Protein AF-A0AAE9A3M9-F1 (afdb_monomer_lite)

pLDDT: mean 78.59, std 23.3, range [34.62, 98.31]

Secondary structure (DSSP, 8-state):
-PEEEEE-HHHHHHHHHHHHHT--HHHHHHTHHHHHHHHHHHTT----TT-HHHHHHHHTHHHHHHHHHH--TTSTTPPPTT-HHHHHH-HHHHHHHHHHHHH---HHHHHHHHHHHHHHHHHHHHTTSEEEEEEETTEEESSHHHHHHHHHHHHHHHHHHT---------------------------------------------SSSHHHHHHHHHHHHHHHHHHHHHHHHHHHHHHHHHHHHHHHHHHHHHHHHHHHHHHHHHHHHHHHHHHHHHHHHHHHHHHHHHHHHHHHHHHHHHHHHHHHHHHHHHHHHHHHHHHHHHHHHHHHHGGG-------------------------------------------------------------------------PPP--------SS-HHHHHHHHHHHHHHHHHHHHHHHHHHHHHHHHHHHHHHHHHHHHHHHHHHHHTSS--

Radius of gyration: 50.42 Å; chains: 1; bounding box: 112×69×182 Å

Organism: Caenorhabditis briggsae (NCBI:txid6238)

Foldseek 3Di:
DAAEAEADPVLVVLCLVCLVVLACPSSCVVCVVRQVLQQVLLCVQDDDPVLQVLNLCSVCVNVLVVCRHPPDLVCLPDDRPPCPVVCVRPVVLVVVSSVCSNVSPCPVVCVVCQVSVLVSLVRSVVVSRYQYWYDDDPDTHSGPVRVVVVVVVVVVVVVVVVVPPPPPPPPDDDDDDDDDDDDDDDDDDDDDDDDDDDDDDDDDPDPPPCVVVVVVVVVVVVVVVVVVVVVVVVVVVVVVVVVVVVVVVVVVVVVVVVVVVVVVVVVVVVVVVVVVVVVVVVVVVVVVVVVVVVVVVVVVVVVVVVVVVVVVVVVVVVVVVVVVVVVVVVVVVVVPPDDDDDDDDDDDDDDDDDDDDPPPPPPPPPPPPPDPDDDDDDDDDDDDDDDDDDDDDDDDDDDDDDDDDDDDDDDDDDDDDDDDDPDCPVVVVVVVVVVVVVVVVVVVVVVVVVVVVVVVVVVVVVVVVVVVVVVVVVVVVPPPD

Sequence (481 aa):
MVVYLDLTEKTIGCFNECAKKGSYAKFVDENRKFIRTLSENLKKVKFPVNENIADMVSQNCKFYFDYLTKWNPRDPPAVVPGTTLLERYTPCFVNDLKQAISTRNWDKFYLEYYPTADFIINEARKQGVLDFQVQKGSGSYESFHERDFVVRNLKLITNDAIRVYPSTPLETENSGELNESRSKVNSPIATDSVTNNSDDFVLDNSTNSLQWDEDQSLGDIDRRIKLHVDEMKQTFQKDCEENVEKFMLEIKDSVSYMIETNEAKKTELESKRNQEMNDLKLWLEERTDVRAAAIEKKIYKKFEELQNEHNESNRKINEKLSSLFEKLNRMMLSTTTKTPEATIETLDQEQRNDPILNGTIIENQNVSIAKLESIPETDSHHDKDHVEGEVNERVDNSDRANQDQQIYERSEVSDQVPQVSGYDSEEENHQRRLAEQNRIYGEKLKTIKERRNQLNKEATIENGEISERISRNAAGRYSVH

InterPro domains:
  IPR007883 Protein of unknown function DUF713 [PTHR21566] (1-185)

Structure (mmCIF, N/CA/C/O backbone):
data_AF-A0AAE9A3M9-F1
#
_entry.id   AF-A0AAE9A3M9-F1
#
loop_
_atom_site.group_PDB
_atom_site.id
_atom_site.type_symbol
_atom_site.label_atom_id
_atom_site.label_alt_id
_atom_site.label_comp_id
_atom_site.label_asym_id
_atom_site.label_entity_id
_atom_site.label_seq_id
_atom_site.pdbx_PDB_ins_code
_atom_site.Cartn_x
_atom_site.Cartn_y
_atom_site.Cartn_z
_atom_site.occupancy
_atom_site.B_iso_or_equiv
_atom_site.auth_seq_id
_atom_site.auth_comp_id
_atom_site.auth_asym_id
_atom_site.auth_atom_id
_atom_site.pdbx_PDB_model_num
ATOM 1 N N . MET A 1 1 ? -3.979 -26.446 -6.258 1.00 81.38 1 MET A N 1
ATOM 2 C CA . MET A 1 1 ? -4.059 -26.106 -7.693 1.00 81.38 1 MET A CA 1
ATOM 3 C C . MET A 1 1 ? -4.026 -24.594 -7.783 1.00 81.38 1 MET A C 1
ATOM 5 O O . MET A 1 1 ? -4.922 -23.971 -7.225 1.00 81.38 1 MET A O 1
ATOM 9 N N . VAL A 1 2 ? -2.975 -24.040 -8.387 1.00 92.81 2 VAL A N 1
ATOM 10 C CA . VAL A 1 2 ? -2.812 -22.590 -8.570 1.00 92.81 2 VAL A CA 1
ATOM 11 C C . VAL A 1 2 ? -3.826 -22.118 -9.612 1.00 92.81 2 VAL A C 1
ATOM 13 O O . VAL A 1 2 ? -3.997 -22.775 -10.640 1.00 92.81 2 VAL A O 1
ATOM 16 N N . VAL A 1 3 ? -4.530 -21.020 -9.340 1.00 96.25 3 VAL A N 1
ATOM 17 C CA . VAL A 1 3 ? -5.423 -20.385 -10.318 1.00 96.25 3 VAL A CA 1
ATOM 18 C C . VAL A 1 3 ? -4.654 -19.280 -11.031 1.00 96.25 3 VAL A C 1
ATOM 20 O O . VAL A 1 3 ? -4.102 -18.409 -10.372 1.00 96.25 3 VAL A O 1
ATOM 23 N N . TYR A 1 4 ? -4.642 -19.298 -12.360 1.00 96.88 4 TYR A N 1
ATOM 24 C CA . TYR A 1 4 ? -4.065 -18.223 -13.170 1.00 96.88 4 TYR A CA 1
ATOM 25 C C . TYR A 1 4 ? -5.126 -17.161 -13.447 1.00 96.88 4 TYR A C 1
ATOM 27 O O . TYR A 1 4 ? -6.252 -17.496 -13.836 1.00 96.88 4 TYR A O 1
ATOM 35 N N . LEU A 1 5 ? -4.792 -15.892 -13.219 1.00 97.31 5 LEU A N 1
ATOM 36 C CA . LEU A 1 5 ? -5.722 -14.787 -13.406 1.00 97.31 5 LEU A CA 1
ATOM 37 C C . LEU A 1 5 ? -5.016 -13.536 -13.930 1.00 97.31 5 LEU A C 1
ATOM 39 O O . LEU A 1 5 ? -4.188 -12.951 -13.241 1.00 97.31 5 LEU A O 1
ATOM 43 N N . ASP A 1 6 ? -5.446 -13.067 -15.098 1.00 96.69 6 ASP A N 1
ATOM 44 C CA . ASP A 1 6 ? -4.853 -11.892 -15.731 1.00 96.69 6 ASP A CA 1
ATOM 45 C C . ASP A 1 6 ? -5.769 -10.673 -15.615 1.00 96.69 6 ASP A C 1
ATOM 47 O O . ASP A 1 6 ? -6.941 -10.699 -16.014 1.00 96.69 6 ASP A O 1
ATOM 51 N N . LEU A 1 7 ? -5.219 -9.564 -15.126 1.00 97.69 7 LEU A N 1
ATOM 52 C CA . LEU A 1 7 ? -5.813 -8.242 -15.257 1.00 97.69 7 LEU A CA 1
ATOM 53 C C . LEU A 1 7 ? -5.461 -7.673 -16.636 1.00 97.69 7 LEU A C 1
ATOM 55 O O . LEU A 1 7 ? -4.418 -7.050 -16.833 1.00 97.69 7 LEU A O 1
ATOM 59 N N . THR A 1 8 ? -6.351 -7.913 -17.596 1.00 97.81 8 THR A N 1
ATOM 60 C CA . THR A 1 8 ? -6.148 -7.532 -19.002 1.00 97.81 8 THR A CA 1
ATOM 61 C C . THR A 1 8 ? -6.292 -6.026 -19.245 1.00 97.81 8 THR A C 1
ATOM 63 O O . THR A 1 8 ? -7.045 -5.338 -18.546 1.00 97.81 8 THR A O 1
ATOM 66 N N . GLU A 1 9 ? -5.671 -5.509 -20.312 1.00 96.38 9 GLU A N 1
ATOM 67 C CA . GLU A 1 9 ? -5.873 -4.111 -20.731 1.00 96.38 9 GLU A CA 1
ATOM 68 C C . GLU A 1 9 ? -7.341 -3.800 -21.052 1.00 96.38 9 GLU A C 1
ATOM 70 O O . GLU A 1 9 ? -7.804 -2.688 -20.801 1.00 96.38 9 GLU A O 1
ATOM 75 N N . LYS A 1 10 ? -8.103 -4.784 -21.546 1.00 97.75 10 LYS A N 1
ATOM 76 C CA . LYS A 1 10 ? -9.545 -4.638 -21.787 1.00 97.75 10 LYS A CA 1
ATOM 77 C C . LYS A 1 10 ? -10.305 -4.403 -20.480 1.00 97.75 10 LYS A C 1
ATOM 79 O O . LYS A 1 10 ? -11.163 -3.524 -20.423 1.00 97.75 10 LYS A O 1
ATOM 84 N N . THR A 1 11 ? -9.982 -5.159 -19.430 1.00 97.88 11 THR A N 1
ATOM 85 C CA . THR A 1 11 ? -10.586 -5.005 -18.098 1.00 97.88 11 THR A CA 1
ATOM 86 C C . THR A 1 11 ? -10.244 -3.641 -17.496 1.00 97.88 11 THR A C 1
ATOM 88 O O . THR A 1 11 ? -11.145 -2.937 -17.038 1.00 97.88 11 THR A O 1
ATOM 91 N N . ILE A 1 12 ? -8.974 -3.223 -17.574 1.00 96.81 12 ILE A N 1
ATOM 92 C CA . ILE A 1 12 ? -8.517 -1.897 -17.118 1.00 96.81 12 ILE A CA 1
ATOM 93 C C . ILE A 1 12 ? -9.204 -0.777 -17.919 1.00 96.81 12 ILE A C 1
ATOM 95 O O . ILE A 1 12 ? -9.698 0.195 -17.348 1.00 96.81 12 ILE A O 1
ATOM 99 N N . GLY A 1 13 ? -9.282 -0.916 -19.244 1.00 97.69 13 GLY A N 1
ATOM 100 C CA . GLY A 1 13 ? -9.939 0.043 -20.130 1.00 97.69 13 GLY A CA 1
ATOM 101 C C . GLY A 1 13 ? -11.428 0.203 -19.820 1.00 97.69 13 GLY A C 1
ATOM 102 O O . GLY A 1 13 ? -11.912 1.330 -19.723 1.00 97.69 13 GLY A O 1
ATOM 103 N N . CYS A 1 14 ? -12.133 -0.908 -19.582 1.00 98.19 14 CYS A N 1
ATOM 104 C CA . CYS A 1 14 ? -13.540 -0.905 -19.179 1.00 98.19 14 CYS A CA 1
ATOM 105 C C . CYS A 1 14 ? -13.743 -0.190 -17.832 1.00 98.19 14 CYS A C 1
ATOM 107 O O . CYS A 1 14 ? -14.649 0.638 -17.706 1.00 98.19 14 CYS A O 1
ATOM 109 N N . PHE A 1 15 ? -12.866 -0.431 -16.848 1.00 97.94 15 PHE A N 1
ATOM 110 C CA . PHE A 1 15 ? -12.896 0.283 -15.568 1.00 97.94 15 PHE A CA 1
ATOM 111 C C . PHE A 1 15 ? -12.708 1.796 -15.753 1.00 97.94 15 PHE A C 1
ATOM 113 O O . PHE A 1 15 ? -13.518 2.583 -15.267 1.00 97.94 15 PHE A O 1
ATOM 120 N N . ASN A 1 16 ? -11.692 2.207 -16.515 1.00 97.31 16 ASN A N 1
ATOM 121 C CA . ASN A 1 16 ? -11.397 3.620 -16.768 1.00 97.31 16 ASN A CA 1
ATOM 122 C C . ASN A 1 16 ? -12.529 4.333 -17.529 1.00 97.31 16 ASN A C 1
ATOM 124 O O . ASN A 1 16 ? -12.827 5.497 -17.258 1.00 97.31 16 ASN A O 1
ATOM 128 N N . GLU A 1 17 ? -13.187 3.649 -18.469 1.00 98.00 17 GLU A N 1
ATOM 129 C CA . GLU A 1 17 ? -14.378 4.164 -19.156 1.00 98.00 17 GLU A CA 1
ATOM 130 C C . GLU A 1 17 ? -15.535 4.390 -18.168 1.00 98.00 17 GLU A C 1
ATOM 132 O O . GLU A 1 17 ? -16.178 5.445 -18.181 1.00 98.00 17 GLU A O 1
ATOM 137 N N . CYS A 1 18 ? -15.776 3.421 -17.282 1.00 97.56 18 CYS A N 1
ATOM 138 C CA . CYS A 1 18 ? -16.803 3.499 -16.245 1.00 97.56 18 CYS A CA 1
ATOM 139 C C . CYS A 1 18 ? -16.524 4.616 -15.232 1.00 97.56 18 CYS A C 1
ATOM 141 O O . CYS A 1 18 ? -17.444 5.355 -14.875 1.00 97.56 18 CYS A O 1
ATOM 143 N N . ALA A 1 19 ? -15.261 4.794 -14.830 1.00 96.75 19 ALA A N 1
ATOM 144 C CA . ALA A 1 19 ? -14.838 5.860 -13.928 1.00 96.75 19 ALA A CA 1
ATOM 145 C C . ALA A 1 19 ? -15.157 7.246 -14.503 1.00 96.75 19 ALA A C 1
ATOM 147 O O . ALA A 1 19 ? -15.810 8.051 -13.839 1.00 96.75 19 ALA A O 1
ATOM 148 N N . LYS A 1 20 ? -14.826 7.491 -15.780 1.00 96.50 20 LYS A N 1
ATOM 149 C CA . LYS A 1 20 ? -15.169 8.746 -16.478 1.00 96.50 20 LYS A CA 1
ATOM 150 C C . LYS A 1 20 ? -16.680 9.008 -16.491 1.00 96.50 20 LYS A C 1
ATOM 152 O O . LYS A 1 20 ? -17.122 10.139 -16.279 1.00 96.50 20 LYS A O 1
ATOM 157 N N . LYS A 1 21 ? -17.480 7.959 -16.705 1.00 96.06 21 LYS A N 1
ATOM 158 C CA . LYS A 1 21 ? -18.952 8.028 -16.727 1.00 96.06 21 LYS A CA 1
ATOM 159 C C . LYS A 1 21 ? -19.579 8.135 -15.330 1.00 96.06 21 LYS A C 1
ATOM 161 O O . LYS A 1 21 ? -20.716 8.586 -15.219 1.00 96.06 21 LYS A O 1
ATOM 166 N N . GLY A 1 22 ? -18.860 7.747 -14.276 1.00 94.19 22 GLY A N 1
ATOM 167 C CA . GLY A 1 22 ? -19.386 7.657 -12.912 1.00 94.19 22 GLY A CA 1
ATOM 168 C C . GLY A 1 22 ? -20.394 6.518 -12.719 1.00 94.19 22 GLY A C 1
ATOM 169 O O . GLY A 1 22 ? -21.251 6.609 -11.846 1.00 94.19 22 GLY A O 1
ATOM 170 N N . SER A 1 23 ? -20.336 5.472 -13.548 1.00 95.94 23 SER A N 1
ATOM 171 C CA . SER A 1 23 ? -21.213 4.301 -13.447 1.00 95.94 23 SER A CA 1
ATOM 172 C C . SER A 1 23 ? -20.427 3.031 -13.751 1.00 95.94 23 SER A C 1
ATOM 174 O O . SER A 1 23 ? -19.914 2.872 -14.856 1.00 95.94 23 SER A O 1
ATOM 176 N N . TYR A 1 24 ? -20.348 2.125 -12.773 1.00 97.31 24 TYR A N 1
ATOM 177 C CA . TYR A 1 24 ? -19.525 0.910 -12.837 1.00 97.31 24 TYR A CA 1
ATOM 178 C C . TYR A 1 24 ? -20.324 -0.371 -13.109 1.00 97.31 24 TYR A C 1
ATOM 180 O O . TYR A 1 24 ? -19.749 -1.458 -13.107 1.00 97.31 24 TYR A O 1
ATOM 188 N N . ALA A 1 25 ? -21.631 -0.266 -13.375 1.00 97.12 25 ALA A N 1
ATOM 189 C CA . ALA A 1 25 ? -22.483 -1.424 -13.660 1.00 97.12 25 ALA A CA 1
ATOM 190 C C . ALA A 1 25 ? -21.947 -2.245 -14.847 1.00 97.12 25 ALA A C 1
ATOM 192 O O . ALA A 1 25 ? -21.737 -3.449 -14.723 1.00 97.12 25 ALA A O 1
ATOM 193 N N . LYS A 1 26 ? -21.599 -1.563 -15.951 1.00 97.56 26 LYS A N 1
ATOM 194 C CA . LYS A 1 26 ? -20.997 -2.180 -17.145 1.00 97.56 26 LYS A CA 1
ATOM 195 C C . LYS A 1 26 ? -19.718 -2.954 -16.806 1.00 97.56 26 LYS A C 1
ATOM 197 O O . LYS A 1 26 ? -19.571 -4.096 -17.226 1.00 97.56 26 LYS A O 1
ATOM 202 N N . PHE A 1 27 ? -18.819 -2.360 -16.017 1.00 98.00 27 PHE A N 1
ATOM 203 C CA . PHE A 1 27 ? -17.572 -3.011 -15.608 1.00 98.00 27 PHE A CA 1
ATOM 204 C C . PHE A 1 27 ? -17.826 -4.306 -14.831 1.00 98.00 27 PHE A C 1
ATOM 206 O O . PHE A 1 27 ? -17.223 -5.334 -15.149 1.00 98.00 27 PHE A O 1
ATOM 213 N N . VAL A 1 28 ? -18.729 -4.270 -13.846 1.00 97.19 28 VAL A N 1
ATOM 214 C CA . VAL A 1 28 ? -19.051 -5.442 -13.020 1.00 97.19 28 VAL A CA 1
ATOM 215 C C . VAL A 1 28 ? -19.717 -6.545 -13.843 1.00 97.19 28 VAL A C 1
ATOM 217 O O . VAL A 1 28 ? -19.394 -7.720 -13.657 1.00 97.19 28 VAL A O 1
ATOM 220 N N . ASP A 1 29 ? -20.598 -6.191 -14.779 1.00 97.38 29 ASP A N 1
ATOM 221 C CA . ASP A 1 29 ? -21.275 -7.167 -15.632 1.00 97.38 29 ASP A CA 1
ATOM 222 C C . ASP A 1 29 ? -20.331 -7.823 -16.645 1.00 97.38 29 ASP A C 1
ATOM 224 O O . ASP A 1 29 ? -20.280 -9.054 -16.723 1.00 97.38 29 ASP A O 1
ATOM 228 N N . GLU A 1 30 ? -19.526 -7.037 -17.363 1.00 98.00 30 GLU A N 1
ATOM 229 C CA . GLU A 1 30 ? -18.594 -7.554 -18.376 1.00 98.00 30 GLU A CA 1
ATOM 230 C C . GLU A 1 30 ? -17.450 -8.379 -17.768 1.00 98.00 30 GLU A C 1
ATOM 232 O O . GLU A 1 30 ? -16.957 -9.316 -18.397 1.00 98.00 30 GLU A O 1
ATOM 237 N N . ASN A 1 31 ? -17.038 -8.072 -16.532 1.00 97.81 31 ASN A N 1
ATOM 238 C CA . ASN A 1 31 ? -15.898 -8.714 -15.868 1.00 97.81 31 ASN A CA 1
ATOM 239 C C . ASN A 1 31 ? -16.320 -9.639 -14.713 1.00 97.81 31 ASN A C 1
ATOM 241 O O . ASN A 1 31 ? -15.498 -10.010 -13.873 1.00 97.81 31 ASN A O 1
ATOM 245 N N . ARG A 1 32 ? -17.585 -10.081 -14.673 1.00 97.31 32 ARG A N 1
ATOM 246 C CA . ARG A 1 32 ? -18.140 -10.896 -13.576 1.00 97.31 32 ARG A CA 1
ATOM 247 C C . ARG A 1 32 ? -17.334 -12.164 -13.285 1.00 97.31 32 ARG A C 1
ATOM 249 O O . ARG A 1 32 ? -17.107 -12.499 -12.123 1.00 97.31 32 ARG A O 1
ATOM 256 N N . LYS A 1 33 ? -16.888 -12.879 -14.328 1.00 97.56 33 LYS A N 1
ATOM 257 C CA . LYS A 1 33 ? -16.078 -14.104 -14.177 1.00 97.56 33 LYS A CA 1
ATOM 258 C C . LYS A 1 33 ? -14.728 -13.802 -13.521 1.00 97.56 33 LYS A C 1
ATOM 260 O O . LYS A 1 33 ? -14.329 -14.542 -12.622 1.00 97.56 33 LYS A O 1
ATOM 265 N N . PHE A 1 34 ? -14.064 -12.725 -13.943 1.00 97.38 34 PHE A N 1
ATOM 266 C CA . PHE A 1 34 ? -12.806 -12.258 -13.359 1.00 97.38 34 PHE A CA 1
ATOM 267 C C . PHE A 1 34 ? -13.002 -11.892 -11.882 1.00 97.38 34 PHE A C 1
ATOM 269 O O . PHE A 1 34 ? -12.352 -12.478 -11.021 1.00 97.38 34 PHE A O 1
ATOM 276 N N . ILE A 1 35 ? -13.983 -11.034 -11.577 1.00 97.38 35 ILE A N 1
ATOM 277 C CA . ILE A 1 35 ? -14.289 -10.570 -10.213 1.00 97.38 35 ILE A CA 1
ATOM 278 C C . ILE A 1 35 ? -14.599 -11.740 -9.273 1.00 97.38 35 ILE A C 1
ATOM 280 O O . ILE A 1 35 ? -14.090 -11.792 -8.151 1.00 97.38 35 ILE A O 1
ATOM 284 N N . ARG A 1 36 ? -15.418 -12.699 -9.728 1.00 97.69 36 ARG A N 1
ATOM 285 C CA . ARG A 1 36 ? -15.760 -13.896 -8.949 1.00 97.69 36 ARG A CA 1
ATOM 286 C C . ARG A 1 36 ? -14.520 -14.737 -8.656 1.00 97.69 36 ARG A C 1
ATOM 288 O O . ARG A 1 36 ? -14.290 -15.087 -7.505 1.00 97.69 36 ARG A O 1
ATOM 295 N N . THR A 1 37 ? -13.719 -15.017 -9.683 1.00 97.81 37 THR A N 1
ATOM 296 C CA . THR A 1 37 ? -12.505 -15.838 -9.554 1.00 97.81 37 THR A CA 1
ATOM 297 C C . THR A 1 37 ? -11.493 -15.178 -8.619 1.00 97.81 37 THR A C 1
ATOM 299 O O . THR A 1 37 ? -10.940 -15.852 -7.753 1.00 97.81 37 THR A O 1
ATOM 302 N N . LEU A 1 38 ? -11.300 -13.860 -8.738 1.00 97.50 38 LEU A N 1
ATOM 303 C CA . LEU A 1 38 ? -10.458 -13.080 -7.834 1.00 97.50 38 LEU A CA 1
ATOM 304 C C . LEU A 1 38 ? -10.957 -13.196 -6.387 1.00 97.50 38 LEU A C 1
ATOM 306 O O . LEU A 1 38 ? -10.220 -13.621 -5.502 1.00 97.50 38 LEU A O 1
ATOM 310 N N . SER A 1 39 ? -12.239 -12.898 -6.163 1.00 97.06 39 SER A N 1
ATOM 311 C CA . SER A 1 39 ? -12.837 -12.864 -4.824 1.00 97.06 39 SER A CA 1
ATOM 312 C C . SER A 1 39 ? -12.835 -14.224 -4.122 1.00 97.06 39 SER A C 1
ATOM 314 O O . SER A 1 39 ? -12.672 -14.289 -2.909 1.00 97.06 39 SER A O 1
ATOM 316 N N . GLU A 1 40 ? -13.061 -15.317 -4.852 1.00 97.56 40 GLU A N 1
ATOM 317 C CA . GLU A 1 40 ? -13.091 -16.670 -4.281 1.00 97.56 40 GLU A CA 1
ATOM 318 C C . GLU A 1 40 ? -11.700 -17.179 -3.899 1.00 97.56 40 GLU A C 1
ATOM 320 O O . GLU A 1 40 ? -11.572 -17.947 -2.945 1.00 97.56 40 GLU A O 1
ATOM 325 N N . ASN A 1 41 ? -10.663 -16.771 -4.633 1.00 97.94 41 ASN A N 1
ATOM 326 C CA . ASN A 1 41 ? -9.303 -17.229 -4.372 1.00 97.94 41 ASN A CA 1
ATOM 327 C C . ASN A 1 41 ? -8.570 -16.339 -3.367 1.00 97.94 41 ASN A C 1
ATOM 329 O O . ASN A 1 41 ? -7.894 -16.886 -2.503 1.00 97.94 41 ASN A O 1
ATOM 333 N N . LEU A 1 42 ? -8.775 -15.016 -3.374 1.00 97.12 42 LEU A N 1
ATOM 334 C CA . LEU A 1 42 ? -8.147 -14.128 -2.386 1.00 97.12 42 LEU A CA 1
ATOM 335 C C . LEU A 1 42 ? -8.529 -14.469 -0.939 1.00 97.12 42 LEU A C 1
ATOM 337 O O . LEU A 1 42 ? -7.679 -14.421 -0.059 1.00 97.12 42 LEU A O 1
ATOM 341 N N . LYS A 1 43 ? -9.759 -14.933 -0.691 1.00 97.19 43 LYS A N 1
ATOM 342 C CA . LYS A 1 43 ? -10.198 -15.405 0.639 1.00 97.19 43 LYS A CA 1
ATOM 343 C C . LYS A 1 43 ? -9.368 -16.559 1.207 1.00 97.19 43 LYS A C 1
ATOM 345 O O . LYS A 1 43 ? -9.383 -16.796 2.411 1.00 97.19 43 LYS A O 1
ATOM 350 N N . LYS A 1 44 ? -8.695 -17.321 0.341 1.00 97.56 44 LYS A N 1
ATOM 351 C CA . LYS A 1 44 ? -7.878 -18.479 0.728 1.00 97.56 44 LYS A CA 1
ATOM 352 C C . LYS A 1 44 ? -6.446 -18.082 1.092 1.00 97.56 44 LYS A C 1
ATOM 354 O O . LYS A 1 44 ? -5.724 -18.915 1.631 1.00 97.56 44 LYS A O 1
ATOM 359 N N . VAL A 1 45 ? -6.040 -16.852 0.774 1.00 97.56 45 VAL A N 1
ATOM 360 C CA . VAL A 1 45 ? -4.711 -16.325 1.085 1.00 97.56 45 VAL A CA 1
ATOM 361 C C . VAL A 1 45 ? -4.660 -15.994 2.572 1.00 97.56 45 VAL A C 1
ATOM 363 O O . VAL A 1 45 ? -5.568 -15.361 3.107 1.00 97.56 45 VAL A O 1
ATOM 366 N N . LYS A 1 46 ? -3.610 -16.456 3.249 1.00 97.62 46 LYS A N 1
ATOM 367 C CA . LYS A 1 46 ? -3.372 -16.184 4.667 1.00 97.62 46 LYS A CA 1
ATOM 368 C C . LYS A 1 46 ? -2.369 -15.053 4.812 1.00 97.62 46 LYS A C 1
ATOM 370 O O . LYS A 1 46 ? -1.306 -15.110 4.205 1.00 97.62 46 LYS A O 1
ATOM 375 N N . PHE A 1 47 ? -2.668 -14.071 5.648 1.00 96.62 47 PHE A N 1
ATOM 376 C CA . PHE A 1 47 ? -1.773 -12.942 5.882 1.00 96.62 47 PHE A CA 1
ATOM 377 C C . PHE A 1 47 ? -1.170 -12.989 7.289 1.00 96.62 47 PHE A C 1
ATOM 379 O O . PHE A 1 47 ? -1.778 -13.556 8.203 1.00 96.62 47 PHE A O 1
ATOM 386 N N . PRO A 1 48 ? 0.024 -12.406 7.489 1.00 93.50 48 PRO A N 1
ATOM 387 C CA . PRO A 1 48 ? 0.549 -12.141 8.823 1.00 93.50 48 PRO A CA 1
ATOM 388 C C . PRO A 1 48 ? -0.427 -11.295 9.659 1.00 93.50 48 PRO A C 1
ATOM 390 O O . PRO A 1 48 ? -1.119 -10.430 9.130 1.00 93.50 48 PRO A O 1
ATOM 393 N N . VAL A 1 49 ? -0.457 -11.508 10.981 1.00 88.00 49 VAL A N 1
ATOM 394 C CA . VAL A 1 49 ? -1.426 -10.872 11.906 1.00 88.00 49 VAL A CA 1
ATOM 395 C C . VAL A 1 49 ? -1.365 -9.336 11.882 1.00 88.00 49 VAL A C 1
ATOM 397 O O . VAL A 1 49 ? -2.356 -8.667 12.161 1.00 88.00 49 VAL A O 1
ATOM 400 N N . ASN A 1 50 ? -0.212 -8.763 11.539 1.00 88.50 50 ASN A N 1
ATOM 401 C CA . ASN A 1 50 ? -0.010 -7.319 11.448 1.00 88.50 50 ASN A CA 1
ATOM 402 C C . ASN A 1 50 ? -0.560 -6.694 10.148 1.00 88.50 50 ASN A C 1
ATOM 404 O O . ASN A 1 50 ? -0.698 -5.476 10.085 1.00 88.50 50 ASN A O 1
ATOM 408 N N . GLU A 1 51 ? -0.919 -7.491 9.139 1.00 91.88 51 GLU A N 1
ATOM 409 C CA . GLU A 1 51 ? -1.321 -7.016 7.806 1.00 91.88 51 GLU A CA 1
ATOM 410 C C . GLU A 1 51 ? -2.847 -6.919 7.659 1.00 91.88 51 GLU A C 1
ATOM 412 O O . GLU A 1 51 ? -3.465 -7.519 6.777 1.00 91.88 51 GLU A O 1
ATOM 417 N N . ASN A 1 52 ? -3.470 -6.141 8.549 1.00 90.38 52 ASN A N 1
ATOM 418 C CA . ASN A 1 52 ? -4.929 -6.058 8.681 1.00 90.38 52 ASN A CA 1
ATOM 419 C C . ASN A 1 52 ? -5.627 -5.594 7.387 1.00 90.38 52 ASN A C 1
ATOM 421 O O . ASN A 1 52 ? -6.635 -6.171 6.993 1.00 90.38 52 ASN A O 1
ATOM 425 N N . ILE A 1 53 ? -5.085 -4.592 6.680 1.00 93.19 53 ILE A N 1
ATOM 426 C CA . ILE A 1 53 ? -5.704 -4.104 5.432 1.00 93.19 53 ILE A CA 1
ATOM 427 C C . ILE A 1 53 ? -5.677 -5.195 4.357 1.00 93.19 53 ILE A C 1
ATOM 429 O O . ILE A 1 53 ? -6.695 -5.428 3.711 1.00 93.19 53 ILE A O 1
ATOM 433 N N . ALA A 1 54 ? -4.548 -5.886 4.179 1.00 96.25 54 ALA A N 1
ATOM 434 C CA . ALA A 1 54 ? -4.412 -6.928 3.166 1.00 96.25 54 ALA A CA 1
ATOM 435 C C . ALA A 1 54 ? -5.359 -8.109 3.424 1.00 96.25 54 ALA A C 1
ATOM 437 O O . ALA A 1 54 ? -6.039 -8.569 2.499 1.00 96.25 54 ALA A O 1
ATOM 438 N N . ASP A 1 55 ? -5.456 -8.542 4.685 1.00 95.94 55 ASP A N 1
ATOM 439 C CA . ASP A 1 55 ? -6.388 -9.587 5.105 1.00 95.94 55 ASP A CA 1
ATOM 440 C C . ASP A 1 55 ? -7.840 -9.154 4.886 1.00 95.94 55 ASP A C 1
ATOM 442 O O . ASP A 1 55 ? -8.589 -9.811 4.161 1.00 95.94 55 ASP A O 1
ATOM 446 N N . MET A 1 56 ? -8.224 -7.985 5.404 1.00 94.50 56 MET A N 1
ATOM 447 C CA . MET A 1 56 ? -9.580 -7.457 5.261 1.00 94.50 56 MET A CA 1
ATOM 448 C C . MET A 1 56 ? -9.984 -7.297 3.798 1.00 94.50 56 MET A C 1
ATOM 450 O O . MET A 1 56 ? -11.079 -7.733 3.427 1.00 94.50 56 MET A O 1
ATOM 454 N N . VAL A 1 57 ? -9.105 -6.737 2.960 1.00 94.12 57 VAL A N 1
ATOM 455 C CA . VAL A 1 57 ? -9.357 -6.554 1.527 1.00 94.12 57 VAL A CA 1
ATOM 456 C C . VAL A 1 57 ? -9.565 -7.899 0.834 1.00 94.12 57 VAL A C 1
ATOM 458 O O . VAL A 1 57 ? -10.511 -8.067 0.060 1.00 94.12 57 VAL A O 1
ATOM 461 N N . SER A 1 58 ? -8.730 -8.885 1.150 1.00 96.19 58 SER A N 1
ATOM 462 C CA . SER A 1 58 ? -8.788 -10.214 0.539 1.00 96.19 58 SER A CA 1
ATOM 463 C C . SER A 1 58 ? -10.029 -10.998 0.969 1.00 96.19 58 SER A C 1
ATOM 465 O O . SER A 1 58 ? -10.735 -11.554 0.120 1.00 96.19 58 SER A O 1
ATOM 467 N N . GLN A 1 59 ? -10.364 -10.981 2.263 1.00 95.31 59 GLN A N 1
ATOM 468 C CA . GLN A 1 59 ? -11.536 -11.672 2.810 1.00 95.31 59 GLN A CA 1
ATOM 469 C C . GLN A 1 59 ? -12.860 -11.082 2.308 1.00 95.31 59 GLN A C 1
ATOM 471 O O . GLN A 1 59 ? -13.858 -11.791 2.142 1.00 95.31 59 GLN A O 1
ATOM 476 N N . ASN A 1 60 ? -12.868 -9.785 2.005 1.00 95.12 60 ASN A N 1
ATOM 477 C CA . ASN A 1 60 ? -14.072 -9.034 1.672 1.00 95.12 60 ASN A CA 1
ATOM 478 C C . ASN A 1 60 ? -14.082 -8.496 0.235 1.00 95.12 60 ASN A C 1
ATOM 480 O O . ASN A 1 60 ? -14.925 -7.665 -0.094 1.00 95.12 60 ASN A O 1
ATOM 484 N N . CYS A 1 61 ? -13.208 -9.007 -0.638 1.00 94.56 61 CYS A N 1
ATOM 485 C CA . CYS A 1 61 ? -12.979 -8.511 -2.000 1.00 94.56 61 CYS A CA 1
ATOM 486 C C . CYS A 1 61 ? -14.277 -8.195 -2.779 1.00 94.56 61 CYS A C 1
ATOM 488 O O . CYS A 1 61 ? -14.434 -7.116 -3.349 1.00 94.56 61 CYS A O 1
ATOM 490 N N . LYS A 1 62 ? -15.267 -9.100 -2.716 1.00 94.69 62 LYS A N 1
ATOM 491 C CA . LYS A 1 62 ? -16.582 -8.944 -3.364 1.00 94.69 62 LYS A CA 1
ATOM 492 C C . LYS A 1 62 ? -17.296 -7.639 -2.981 1.00 94.69 62 LYS A C 1
ATOM 494 O O . LYS A 1 62 ? -17.918 -7.012 -3.834 1.00 94.69 62 LYS A O 1
ATOM 499 N N . PHE A 1 63 ? -17.224 -7.239 -1.716 1.00 94.44 63 PHE A N 1
ATOM 500 C CA . PHE A 1 63 ? -17.963 -6.090 -1.201 1.00 94.44 63 PHE A CA 1
ATOM 501 C C . PHE A 1 63 ? -17.423 -4.757 -1.728 1.00 94.44 63 PHE A C 1
ATOM 503 O O . PHE A 1 63 ? -18.187 -3.809 -1.877 1.00 94.44 63 PHE A O 1
ATOM 510 N N . TYR A 1 64 ? -16.145 -4.672 -2.101 1.00 93.38 64 TYR A N 1
ATOM 511 C CA . TYR A 1 64 ? -15.621 -3.462 -2.741 1.00 93.38 64 TYR A CA 1
ATOM 512 C C . TYR A 1 64 ? -16.207 -3.258 -4.145 1.00 93.38 64 TYR A C 1
ATOM 514 O O . TYR A 1 64 ? -16.483 -2.127 -4.536 1.00 93.38 64 TYR A O 1
ATOM 522 N N . PHE A 1 65 ? -16.516 -4.337 -4.872 1.00 94.94 65 PHE A N 1
ATOM 523 C CA . PHE A 1 65 ? -17.276 -4.243 -6.126 1.00 94.94 65 PHE A CA 1
ATOM 524 C C . PHE A 1 65 ? -18.755 -3.892 -5.894 1.00 94.94 65 PHE A C 1
ATOM 526 O O . PHE A 1 65 ? -19.374 -3.235 -6.735 1.00 94.94 65 PHE A O 1
ATOM 533 N N . ASP A 1 66 ? -19.320 -4.267 -4.741 1.00 94.44 66 ASP A N 1
ATOM 534 C CA . ASP A 1 66 ? -20.649 -3.804 -4.333 1.00 94.44 66 ASP A CA 1
ATOM 535 C C . ASP A 1 66 ? -20.657 -2.283 -4.094 1.00 94.44 66 ASP A C 1
ATOM 537 O O . ASP A 1 66 ? -21.599 -1.621 -4.526 1.00 94.44 66 ASP A O 1
ATOM 541 N N . TYR A 1 67 ? -19.601 -1.693 -3.516 1.00 94.62 67 TYR A N 1
ATOM 542 C CA . TYR A 1 67 ? -19.479 -0.228 -3.410 1.00 94.62 67 TYR A CA 1
ATOM 543 C C . TYR A 1 67 ? -19.505 0.465 -4.773 1.00 94.62 67 TYR A C 1
ATOM 545 O O . TYR A 1 67 ? -20.184 1.477 -4.919 1.00 94.62 67 TYR A O 1
ATOM 553 N N . LEU A 1 68 ? -18.845 -0.098 -5.790 1.00 95.19 68 LEU A N 1
ATOM 554 C CA . LEU A 1 68 ? -18.840 0.483 -7.138 1.00 95.19 68 LEU A CA 1
ATOM 555 C C . LEU A 1 68 ? -20.244 0.587 -7.760 1.00 95.19 68 LEU A C 1
ATOM 557 O O . LEU A 1 68 ? -20.477 1.444 -8.612 1.00 95.19 68 LEU A O 1
ATOM 561 N N . THR A 1 69 ? -21.173 -0.293 -7.379 1.00 95.06 69 THR A N 1
ATOM 562 C CA . THR A 1 69 ? -22.490 -0.411 -8.033 1.00 95.06 69 THR A CA 1
ATOM 563 C C . THR A 1 69 ? -23.663 0.026 -7.164 1.00 95.06 69 THR A C 1
ATOM 565 O O . THR A 1 69 ? -24.673 0.471 -7.706 1.00 95.06 69 THR A O 1
ATOM 568 N N . LYS A 1 70 ? -23.553 -0.095 -5.838 1.00 95.44 70 LYS A N 1
ATOM 569 C CA . LYS A 1 70 ? -24.657 0.124 -4.892 1.00 95.44 70 LYS A CA 1
ATOM 570 C C . LYS A 1 70 ? -24.494 1.377 -4.042 1.00 95.44 70 LYS A C 1
ATOM 572 O O . LYS A 1 70 ? -25.495 1.877 -3.537 1.00 95.44 70 LYS A O 1
ATOM 577 N N . TRP A 1 71 ? -23.270 1.867 -3.840 1.00 95.94 71 TRP A N 1
ATOM 578 C CA . TRP A 1 71 ? -23.068 3.072 -3.040 1.00 95.94 71 TRP A CA 1
ATOM 579 C C . TRP A 1 71 ? -23.477 4.312 -3.836 1.00 95.94 71 TRP A C 1
ATOM 581 O O . TRP A 1 71 ? -23.108 4.465 -4.999 1.00 95.94 71 TRP A O 1
ATOM 591 N N . ASN A 1 72 ? -24.249 5.195 -3.205 1.00 92.06 72 ASN A N 1
ATOM 592 C CA . ASN A 1 72 ? -24.751 6.411 -3.827 1.00 92.06 72 ASN A CA 1
ATOM 593 C C . ASN A 1 72 ? -23.934 7.622 -3.346 1.00 92.06 72 ASN A C 1
ATOM 595 O O . ASN A 1 72 ? -24.104 8.036 -2.202 1.00 92.06 72 ASN A O 1
ATOM 599 N N . PRO A 1 73 ? -23.128 8.268 -4.209 1.00 92.69 73 PRO A N 1
ATOM 600 C CA . PRO A 1 73 ? -22.351 9.447 -3.822 1.00 92.69 73 PRO A CA 1
ATOM 601 C C . PRO A 1 73 ? -23.200 10.644 -3.372 1.00 92.69 73 PRO A C 1
ATOM 603 O O . PRO A 1 73 ? -22.682 11.552 -2.728 1.00 92.69 73 PRO A O 1
ATOM 606 N N . ARG A 1 74 ? -24.498 10.673 -3.720 1.00 92.06 74 ARG A N 1
ATOM 607 C CA . ARG A 1 74 ? -25.439 11.720 -3.283 1.00 92.06 74 ARG A CA 1
ATOM 608 C C . ARG A 1 74 ? -25.942 11.524 -1.855 1.00 92.06 74 ARG A C 1
ATOM 610 O O . ARG A 1 74 ? -26.522 12.451 -1.305 1.00 92.06 74 ARG A O 1
ATOM 617 N N . ASP A 1 75 ? -25.715 10.348 -1.278 1.00 92.94 75 ASP A N 1
ATOM 618 C CA . ASP A 1 75 ? -26.011 10.036 0.117 1.00 92.94 75 ASP A CA 1
ATOM 619 C C . ASP A 1 75 ? -24.749 9.465 0.791 1.00 92.94 75 ASP A C 1
ATOM 621 O O . ASP A 1 75 ? -24.643 8.256 1.010 1.00 92.94 75 ASP A O 1
ATOM 625 N N . PRO A 1 76 ? -23.732 10.310 1.066 1.00 85.81 76 PRO A N 1
ATOM 626 C CA . PRO A 1 76 ? -22.446 9.846 1.587 1.00 85.81 76 PRO A CA 1
ATOM 627 C C . PRO A 1 76 ? -22.518 9.011 2.881 1.00 85.81 76 PRO A C 1
ATOM 629 O O . PRO A 1 76 ? -21.735 8.060 2.994 1.00 85.81 76 PRO A O 1
ATOM 632 N N . PRO A 1 77 ? -23.425 9.309 3.841 1.00 87.25 77 PRO A N 1
ATOM 633 C CA . PRO A 1 77 ? -23.600 8.499 5.047 1.00 87.25 77 PRO A CA 1
ATOM 634 C C . PRO A 1 77 ? -24.138 7.088 4.792 1.00 87.25 77 PRO A C 1
ATOM 636 O O . PRO A 1 77 ? -24.044 6.245 5.684 1.00 87.25 77 PRO A O 1
ATOM 639 N N . ALA A 1 78 ? -24.703 6.807 3.612 1.00 89.44 78 ALA A N 1
ATOM 640 C CA . ALA A 1 78 ? -25.247 5.493 3.312 1.00 89.44 78 ALA A CA 1
ATOM 641 C C . ALA A 1 78 ? -24.156 4.413 3.354 1.00 89.44 78 ALA A C 1
ATOM 643 O O . ALA A 1 78 ? -23.123 4.492 2.677 1.00 89.44 78 ALA A O 1
ATOM 644 N N . VAL A 1 79 ? -24.431 3.365 4.128 1.00 90.12 79 VAL A N 1
ATOM 645 C CA . VAL A 1 79 ? -23.623 2.145 4.191 1.00 90.12 79 VAL A CA 1
ATOM 646 C C . VAL A 1 79 ? -24.204 1.137 3.209 1.00 90.12 79 VAL A C 1
ATOM 648 O O . VAL A 1 79 ? -25.418 0.935 3.153 1.00 90.12 79 VAL A O 1
ATOM 651 N N . VAL A 1 80 ? -23.344 0.477 2.436 1.00 91.50 80 VAL A N 1
ATOM 652 C CA . VAL A 1 80 ? -23.790 -0.600 1.549 1.00 91.50 80 VAL A CA 1
ATOM 653 C C . VAL A 1 80 ? -24.214 -1.802 2.411 1.00 91.50 80 VAL A C 1
ATOM 655 O O . VAL A 1 80 ? -23.468 -2.227 3.293 1.00 91.50 80 VAL A O 1
ATOM 658 N N . PRO A 1 81 ? -25.407 -2.389 2.206 1.00 90.00 81 PRO A N 1
ATOM 659 C CA . PRO A 1 81 ? -25.835 -3.534 3.004 1.00 90.00 81 PRO A CA 1
ATOM 660 C C . PRO A 1 81 ? -24.813 -4.680 2.966 1.00 90.00 81 PRO A C 1
ATOM 662 O O . PRO A 1 81 ? -24.404 -5.124 1.893 1.00 90.00 81 PRO A O 1
ATOM 665 N N . GLY A 1 82 ? -24.412 -5.164 4.145 1.00 87.50 82 GLY A N 1
ATOM 666 C CA . GLY A 1 82 ? -23.414 -6.228 4.301 1.00 87.50 82 GLY A CA 1
ATOM 667 C C . GLY A 1 82 ? -21.964 -5.752 4.449 1.00 87.50 82 GLY A C 1
ATOM 668 O O . GLY A 1 82 ? -21.097 -6.584 4.696 1.00 87.50 82 GLY A O 1
ATOM 669 N N . THR A 1 83 ? -21.687 -4.445 4.367 1.00 91.19 83 THR A N 1
ATOM 670 C CA . THR A 1 83 ? -20.316 -3.902 4.454 1.00 91.19 83 THR A CA 1
ATOM 671 C C . THR A 1 83 ? -19.995 -3.218 5.783 1.00 91.19 83 THR A C 1
ATOM 673 O O . THR A 1 83 ? -18.924 -2.642 5.941 1.00 91.19 83 THR A O 1
ATOM 676 N N . THR A 1 84 ? -20.870 -3.316 6.787 1.00 89.31 84 THR A N 1
ATOM 677 C CA . THR A 1 84 ? -20.689 -2.655 8.093 1.00 89.31 84 THR A CA 1
ATOM 678 C C . THR A 1 84 ? -19.376 -3.043 8.783 1.00 89.31 84 THR A C 1
ATOM 680 O O . THR A 1 84 ? -18.748 -2.213 9.434 1.00 89.31 84 THR A O 1
ATOM 683 N N . LEU A 1 85 ? -18.924 -4.293 8.618 1.00 86.56 85 LEU A N 1
ATOM 684 C CA . LEU A 1 85 ? -17.633 -4.742 9.149 1.00 86.56 85 LEU A CA 1
ATOM 685 C C . LEU A 1 85 ? -16.461 -4.060 8.429 1.00 86.56 85 LEU A C 1
ATOM 687 O O . LEU A 1 85 ? -15.513 -3.646 9.087 1.00 86.56 85 LEU A O 1
ATOM 691 N N . LEU A 1 86 ? -16.546 -3.865 7.110 1.00 89.31 86 LEU A N 1
ATOM 692 C CA . LEU A 1 86 ? -15.510 -3.163 6.348 1.00 89.31 86 LEU A CA 1
ATOM 693 C C . LEU A 1 86 ? -15.342 -1.718 6.804 1.00 89.31 86 LEU A C 1
ATOM 695 O O . LEU A 1 86 ? -14.214 -1.268 6.995 1.00 89.31 86 LEU A O 1
ATOM 699 N N 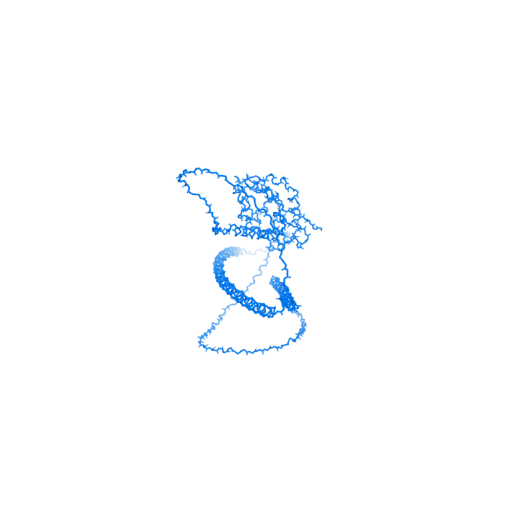. GLU A 1 87 ? -16.452 -1.007 7.010 1.00 90.94 87 GLU A N 1
ATOM 700 C CA . GLU A 1 87 ? -16.406 0.380 7.490 1.00 90.94 87 GLU A CA 1
ATOM 701 C C . GLU A 1 87 ? -15.835 0.468 8.908 1.00 90.94 87 GLU A C 1
ATOM 703 O O . GLU A 1 87 ? -15.181 1.447 9.254 1.00 90.94 87 GLU A O 1
ATOM 708 N N . ARG A 1 88 ? -16.035 -0.575 9.723 1.00 91.06 88 ARG A N 1
ATOM 709 C CA . ARG A 1 88 ? -15.518 -0.638 11.091 1.00 91.06 88 ARG A CA 1
ATOM 710 C C . ARG A 1 88 ? -14.024 -0.952 11.152 1.00 91.06 88 ARG A C 1
ATOM 712 O O . ARG A 1 88 ? -13.323 -0.356 11.964 1.00 91.06 88 ARG A O 1
ATOM 719 N N . TYR A 1 89 ? -13.550 -1.908 10.355 1.00 88.81 89 TYR A N 1
ATOM 720 C CA . TYR A 1 89 ? -12.177 -2.416 10.452 1.00 88.81 89 TYR A CA 1
ATOM 721 C C . TYR A 1 89 ? -11.197 -1.749 9.485 1.00 88.81 89 TYR A C 1
ATOM 723 O O . TYR A 1 89 ? -10.011 -1.668 9.787 1.00 88.81 89 TYR A O 1
ATOM 731 N N . THR A 1 90 ? -11.684 -1.238 8.354 1.00 91.94 90 THR A N 1
ATOM 732 C CA . THR A 1 90 ? -10.874 -0.537 7.347 1.00 91.94 90 THR A CA 1
ATOM 733 C C . THR A 1 90 ? -11.480 0.826 6.979 1.00 91.94 90 THR A C 1
ATOM 735 O O . THR A 1 90 ? -11.729 1.090 5.800 1.00 91.94 90 THR A O 1
ATOM 738 N N . PRO A 1 91 ? -11.745 1.715 7.960 1.00 93.50 91 PRO A N 1
ATOM 739 C CA . PRO A 1 91 ? -12.461 2.969 7.718 1.00 93.50 91 PRO A CA 1
ATOM 740 C C . PRO A 1 91 ? -11.743 3.880 6.718 1.00 93.50 91 PRO A C 1
ATOM 742 O O . PRO A 1 91 ? -12.393 4.445 5.843 1.00 93.50 91 PRO A O 1
ATOM 745 N N . CYS A 1 92 ? -10.412 3.994 6.799 1.00 95.12 92 CYS A N 1
ATOM 746 C CA . CYS A 1 92 ? -9.629 4.833 5.886 1.00 95.12 92 CYS A CA 1
ATOM 747 C C . CYS A 1 92 ? -9.749 4.343 4.438 1.00 95.12 92 CYS A C 1
ATOM 749 O O . CYS A 1 92 ? -10.150 5.110 3.569 1.00 95.12 92 CYS A O 1
ATOM 751 N N . PHE A 1 93 ? -9.541 3.042 4.212 1.00 95.56 93 PHE A N 1
ATOM 752 C CA . PHE A 1 93 ? -9.672 2.425 2.890 1.00 95.56 93 PHE A CA 1
ATOM 753 C C . PHE A 1 93 ? -11.062 2.643 2.287 1.00 95.56 93 PHE A C 1
ATOM 755 O O . PHE A 1 93 ? -11.192 3.028 1.126 1.00 95.56 93 PHE A O 1
ATOM 762 N N . VAL A 1 94 ? -12.124 2.416 3.070 1.00 95.50 94 VAL A N 1
ATOM 763 C CA . VAL A 1 94 ? -13.499 2.603 2.587 1.00 95.50 94 VAL A CA 1
ATOM 764 C C . VAL A 1 94 ? -13.791 4.077 2.298 1.00 95.50 94 VAL A C 1
ATOM 766 O O . VAL A 1 94 ? -14.441 4.376 1.297 1.00 95.50 94 VAL A O 1
ATOM 769 N N . ASN A 1 95 ? -13.313 5.002 3.129 1.00 96.19 95 ASN A N 1
ATOM 770 C CA . ASN A 1 95 ? -13.497 6.433 2.898 1.00 96.19 95 ASN A CA 1
ATOM 771 C C . ASN A 1 95 ? -12.771 6.904 1.636 1.00 96.19 95 ASN A C 1
ATOM 773 O O . ASN A 1 95 ? -13.370 7.617 0.830 1.00 96.19 95 ASN A O 1
ATOM 777 N N . ASP A 1 96 ? -11.539 6.452 1.414 1.00 97.31 96 ASP A N 1
ATOM 778 C CA . ASP A 1 96 ? -10.793 6.769 0.197 1.00 97.31 96 ASP A CA 1
ATOM 779 C C . ASP A 1 96 ? -11.455 6.149 -1.041 1.00 97.31 96 ASP A C 1
ATOM 781 O O . ASP A 1 96 ? -11.526 6.790 -2.088 1.00 97.31 96 ASP A O 1
ATOM 785 N N . LEU A 1 97 ? -12.020 4.940 -0.925 1.00 96.88 97 LEU A N 1
ATOM 786 C CA . LEU A 1 97 ? -12.799 4.307 -1.993 1.00 96.88 97 LEU A CA 1
ATOM 787 C C . LEU A 1 97 ? -14.050 5.132 -2.333 1.00 96.88 97 LEU A C 1
ATOM 789 O O . LEU A 1 97 ? -14.302 5.433 -3.501 1.00 96.88 97 LEU A O 1
ATOM 793 N N . LYS A 1 98 ? -14.822 5.538 -1.317 1.00 96.31 98 LYS A N 1
ATOM 794 C CA . LYS A 1 98 ? -15.983 6.430 -1.472 1.00 96.31 98 LYS A CA 1
ATOM 795 C C . LYS A 1 98 ? -15.568 7.754 -2.126 1.00 96.31 98 LYS A C 1
ATOM 797 O O . LYS A 1 98 ? -16.244 8.233 -3.041 1.00 96.31 98 LYS A O 1
ATOM 802 N N . GLN A 1 99 ? -14.435 8.323 -1.713 1.00 96.94 99 GLN A N 1
ATOM 803 C CA . GLN A 1 99 ? -13.890 9.549 -2.291 1.00 96.94 99 GLN A CA 1
ATOM 804 C C . GLN A 1 99 ? -13.501 9.362 -3.764 1.00 96.94 99 GLN A C 1
ATOM 806 O O . GLN A 1 99 ? -13.859 10.201 -4.594 1.00 96.94 99 GLN A O 1
ATOM 811 N N . ALA A 1 100 ? -12.833 8.262 -4.116 1.00 97.56 100 ALA A N 1
ATOM 812 C CA . ALA A 1 100 ? -12.443 7.957 -5.491 1.00 97.56 100 ALA A CA 1
ATOM 813 C C . ALA A 1 100 ? -13.665 7.779 -6.404 1.00 97.56 100 ALA A C 1
ATOM 815 O O . ALA A 1 100 ? -13.720 8.341 -7.499 1.00 97.56 100 ALA A O 1
ATOM 816 N N . ILE A 1 101 ? -14.703 7.083 -5.923 1.00 96.69 101 ILE A N 1
ATOM 817 C CA . ILE A 1 101 ? -15.972 6.919 -6.644 1.00 96.69 101 ILE A CA 1
ATOM 818 C C . ILE A 1 101 ? -16.659 8.277 -6.854 1.00 96.69 101 ILE A C 1
ATOM 820 O O . ILE A 1 101 ? -17.089 8.580 -7.968 1.00 96.69 101 ILE A O 1
ATOM 824 N N . SER A 1 102 ? -16.753 9.095 -5.800 1.00 96.56 102 SER A N 1
ATOM 825 C CA . SER A 1 102 ? -17.444 10.392 -5.828 1.00 96.56 102 SER A CA 1
ATOM 826 C C . SER A 1 102 ? -16.748 11.410 -6.737 1.00 96.56 102 SER A C 1
ATOM 828 O O . SER A 1 102 ? -17.383 12.038 -7.585 1.00 96.56 102 SER A O 1
ATOM 830 N N . THR A 1 103 ? -15.424 11.529 -6.611 1.00 96.69 103 THR A N 1
ATOM 831 C CA . THR A 1 103 ? -14.606 12.465 -7.403 1.00 96.69 103 THR A CA 1
ATOM 832 C C . THR A 1 103 ? -14.315 11.959 -8.812 1.00 96.69 103 THR A C 1
ATOM 834 O O . THR A 1 103 ? -13.885 12.739 -9.660 1.00 96.69 103 THR A O 1
ATOM 837 N N . ARG A 1 104 ? -14.544 10.662 -9.069 1.00 96.56 104 ARG A N 1
ATOM 838 C CA . ARG A 1 104 ? -14.165 9.957 -10.306 1.00 96.56 104 ARG A CA 1
ATOM 839 C C . ARG A 1 104 ? -12.663 10.010 -10.593 1.00 96.56 104 ARG A C 1
ATOM 841 O O . ARG A 1 104 ? -12.245 9.762 -11.723 1.00 96.56 104 ARG A O 1
ATOM 848 N N . ASN A 1 105 ? -11.865 10.328 -9.579 1.00 96.50 105 ASN A N 1
ATOM 849 C CA . ASN A 1 105 ? -10.419 10.367 -9.647 1.00 96.50 105 ASN A CA 1
ATOM 850 C C . ASN A 1 105 ? -9.859 9.235 -8.783 1.00 96.50 105 ASN A C 1
ATOM 852 O O . ASN A 1 105 ? -10.003 9.233 -7.562 1.00 96.50 105 ASN A O 1
ATOM 856 N N . TRP A 1 106 ? -9.219 8.276 -9.446 1.00 97.50 106 TRP A N 1
ATOM 857 C CA . TRP A 1 106 ? -8.644 7.094 -8.816 1.00 97.50 106 TRP A CA 1
ATOM 858 C C . TRP A 1 106 ? -7.147 7.218 -8.559 1.00 97.50 106 TRP A C 1
ATOM 860 O O . TRP A 1 106 ? -6.592 6.325 -7.934 1.00 97.50 106 TRP A O 1
ATOM 870 N N . ASP A 1 107 ? -6.492 8.300 -8.986 1.00 96.50 107 ASP A N 1
ATOM 871 C CA . ASP A 1 107 ? -5.032 8.414 -8.940 1.00 96.50 107 ASP A CA 1
ATOM 872 C C . ASP A 1 107 ? -4.516 8.361 -7.502 1.00 96.50 107 ASP A C 1
ATOM 874 O O . ASP A 1 107 ? -3.619 7.583 -7.190 1.00 96.50 107 ASP A O 1
ATOM 878 N N . LYS A 1 108 ? -5.136 9.133 -6.598 1.00 97.38 108 LYS A N 1
ATOM 879 C CA . LYS A 1 108 ? -4.764 9.133 -5.177 1.00 97.38 108 LYS A CA 1
ATOM 880 C C . LYS A 1 108 ? -5.000 7.763 -4.539 1.00 97.38 108 LYS A C 1
ATOM 882 O O . LYS A 1 108 ? -4.120 7.250 -3.861 1.00 97.38 108 LYS A O 1
ATOM 887 N N . PHE A 1 109 ? -6.168 7.168 -4.784 1.00 97.62 109 PHE A N 1
ATOM 888 C CA . PHE A 1 109 ? -6.511 5.845 -4.258 1.00 97.62 109 PHE A CA 1
ATOM 889 C C . PHE A 1 109 ? -5.536 4.775 -4.763 1.00 97.62 109 PHE A C 1
ATOM 891 O O . PHE A 1 109 ? -5.068 3.937 -4.002 1.00 97.62 109 PHE A O 1
ATOM 898 N N . TYR A 1 110 ? -5.201 4.825 -6.051 1.00 97.50 110 TYR A N 1
ATOM 899 C CA . TYR A 1 110 ? -4.246 3.923 -6.669 1.00 97.50 110 TYR A CA 1
ATOM 900 C C . TYR A 1 110 ? -2.854 4.068 -6.047 1.00 97.50 110 TYR A C 1
ATOM 902 O O . TYR A 1 110 ? -2.283 3.070 -5.623 1.00 97.50 110 TYR A O 1
ATOM 910 N N . LEU A 1 111 ? -2.328 5.292 -5.946 1.00 96.50 111 LEU A N 1
ATOM 911 C CA . LEU A 1 111 ? -1.001 5.553 -5.379 1.00 96.50 111 LEU A CA 1
ATOM 912 C C . LEU A 1 111 ? -0.880 5.091 -3.922 1.00 96.50 111 LEU A C 1
ATOM 914 O O . LEU A 1 111 ? 0.161 4.559 -3.550 1.00 96.50 111 LEU A O 1
ATOM 918 N N . GLU A 1 112 ? -1.939 5.266 -3.133 1.00 97.75 112 GLU A N 1
ATOM 919 C CA . GLU A 1 112 ? -1.967 4.862 -1.727 1.00 97.75 112 GLU A CA 1
ATOM 920 C C . GLU A 1 112 ? -1.989 3.333 -1.567 1.00 97.75 112 GLU A C 1
ATOM 922 O O . GLU A 1 112 ? -1.259 2.778 -0.750 1.00 97.75 112 GLU A O 1
ATOM 927 N N . TYR A 1 113 ? -2.806 2.633 -2.365 1.00 97.38 113 TYR A N 1
ATOM 928 C CA . TYR A 1 113 ? -3.128 1.223 -2.117 1.00 97.38 113 TYR A CA 1
ATOM 929 C C . TYR A 1 113 ? -2.496 0.219 -3.093 1.00 97.38 113 TYR A C 1
ATOM 931 O O . TYR A 1 113 ? -2.597 -0.988 -2.853 1.00 97.38 113 TYR A O 1
ATOM 939 N N . TYR A 1 114 ? -1.802 0.650 -4.158 1.00 96.06 114 TYR A N 1
ATOM 940 C CA . TYR A 1 114 ? -1.070 -0.289 -5.022 1.00 96.06 114 TYR A CA 1
ATOM 941 C C . TYR A 1 114 ? 0.018 -1.094 -4.281 1.00 96.06 114 TYR A C 1
ATOM 943 O O . TYR A 1 114 ? 0.137 -2.281 -4.590 1.00 96.06 114 TYR A O 1
ATOM 951 N N . PRO A 1 115 ? 0.752 -0.567 -3.269 1.00 97.62 115 PRO A N 1
ATOM 952 C CA . PRO A 1 115 ? 1.738 -1.373 -2.549 1.00 97.62 115 PRO A CA 1
ATOM 953 C C . PRO A 1 115 ? 1.071 -2.508 -1.764 1.00 97.62 115 PRO A C 1
ATOM 955 O O . PRO A 1 115 ? 1.581 -3.626 -1.721 1.00 97.62 115 PRO A O 1
ATOM 958 N N . THR A 1 116 ? -0.111 -2.251 -1.190 1.00 97.31 116 THR A N 1
ATOM 959 C CA . THR A 1 116 ? -0.924 -3.285 -0.535 1.00 97.31 116 THR A CA 1
ATOM 960 C C . THR A 1 116 ? -1.419 -4.321 -1.541 1.00 97.31 116 THR A C 1
ATOM 962 O O . THR A 1 116 ? -1.402 -5.514 -1.243 1.00 97.31 116 THR A O 1
ATOM 965 N N . ALA A 1 117 ? -1.831 -3.900 -2.740 1.00 97.38 117 ALA A N 1
ATOM 966 C CA . ALA A 1 117 ? -2.232 -4.824 -3.799 1.00 97.38 117 ALA A CA 1
ATOM 967 C C . ALA A 1 117 ? -1.067 -5.727 -4.242 1.00 97.38 117 ALA A C 1
ATOM 969 O O . ALA A 1 117 ? -1.248 -6.939 -4.351 1.00 97.38 117 ALA A O 1
ATOM 970 N N . ASP A 1 118 ? 0.132 -5.169 -4.417 1.00 98.25 118 ASP A N 1
ATOM 971 C CA . ASP A 1 118 ? 1.341 -5.932 -4.750 1.00 98.25 118 ASP A CA 1
ATOM 972 C C . ASP A 1 118 ? 1.729 -6.908 -3.640 1.00 98.25 118 ASP A C 1
ATOM 974 O O . ASP A 1 118 ? 2.095 -8.054 -3.912 1.00 98.25 118 ASP A O 1
ATOM 978 N N . PHE A 1 119 ? 1.586 -6.499 -2.379 1.00 98.25 119 PHE A N 1
ATOM 979 C CA . PHE A 1 119 ? 1.763 -7.394 -1.242 1.00 98.25 119 PHE A CA 1
ATOM 980 C C . PHE A 1 119 ? 0.771 -8.570 -1.276 1.00 98.25 119 PHE A C 1
ATOM 982 O O . PHE A 1 119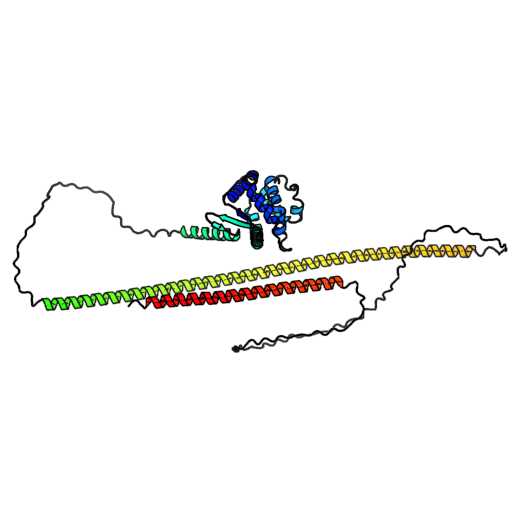 ? 1.190 -9.721 -1.146 1.00 98.25 119 PHE A O 1
ATOM 989 N N . ILE A 1 120 ? -0.518 -8.310 -1.532 1.00 98.31 120 ILE A N 1
ATOM 990 C CA . ILE A 1 120 ? -1.548 -9.353 -1.678 1.00 98.31 120 ILE A CA 1
ATOM 991 C C . ILE A 1 120 ? -1.197 -10.328 -2.806 1.00 98.31 120 ILE A C 1
ATOM 993 O O . ILE A 1 120 ? -1.274 -11.542 -2.610 1.00 98.31 120 ILE A O 1
ATOM 997 N N . ILE A 1 121 ? -0.796 -9.814 -3.972 1.00 98.06 121 ILE A N 1
ATOM 998 C CA . ILE A 1 121 ? -0.406 -10.628 -5.130 1.00 98.06 121 ILE A CA 1
ATOM 999 C C . ILE A 1 121 ? 0.784 -11.530 -4.777 1.00 98.06 121 ILE A C 1
ATOM 1001 O O . ILE A 1 121 ? 0.744 -12.739 -5.022 1.00 98.06 121 ILE A O 1
ATOM 1005 N N . ASN A 1 122 ? 1.815 -10.965 -4.150 1.00 98.00 122 ASN A N 1
ATOM 1006 C CA . ASN A 1 122 ? 3.011 -11.702 -3.755 1.00 98.00 122 ASN A CA 1
ATOM 1007 C C . ASN A 1 122 ? 2.703 -12.808 -2.738 1.00 98.00 122 ASN A C 1
ATOM 1009 O O . ASN A 1 122 ? 3.190 -13.929 -2.889 1.00 98.00 122 ASN A O 1
ATOM 1013 N N . GLU A 1 123 ? 1.876 -12.537 -1.728 1.00 98.19 123 GLU A N 1
ATOM 1014 C CA . GLU A 1 123 ? 1.475 -13.556 -0.751 1.00 98.19 123 GLU A CA 1
ATOM 1015 C C . GLU A 1 123 ? 0.603 -14.652 -1.375 1.00 98.19 123 GLU A C 1
ATOM 1017 O O . GLU A 1 123 ? 0.807 -15.839 -1.103 1.00 98.19 123 GLU A O 1
ATOM 1022 N N . ALA A 1 124 ? -0.308 -14.289 -2.280 1.00 98.00 124 ALA A N 1
ATOM 1023 C CA . ALA A 1 124 ? -1.138 -15.257 -2.988 1.00 98.00 124 ALA A CA 1
ATOM 1024 C C . ALA A 1 124 ? -0.307 -16.214 -3.862 1.00 98.00 124 ALA A C 1
ATOM 1026 O O . ALA A 1 124 ? -0.593 -17.419 -3.899 1.00 98.00 124 ALA A O 1
ATOM 1027 N N . ARG A 1 125 ? 0.749 -15.700 -4.508 1.00 97.50 125 ARG A N 1
ATOM 1028 C CA . ARG A 1 125 ? 1.704 -16.503 -5.283 1.00 97.50 125 ARG A CA 1
ATOM 1029 C C . ARG A 1 125 ? 2.543 -17.422 -4.417 1.00 97.50 125 ARG A C 1
ATOM 1031 O O . ARG A 1 125 ? 2.614 -18.614 -4.704 1.00 97.50 125 ARG A O 1
ATOM 1038 N N . LYS A 1 126 ? 3.147 -16.896 -3.345 1.00 97.62 126 LYS A N 1
ATOM 1039 C CA . LYS A 1 126 ? 3.966 -17.691 -2.410 1.00 97.62 126 LYS A CA 1
ATOM 1040 C C . LYS A 1 126 ? 3.199 -18.891 -1.863 1.00 97.62 126 LYS A C 1
ATOM 1042 O O . LYS A 1 126 ? 3.771 -19.959 -1.676 1.00 97.62 126 LYS A O 1
ATOM 1047 N N . GLN A 1 127 ? 1.900 -18.721 -1.629 1.00 98.00 127 GLN A N 1
ATOM 1048 C CA . GLN A 1 127 ? 1.024 -19.772 -1.113 1.00 98.00 127 GLN A CA 1
ATOM 1049 C C . GLN A 1 127 ? 0.456 -20.692 -2.205 1.00 98.00 127 GLN A C 1
ATOM 1051 O O . GLN A 1 127 ? -0.277 -21.630 -1.891 1.00 98.00 127 GLN A O 1
ATOM 1056 N N . GLY A 1 128 ? 0.755 -20.440 -3.483 1.00 97.25 128 GLY A N 1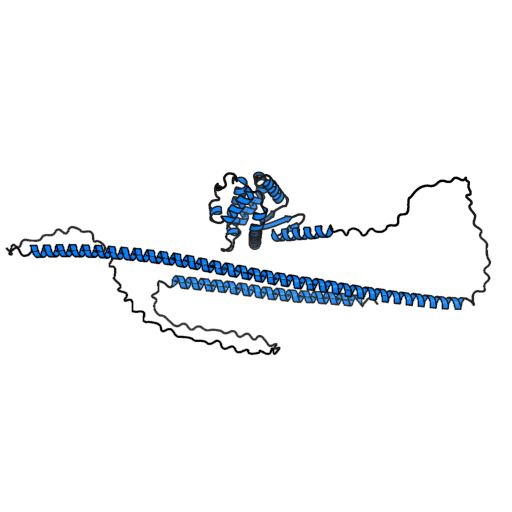
ATOM 1057 C CA . GLY A 1 128 ? 0.230 -21.217 -4.606 1.00 97.25 128 GLY A CA 1
ATOM 1058 C C . GLY A 1 128 ? -1.296 -21.144 -4.732 1.00 97.25 128 GLY A C 1
ATOM 1059 O O . GLY A 1 128 ? -1.931 -22.099 -5.189 1.00 97.25 128 GLY A O 1
ATOM 1060 N N . VAL A 1 129 ? -1.900 -20.038 -4.288 1.00 97.75 129 VAL A N 1
ATOM 1061 C CA . VAL A 1 129 ? -3.353 -19.824 -4.331 1.00 97.75 129 VAL A CA 1
ATOM 1062 C C . VAL A 1 129 ? -3.758 -19.206 -5.666 1.00 97.75 129 VAL A C 1
ATOM 1064 O O . VAL A 1 129 ? -4.677 -19.694 -6.328 1.00 97.75 129 VAL A O 1
ATOM 1067 N N . LEU A 1 130 ? -3.064 -18.140 -6.060 1.00 96.88 130 LEU A N 1
ATOM 1068 C CA . LEU A 1 130 ? -3.372 -17.337 -7.237 1.00 96.88 130 LEU A CA 1
ATOM 1069 C C . LEU A 1 130 ? -2.065 -16.849 -7.865 1.00 96.88 130 LEU A C 1
ATOM 1071 O O . LEU A 1 130 ? -1.238 -16.262 -7.171 1.00 96.88 130 LEU A O 1
ATOM 1075 N N . ASP A 1 131 ? -1.906 -17.058 -9.166 1.00 97.38 131 ASP A N 1
ATOM 1076 C CA . ASP A 1 131 ? -0.895 -16.379 -9.972 1.00 97.38 131 ASP A CA 1
ATOM 1077 C C . ASP A 1 131 ? -1.576 -15.240 -10.738 1.00 97.38 131 ASP A C 1
ATOM 1079 O O . ASP A 1 131 ? -2.330 -15.477 -11.685 1.00 97.38 131 ASP A O 1
ATOM 1083 N N . PHE A 1 132 ? -1.394 -14.013 -10.241 1.00 97.50 132 PHE A N 1
ATOM 1084 C CA . PHE A 1 132 ? -2.096 -12.823 -10.718 1.00 97.50 132 PHE A CA 1
ATOM 1085 C C . PHE A 1 132 ? -1.186 -11.934 -11.560 1.00 97.50 132 PHE A C 1
ATOM 1087 O O . PHE A 1 132 ? -0.299 -11.284 -11.012 1.00 97.50 132 PHE A O 1
ATOM 1094 N N . GLN A 1 133 ? -1.412 -11.849 -12.866 1.00 97.19 133 GLN A N 1
ATOM 1095 C CA . GLN A 1 133 ? -0.585 -11.027 -13.754 1.00 97.19 133 GLN A CA 1
ATOM 1096 C C . GLN A 1 133 ? -1.313 -9.758 -14.189 1.00 97.19 133 GLN A C 1
ATOM 1098 O O . GLN A 1 133 ? -2.531 -9.741 -14.372 1.00 97.19 133 GLN A O 1
ATOM 1103 N N . VAL A 1 134 ? -0.563 -8.679 -14.388 1.00 97.62 134 VAL A N 1
ATOM 1104 C CA . VAL A 1 134 ? -1.088 -7.408 -14.891 1.00 97.62 134 VAL A CA 1
ATOM 1105 C C . VAL A 1 134 ? -0.610 -7.216 -16.321 1.00 97.62 134 VAL A C 1
ATOM 1107 O O . VAL A 1 134 ? 0.590 -7.182 -16.561 1.00 97.62 134 VAL A O 1
ATOM 1110 N N . GLN A 1 135 ? -1.520 -7.073 -17.282 1.00 96.94 135 GLN A N 1
ATOM 1111 C CA . GLN A 1 135 ? -1.141 -6.889 -18.685 1.00 96.94 135 GLN A CA 1
ATOM 1112 C C . GLN A 1 135 ? -0.967 -5.407 -19.033 1.00 96.94 135 GLN A C 1
ATOM 1114 O O . GLN A 1 135 ? -1.772 -4.556 -18.635 1.00 96.94 135 GLN A O 1
ATOM 1119 N N . LYS A 1 136 ? 0.068 -5.103 -19.823 1.00 94.81 136 LYS A N 1
ATOM 1120 C CA . LYS A 1 136 ? 0.278 -3.793 -20.451 1.00 94.81 136 LYS A CA 1
ATOM 1121 C C . LYS A 1 136 ? 1.015 -3.954 -21.784 1.00 94.81 136 LYS A C 1
ATOM 1123 O O . LYS A 1 136 ? 2.158 -4.409 -21.817 1.00 94.81 136 LYS A O 1
ATOM 1128 N N . GLY A 1 137 ? 0.390 -3.521 -22.878 1.00 92.12 137 GLY A N 1
ATOM 1129 C CA . GLY A 1 137 ? 0.885 -3.744 -24.235 1.00 92.12 137 GLY A CA 1
ATOM 1130 C C . GLY A 1 137 ? 1.029 -5.237 -24.533 1.00 92.12 137 GLY A C 1
ATOM 1131 O O . GLY A 1 137 ? 0.104 -6.009 -24.300 1.00 92.12 137 GLY A O 1
ATOM 1132 N N . SER A 1 138 ? 2.201 -5.642 -25.021 1.00 89.69 138 SER A N 1
ATOM 1133 C CA . SER A 1 138 ? 2.565 -7.052 -25.221 1.00 89.69 138 SER A CA 1
ATOM 1134 C C . SER A 1 138 ? 3.159 -7.724 -23.976 1.00 89.69 138 SER A C 1
ATOM 1136 O O . SER A 1 138 ? 3.515 -8.897 -24.044 1.00 89.69 138 SER A O 1
ATOM 1138 N N . GLY A 1 139 ? 3.325 -6.991 -22.870 1.00 94.19 139 GLY A N 1
ATOM 1139 C CA . GLY A 1 139 ? 3.937 -7.491 -21.640 1.00 94.19 139 GLY A CA 1
ATOM 1140 C C . GLY A 1 139 ? 2.913 -7.931 -20.594 1.00 94.19 139 GLY A C 1
ATOM 1141 O O . GLY A 1 139 ? 1.835 -7.339 -20.471 1.00 94.19 139 GLY A O 1
ATOM 1142 N N . SER A 1 140 ? 3.302 -8.927 -19.801 1.00 96.00 140 SER A N 1
ATOM 1143 C CA . SER A 1 140 ? 2.626 -9.346 -18.572 1.00 96.00 140 SER A CA 1
ATOM 1144 C C . SER A 1 140 ? 3.591 -9.146 -17.414 1.00 96.00 140 SER A C 1
ATOM 1146 O O . SER A 1 140 ? 4.747 -9.546 -17.510 1.00 96.00 140 SER A O 1
ATOM 1148 N N . TYR A 1 141 ? 3.119 -8.514 -16.348 1.00 97.50 141 TYR A N 1
ATOM 1149 C CA . TYR A 1 141 ? 3.938 -8.127 -15.205 1.00 97.50 141 TYR A CA 1
ATOM 1150 C C . TYR A 1 141 ? 3.426 -8.813 -13.949 1.00 97.50 141 TYR A C 1
ATOM 1152 O O . TYR A 1 141 ? 2.220 -9.038 -13.792 1.00 97.50 141 TYR A O 1
ATOM 1160 N N . GLU A 1 142 ? 4.337 -9.120 -13.037 1.00 96.94 142 GLU A N 1
ATOM 1161 C CA . GLU A 1 142 ? 4.005 -9.810 -11.803 1.00 96.94 142 GLU A CA 1
ATOM 1162 C C . GLU A 1 142 ? 3.343 -8.874 -10.788 1.00 96.94 142 GLU A C 1
ATOM 1164 O O . GLU A 1 142 ? 2.571 -9.322 -9.944 1.00 96.94 142 GLU A O 1
ATOM 1169 N N . SER A 1 143 ? 3.594 -7.572 -10.876 1.00 97.19 143 SER A N 1
ATOM 1170 C CA . SER A 1 143 ? 3.079 -6.577 -9.935 1.00 97.19 143 SER A CA 1
ATOM 1171 C C . SER A 1 143 ? 2.711 -5.265 -10.626 1.00 97.19 143 SER A C 1
ATOM 1173 O O . SER A 1 143 ? 3.133 -4.979 -11.753 1.00 97.19 143 SER A O 1
ATOM 1175 N N . PHE A 1 144 ? 1.921 -4.440 -9.942 1.00 97.50 144 PHE A N 1
ATOM 1176 C CA . PHE A 1 144 ? 1.651 -3.065 -10.339 1.00 97.50 144 PHE A CA 1
ATOM 1177 C C . PHE A 1 144 ? 2.935 -2.231 -10.336 1.00 97.50 144 PHE A C 1
ATOM 1179 O O . PHE A 1 144 ? 3.166 -1.488 -11.292 1.00 97.50 144 PHE A O 1
ATOM 1186 N N . HIS A 1 145 ? 3.794 -2.399 -9.324 1.00 96.94 145 HIS A N 1
ATOM 1187 C CA . HIS A 1 145 ? 5.092 -1.733 -9.243 1.00 96.94 145 HIS A CA 1
ATOM 1188 C C . HIS A 1 145 ? 5.975 -2.021 -10.462 1.00 96.94 145 HIS A C 1
ATOM 1190 O O . HIS A 1 145 ? 6.481 -1.091 -11.090 1.00 96.94 145 HIS A O 1
ATOM 1196 N N . GLU A 1 146 ? 6.132 -3.295 -10.829 1.00 96.81 146 GLU A N 1
ATOM 1197 C CA . GLU A 1 146 ? 6.953 -3.705 -11.972 1.00 96.81 146 GLU A CA 1
ATOM 1198 C C . GLU A 1 146 ? 6.406 -3.142 -13.289 1.00 96.81 146 GLU A C 1
ATOM 1200 O O . GLU A 1 146 ? 7.146 -2.536 -14.070 1.00 96.81 146 GLU A O 1
ATOM 1205 N N . ARG A 1 147 ? 5.091 -3.260 -13.511 1.00 96.44 147 ARG A N 1
ATOM 1206 C CA . ARG A 1 147 ? 4.434 -2.669 -14.681 1.00 96.44 147 ARG A CA 1
ATOM 1207 C C . ARG A 1 147 ? 4.696 -1.167 -14.762 1.00 96.44 147 ARG A C 1
ATOM 1209 O O . ARG A 1 147 ? 5.047 -0.653 -15.824 1.00 96.44 147 ARG A O 1
ATOM 1216 N N . ASP A 1 148 ? 4.493 -0.448 -13.662 1.00 95.81 148 ASP A N 1
ATOM 1217 C CA . ASP A 1 148 ? 4.617 1.010 -13.633 1.00 95.81 148 ASP A CA 1
ATOM 1218 C C . ASP A 1 148 ? 6.063 1.464 -13.815 1.00 95.81 148 ASP A C 1
ATOM 1220 O O . ASP A 1 148 ? 6.305 2.474 -14.481 1.00 95.81 148 ASP A O 1
ATOM 1224 N N . PHE A 1 149 ? 7.022 0.703 -13.285 1.00 93.81 149 PHE A N 1
ATOM 1225 C CA . PHE A 1 149 ? 8.446 0.909 -13.518 1.00 93.81 149 PHE A CA 1
ATOM 1226 C C . PHE A 1 149 ? 8.778 0.823 -15.012 1.00 93.81 149 PHE A C 1
ATOM 1228 O O . PHE A 1 149 ? 9.358 1.757 -15.572 1.00 93.81 149 PHE A O 1
ATOM 1235 N N . VAL A 1 150 ? 8.330 -0.237 -15.692 1.00 92.69 150 VAL A N 1
ATOM 1236 C CA . VAL A 1 150 ? 8.571 -0.416 -17.132 1.00 92.69 150 VAL A CA 1
ATOM 1237 C C . VAL A 1 150 ? 7.873 0.665 -17.957 1.00 92.69 150 VAL A C 1
ATOM 1239 O O . VAL A 1 150 ? 8.493 1.264 -18.836 1.00 92.69 150 VAL A O 1
ATOM 1242 N N . VAL A 1 151 ? 6.617 0.998 -17.645 1.00 91.00 151 VAL A N 1
ATOM 1243 C CA . VAL A 1 151 ? 5.881 2.074 -18.335 1.00 91.00 151 VAL A CA 1
ATOM 1244 C C . VAL A 1 151 ? 6.569 3.430 -18.164 1.00 91.00 151 VAL A C 1
ATOM 1246 O O . VAL A 1 151 ? 6.615 4.218 -19.112 1.00 91.00 151 VAL A O 1
ATOM 1249 N N . ARG A 1 152 ? 7.100 3.729 -16.973 1.00 91.75 152 ARG A N 1
ATOM 1250 C CA . ARG A 1 152 ? 7.823 4.979 -16.708 1.00 91.75 152 ARG A CA 1
ATOM 1251 C C . ARG A 1 152 ? 9.125 5.045 -17.507 1.00 91.75 152 ARG A C 1
ATOM 1253 O O . ARG A 1 152 ? 9.379 6.069 -18.135 1.00 91.75 152 ARG A O 1
ATOM 1260 N N . ASN A 1 153 ? 9.890 3.957 -17.545 1.00 88.44 153 ASN A N 1
ATOM 1261 C CA . ASN A 1 153 ? 11.147 3.896 -18.292 1.00 88.44 153 ASN A CA 1
ATOM 1262 C C . ASN A 1 153 ? 10.926 3.981 -19.806 1.00 88.44 153 ASN A C 1
ATOM 1264 O O . ASN A 1 153 ? 11.638 4.714 -20.486 1.00 88.44 153 ASN A O 1
ATOM 1268 N N . LEU A 1 154 ? 9.890 3.320 -20.332 1.00 86.62 154 LEU A N 1
ATOM 1269 C CA . LEU A 1 154 ? 9.527 3.429 -21.747 1.00 86.62 154 LEU A CA 1
ATOM 1270 C C . LEU A 1 154 ? 9.203 4.873 -22.142 1.00 86.62 154 LEU A C 1
ATOM 1272 O O . LEU A 1 154 ? 9.647 5.327 -23.193 1.00 86.62 154 LEU A O 1
ATOM 1276 N N . LYS A 1 155 ? 8.482 5.613 -21.287 1.00 84.50 155 LYS A N 1
ATOM 1277 C CA . LYS A 1 155 ? 8.173 7.030 -21.533 1.00 84.50 155 LYS A CA 1
ATOM 1278 C C . LYS A 1 155 ? 9.427 7.901 -21.598 1.00 84.50 155 LYS A C 1
ATOM 1280 O O . LYS A 1 155 ? 9.485 8.782 -22.453 1.00 84.50 155 LYS A O 1
ATOM 1285 N N . LEU A 1 156 ? 10.405 7.658 -20.722 1.00 81.00 156 LEU A N 1
ATOM 1286 C CA . LEU A 1 156 ? 11.680 8.384 -20.726 1.00 81.00 156 LEU A CA 1
ATOM 1287 C C . LEU A 1 156 ? 12.433 8.156 -22.042 1.00 81.00 156 LEU A C 1
ATOM 1289 O O . LEU A 1 156 ? 12.798 9.123 -22.703 1.00 81.00 156 LEU A O 1
ATOM 1293 N N . ILE A 1 157 ? 12.526 6.900 -22.490 1.00 81.06 157 ILE A N 1
ATOM 1294 C CA . ILE A 1 157 ? 13.191 6.543 -23.753 1.00 81.06 157 ILE A CA 1
ATOM 1295 C C . ILE A 1 157 ? 12.515 7.225 -24.953 1.00 81.06 157 ILE A C 1
ATOM 1297 O O . ILE A 1 157 ? 13.196 7.782 -25.811 1.00 81.06 157 ILE A O 1
ATOM 1301 N N . THR A 1 158 ? 11.178 7.237 -25.022 1.00 73.75 158 THR A N 1
ATOM 1302 C CA . THR A 1 158 ? 10.469 7.919 -26.121 1.00 73.75 158 THR A CA 1
ATOM 1303 C C . THR A 1 158 ? 10.620 9.438 -26.098 1.00 73.75 158 THR A C 1
ATOM 1305 O O . THR A 1 158 ? 10.636 10.048 -27.162 1.00 73.75 158 THR A O 1
ATOM 1308 N N . ASN A 1 159 ? 10.740 10.062 -24.925 1.00 70.38 159 ASN A N 1
ATOM 1309 C CA . ASN A 1 159 ? 10.910 11.514 -24.839 1.00 70.38 159 ASN A CA 1
ATOM 1310 C C . ASN A 1 159 ? 12.327 11.951 -25.240 1.00 70.38 159 ASN A C 1
ATOM 1312 O O . ASN A 1 159 ? 12.474 12.994 -25.877 1.00 70.38 159 ASN A O 1
ATOM 1316 N N . ASP A 1 160 ? 13.341 11.136 -24.943 1.00 60.72 160 ASP A N 1
ATOM 1317 C CA . ASP A 1 160 ? 14.723 11.404 -25.354 1.00 60.72 160 ASP A CA 1
ATOM 1318 C C . ASP A 1 160 ? 14.951 11.095 -26.841 1.00 60.72 160 ASP A C 1
ATOM 1320 O O . ASP A 1 160 ? 15.621 11.860 -27.529 1.00 60.72 160 ASP A O 1
ATOM 1324 N N . ALA A 1 161 ? 14.304 10.059 -27.390 1.00 57.28 161 ALA A N 1
ATOM 1325 C CA . ALA A 1 161 ? 14.368 9.751 -28.823 1.00 57.28 161 ALA A CA 1
ATOM 1326 C C . ALA A 1 161 ? 13.662 10.796 -29.715 1.00 57.28 161 ALA A C 1
ATOM 1328 O O . ALA A 1 161 ? 13.957 10.887 -30.906 1.00 57.28 161 ALA A O 1
ATOM 1329 N N . ILE A 1 162 ? 12.744 11.599 -29.158 1.00 53.56 162 ILE A N 1
ATOM 1330 C CA . ILE A 1 162 ? 12.053 12.692 -29.870 1.00 53.56 162 ILE A CA 1
ATOM 1331 C C . ILE A 1 162 ? 12.812 14.026 -29.752 1.00 53.56 162 ILE A C 1
ATOM 1333 O O . ILE A 1 162 ? 12.546 14.948 -30.526 1.00 53.56 162 ILE A O 1
ATOM 1337 N N . ARG A 1 163 ? 13.864 14.119 -28.922 1.00 48.28 163 ARG A N 1
ATOM 1338 C CA . ARG A 1 163 ? 14.942 15.100 -29.145 1.00 48.28 163 ARG A CA 1
ATOM 1339 C C . ARG A 1 163 ? 15.837 14.622 -30.290 1.00 48.28 163 ARG A C 1
ATOM 1341 O O . ARG A 1 163 ? 17.047 14.474 -30.151 1.00 48.28 163 ARG A O 1
ATOM 1348 N N . VAL A 1 164 ? 15.216 14.404 -31.447 1.00 46.09 164 VAL A N 1
ATOM 1349 C CA . VAL A 1 164 ? 15.901 14.428 -32.732 1.00 46.09 164 VAL A CA 1
ATOM 1350 C C . VAL A 1 164 ? 16.623 15.765 -32.764 1.00 46.09 164 VAL A C 1
ATOM 1352 O O . VAL A 1 164 ? 15.987 16.821 -32.709 1.00 46.09 164 VAL A O 1
ATOM 1355 N N . TYR A 1 165 ? 17.954 15.691 -32.748 1.00 44.56 165 TYR A N 1
ATOM 1356 C CA . TYR A 1 165 ? 18.854 16.792 -33.047 1.00 44.56 165 TYR A CA 1
ATOM 1357 C C . TYR A 1 165 ? 18.189 17.685 -34.099 1.00 44.56 165 TYR A C 1
ATOM 1359 O O . TYR A 1 165 ? 17.800 17.140 -35.139 1.00 44.56 165 TYR A O 1
ATOM 1367 N N . PRO A 1 166 ? 18.017 19.006 -33.873 1.00 45.62 166 PRO A N 1
ATOM 1368 C CA . PRO A 1 166 ? 17.718 19.894 -34.983 1.00 45.62 166 PRO A CA 1
ATOM 1369 C C . PRO A 1 166 ? 18.819 19.614 -35.987 1.00 45.62 166 PRO A C 1
ATOM 1371 O O . PRO A 1 166 ? 19.995 19.819 -35.685 1.00 45.62 166 PRO A O 1
ATOM 1374 N N . SER A 1 167 ? 18.435 18.978 -37.092 1.00 46.31 167 SER A N 1
ATOM 1375 C CA . SER A 1 167 ? 19.363 18.553 -38.113 1.00 46.31 167 SER A CA 1
ATOM 1376 C C . SER A 1 167 ? 20.169 19.787 -38.446 1.00 46.31 167 SER A C 1
ATOM 1378 O O . SER A 1 167 ? 19.604 20.795 -38.879 1.00 46.31 167 SER A O 1
ATOM 1380 N N . THR A 1 168 ? 21.465 19.734 -38.148 1.00 47.03 168 THR A N 1
ATOM 1381 C CA . THR A 1 168 ? 22.432 20.658 -38.712 1.00 47.03 168 THR A CA 1
ATOM 1382 C C . THR A 1 168 ? 22.047 20.762 -40.182 1.00 47.03 168 THR A C 1
ATOM 1384 O O . THR A 1 168 ? 21.919 19.705 -40.814 1.00 47.03 168 THR A O 1
ATOM 1387 N N . PRO A 1 169 ? 21.735 21.959 -40.707 1.00 40.75 169 PRO A N 1
ATOM 1388 C CA . PRO A 1 169 ? 21.433 22.099 -42.114 1.00 40.75 169 PRO A CA 1
ATOM 1389 C C . PRO A 1 169 ? 22.632 21.525 -42.857 1.00 40.75 169 PRO A C 1
ATOM 1391 O O . PRO A 1 169 ? 23.726 22.080 -42.805 1.00 40.75 169 PRO A O 1
ATOM 1394 N N . LEU A 1 170 ? 22.451 20.350 -43.455 1.00 45.19 170 LEU A N 1
ATOM 1395 C CA . LEU A 1 170 ? 23.351 19.865 -44.477 1.00 45.19 170 LEU A CA 1
ATOM 1396 C C . LEU A 1 170 ? 23.233 20.910 -45.575 1.00 45.19 170 LEU A C 1
ATOM 1398 O O . LEU A 1 170 ? 22.210 20.964 -46.263 1.00 45.19 170 LEU A O 1
ATOM 1402 N N . GLU A 1 171 ? 24.241 21.779 -45.658 1.00 43.16 171 GLU A N 1
ATOM 1403 C CA . GLU A 1 171 ? 24.523 22.602 -46.825 1.00 43.16 171 GLU A CA 1
ATOM 1404 C C . GLU A 1 171 ? 24.675 21.645 -48.006 1.00 43.16 171 GLU A C 1
ATOM 1406 O O . GLU A 1 171 ? 25.742 21.130 -48.324 1.00 43.16 171 GLU A O 1
ATOM 1411 N N . THR A 1 172 ? 23.533 21.315 -48.591 1.00 43.84 172 THR A N 1
ATOM 1412 C CA . THR A 1 172 ? 23.434 20.726 -49.905 1.00 43.84 172 THR A CA 1
ATOM 1413 C C . THR A 1 172 ? 23.460 21.908 -50.844 1.00 43.84 172 THR A C 1
ATOM 1415 O O . THR A 1 172 ? 22.566 22.756 -50.849 1.00 43.84 172 THR A O 1
ATOM 1418 N N . GLU A 1 173 ? 24.560 21.986 -51.578 1.00 51.03 173 GLU A N 1
ATOM 1419 C CA . GLU A 1 173 ? 24.685 22.777 -52.783 1.00 51.03 173 GLU A CA 1
ATOM 1420 C C . GLU A 1 173 ? 23.400 22.648 -53.618 1.00 51.03 173 GLU A C 1
ATOM 1422 O O . GLU A 1 173 ? 23.044 21.568 -54.079 1.00 51.03 173 GLU A O 1
ATOM 1427 N N . ASN A 1 174 ? 22.706 23.766 -53.804 1.00 39.38 174 ASN A N 1
ATOM 1428 C CA . ASN A 1 174 ? 21.837 24.012 -54.949 1.00 39.38 174 ASN A CA 1
ATOM 1429 C C . ASN A 1 174 ? 22.338 25.347 -55.512 1.00 39.38 174 ASN A C 1
ATOM 1431 O O . ASN A 1 174 ? 22.315 26.361 -54.821 1.00 39.38 174 ASN A O 1
ATOM 1435 N N . SER A 1 175 ? 22.977 25.413 -56.679 1.00 43.28 175 SER A N 1
ATOM 1436 C CA . SER A 1 175 ? 22.422 25.125 -58.006 1.00 43.28 175 SER A CA 1
ATOM 1437 C C . SER A 1 175 ? 20.985 25.632 -58.174 1.00 43.28 175 SER A C 1
ATOM 1439 O O . SER A 1 175 ? 20.030 24.934 -57.856 1.00 43.28 175 SER A O 1
ATOM 1441 N N . GLY A 1 176 ? 20.876 26.834 -58.748 1.00 43.31 176 GLY A N 1
ATOM 1442 C CA . GLY A 1 176 ? 19.759 27.226 -59.608 1.00 43.31 176 GLY A CA 1
ATOM 1443 C C . GLY A 1 176 ? 18.680 28.100 -58.973 1.00 43.31 176 GLY A C 1
ATOM 1444 O O . GLY A 1 176 ? 17.752 27.595 -58.364 1.00 43.31 176 GLY A O 1
ATOM 1445 N N . GLU A 1 177 ? 18.769 29.413 -59.199 1.00 42.34 177 GLU A N 1
ATOM 1446 C CA . GLU A 1 177 ? 17.906 30.151 -60.146 1.00 42.34 177 GLU A CA 1
ATOM 1447 C C . GLU A 1 177 ? 17.704 31.607 -59.704 1.00 42.34 177 GLU A C 1
ATOM 1449 O O . GLU A 1 177 ? 17.025 31.906 -58.725 1.00 42.34 177 GLU A O 1
ATOM 1454 N N . LEU A 1 178 ? 18.248 32.535 -60.494 1.00 37.97 178 LEU A N 1
ATOM 1455 C CA . LEU A 1 178 ? 17.733 33.898 -60.594 1.00 37.97 178 LEU A CA 1
ATOM 1456 C C . LEU A 1 178 ? 17.996 34.426 -62.011 1.00 37.97 178 LEU A C 1
ATOM 1458 O O . LEU A 1 178 ? 19.085 34.875 -62.351 1.00 37.97 178 LEU A O 1
ATOM 1462 N N . ASN A 1 179 ? 16.961 34.262 -62.831 1.00 38.50 179 ASN A N 1
ATOM 1463 C CA . ASN A 1 179 ? 16.406 35.210 -63.792 1.00 38.50 179 ASN A CA 1
ATOM 1464 C C . ASN A 1 179 ? 17.343 36.069 -64.666 1.00 38.50 179 ASN A C 1
ATOM 1466 O O . ASN A 1 179 ? 17.953 37.040 -64.237 1.00 38.50 179 ASN A O 1
ATOM 1470 N N . GLU A 1 180 ? 17.213 35.795 -65.968 1.00 45.44 180 GLU A N 1
ATOM 1471 C CA . GLU A 1 180 ? 16.600 36.731 -66.921 1.00 45.44 180 GLU A CA 1
ATOM 1472 C C . GLU A 1 180 ? 17.405 37.986 -67.293 1.00 45.44 180 GLU A C 1
ATOM 1474 O O . GLU A 1 180 ? 17.304 39.036 -66.668 1.00 45.44 180 GLU A O 1
ATOM 1479 N N . SER A 1 181 ? 18.094 37.918 -68.440 1.00 38.78 181 SER A N 1
ATOM 1480 C CA . SER A 1 181 ? 18.204 39.041 -69.383 1.00 38.78 181 SER A CA 1
ATOM 1481 C C . SER A 1 181 ? 18.667 38.584 -70.770 1.00 38.78 181 SER A C 1
ATOM 1483 O O . SER A 1 181 ? 19.827 38.263 -70.999 1.00 38.78 181 SER A O 1
ATOM 1485 N N . ARG A 1 182 ? 17.705 38.589 -71.701 1.00 46.34 182 ARG A N 1
ATOM 1486 C CA . ARG A 1 182 ? 17.816 38.864 -73.146 1.00 46.34 182 ARG A CA 1
ATOM 1487 C C . ARG A 1 182 ? 19.232 39.063 -73.721 1.00 46.34 182 ARG A C 1
ATOM 1489 O O . ARG A 1 182 ? 19.851 40.095 -73.494 1.00 46.34 182 ARG A O 1
ATOM 1496 N N . SER A 1 183 ? 19.572 38.277 -74.739 1.00 37.25 183 SER A N 1
ATOM 1497 C CA . SER A 1 183 ? 19.706 38.806 -76.109 1.00 37.25 183 SER A CA 1
ATOM 1498 C C . SER A 1 183 ? 19.840 37.686 -77.146 1.00 37.25 183 SER A C 1
ATOM 1500 O O . SER A 1 183 ? 20.438 36.642 -76.923 1.00 37.25 183 SER A O 1
ATOM 1502 N N . LYS A 1 184 ? 19.172 37.925 -78.275 1.00 48.62 184 LYS A N 1
ATOM 1503 C CA . LYS A 1 184 ? 19.144 37.135 -79.509 1.00 48.62 184 LYS A CA 1
ATOM 1504 C C . LYS A 1 184 ? 20.559 36.921 -80.061 1.00 48.62 184 LYS A C 1
ATOM 1506 O O . LYS A 1 184 ? 21.337 37.861 -79.983 1.00 48.62 184 LYS A O 1
ATOM 1511 N N . VAL A 1 185 ? 20.798 35.799 -80.750 1.00 39.72 185 VAL A N 1
ATOM 1512 C CA . VAL A 1 185 ? 21.229 35.722 -82.170 1.00 39.72 185 VAL A CA 1
ATOM 1513 C C . VAL A 1 185 ? 21.371 34.241 -82.589 1.00 39.72 185 VAL A C 1
ATOM 1515 O O . VAL A 1 185 ? 22.144 33.498 -82.008 1.00 39.72 185 VAL A O 1
ATOM 1518 N N . ASN A 1 186 ? 20.557 33.865 -83.581 1.00 40.16 186 ASN A N 1
ATOM 1519 C CA . ASN A 1 186 ? 20.710 32.914 -84.698 1.00 40.16 186 ASN A CA 1
ATOM 1520 C C . ASN A 1 186 ? 21.553 31.611 -84.589 1.00 40.16 186 ASN A C 1
ATOM 1522 O O . ASN A 1 186 ? 22.719 31.617 -84.224 1.00 40.16 186 ASN A O 1
ATOM 1526 N N . SER A 1 187 ? 20.916 30.534 -85.081 1.00 40.84 187 SER A N 1
ATOM 1527 C CA . SER A 1 187 ? 21.361 29.197 -85.557 1.00 40.84 187 SER A CA 1
ATOM 1528 C C . SER A 1 187 ? 22.649 29.160 -86.429 1.00 40.84 187 SER A C 1
ATOM 1530 O O . SER A 1 187 ? 23.134 30.244 -86.749 1.00 40.84 187 SER A O 1
ATOM 1532 N N . PRO A 1 188 ? 23.126 28.008 -86.995 1.00 54.47 188 PRO A N 1
ATOM 1533 C CA . PRO A 1 188 ? 22.676 26.594 -86.916 1.00 54.47 188 PRO A CA 1
ATOM 1534 C C . PRO A 1 188 ? 23.798 25.509 -86.780 1.00 54.47 188 PRO A C 1
ATOM 1536 O O . PRO A 1 188 ? 24.971 25.778 -86.984 1.00 54.47 188 PRO A O 1
ATOM 1539 N N . ILE A 1 189 ? 23.371 24.261 -86.509 1.00 47.06 189 ILE A N 1
ATOM 1540 C CA . ILE A 1 189 ? 23.813 22.956 -87.080 1.00 47.06 189 ILE A CA 1
ATOM 1541 C C . ILE A 1 189 ? 25.323 22.701 -87.301 1.00 47.06 189 ILE A C 1
ATOM 1543 O O . ILE A 1 189 ? 25.910 23.267 -88.214 1.00 47.06 189 ILE A O 1
ATOM 1547 N N . ALA A 1 190 ? 25.864 21.676 -86.623 1.00 37.75 190 ALA A N 1
ATOM 1548 C CA . ALA A 1 190 ? 26.718 20.642 -87.237 1.00 37.75 190 ALA A CA 1
ATOM 1549 C C . ALA A 1 190 ? 26.890 19.439 -86.287 1.00 37.75 190 ALA A C 1
ATOM 1551 O O . ALA A 1 190 ? 27.585 19.506 -85.277 1.00 37.75 190 ALA A O 1
ATOM 1552 N N . THR A 1 191 ? 26.227 18.334 -86.618 1.00 50.72 191 THR A N 1
ATOM 1553 C CA . THR A 1 191 ? 26.648 16.974 -86.270 1.00 50.72 191 THR A CA 1
ATOM 1554 C C . THR A 1 191 ? 27.767 16.583 -87.223 1.00 50.72 191 THR A C 1
ATOM 1556 O O . THR A 1 191 ? 27.527 16.660 -88.422 1.00 50.72 191 THR A O 1
ATOM 1559 N N . ASP A 1 192 ? 28.912 16.113 -86.728 1.00 36.62 192 ASP A N 1
ATOM 1560 C CA . ASP A 1 192 ? 29.800 15.282 -87.540 1.00 36.62 192 ASP A CA 1
ATOM 1561 C C . ASP A 1 192 ? 30.535 14.229 -86.708 1.00 36.62 192 ASP A C 1
ATOM 1563 O O . ASP A 1 192 ? 31.182 14.492 -85.694 1.00 36.62 192 ASP A O 1
ATOM 1567 N N . SER A 1 193 ? 30.368 13.007 -87.193 1.00 52.84 193 SER A N 1
ATOM 1568 C CA . SER A 1 193 ? 31.094 11.778 -86.918 1.00 52.84 193 SER A CA 1
ATOM 1569 C C . SER A 1 193 ? 32.452 11.767 -87.625 1.00 52.84 193 SER A C 1
ATOM 1571 O O . SER A 1 193 ? 32.505 12.080 -88.811 1.00 52.84 193 SER A O 1
ATOM 1573 N N . VAL A 1 194 ? 33.510 11.288 -86.965 1.00 43.06 194 VAL A N 1
ATOM 1574 C CA . VAL A 1 194 ? 34.800 10.917 -87.592 1.00 43.06 194 VAL A CA 1
ATOM 1575 C C . VAL A 1 194 ? 35.320 9.684 -86.837 1.00 43.06 194 VAL A C 1
ATOM 1577 O O . VAL A 1 194 ? 35.644 9.776 -85.659 1.00 43.06 194 VAL A O 1
ATOM 1580 N N . THR A 1 195 ? 35.012 8.471 -87.305 1.00 40.47 195 THR A N 1
ATOM 1581 C CA . THR A 1 195 ? 35.816 7.581 -88.175 1.00 40.47 195 THR A CA 1
ATOM 1582 C C . THR A 1 195 ? 37.166 7.143 -87.609 1.00 40.47 195 THR A C 1
ATOM 1584 O O . THR A 1 195 ? 38.108 7.921 -87.498 1.00 40.47 195 THR A O 1
ATOM 1587 N N . ASN A 1 196 ? 37.214 5.832 -87.353 1.00 46.59 196 ASN A N 1
ATOM 1588 C CA . ASN A 1 196 ? 38.385 4.976 -87.228 1.00 46.59 196 ASN A CA 1
ATOM 1589 C C . ASN A 1 196 ? 39.418 5.253 -88.323 1.00 46.59 196 ASN A C 1
ATOM 1591 O O . ASN A 1 196 ? 39.053 5.254 -89.496 1.00 46.59 196 ASN A O 1
ATOM 1595 N N . ASN A 1 197 ? 40.690 5.326 -87.938 1.00 40.94 197 ASN A N 1
ATOM 1596 C CA . ASN A 1 197 ? 41.798 4.914 -88.789 1.00 40.94 197 ASN A CA 1
ATOM 1597 C C . ASN A 1 197 ? 42.711 3.994 -87.981 1.00 40.94 197 ASN A C 1
ATOM 1599 O O . ASN A 1 197 ? 43.254 4.367 -86.942 1.00 40.94 197 ASN A O 1
ATOM 1603 N N . SER A 1 198 ? 42.798 2.763 -88.470 1.00 48.44 198 SER A N 1
ATOM 1604 C CA . SER A 1 198 ? 43.836 1.799 -88.158 1.00 48.44 198 SER A CA 1
ATOM 1605 C C . SER A 1 198 ? 45.060 2.185 -88.977 1.00 48.44 198 SER A C 1
ATOM 1607 O O . SER A 1 198 ? 44.979 2.147 -90.199 1.00 48.44 198 SER A O 1
ATOM 1609 N N . ASP A 1 199 ? 46.161 2.526 -88.316 1.00 40.72 199 ASP A N 1
ATOM 1610 C CA . ASP A 1 199 ? 47.474 2.552 -88.952 1.00 40.72 199 ASP A CA 1
ATOM 1611 C C . ASP A 1 199 ? 48.404 1.605 -88.194 1.00 40.72 199 ASP A C 1
ATOM 1613 O O . ASP A 1 199 ? 48.713 1.790 -87.014 1.00 40.72 199 ASP A O 1
ATOM 1617 N N . ASP A 1 200 ? 48.787 0.557 -88.922 1.00 51.50 200 ASP A N 1
ATOM 1618 C CA . ASP A 1 200 ? 49.915 -0.327 -88.666 1.00 51.50 200 ASP A CA 1
ATOM 1619 C C . ASP A 1 200 ? 51.176 0.515 -88.439 1.00 51.50 200 ASP A C 1
ATOM 1621 O O . ASP A 1 200 ? 51.667 1.173 -89.360 1.00 51.50 200 ASP A O 1
ATOM 1625 N N . PHE A 1 201 ? 51.739 0.454 -87.232 1.00 44.41 201 PHE A N 1
ATOM 1626 C CA . PHE A 1 201 ? 53.109 0.889 -86.988 1.00 44.41 201 PHE A CA 1
ATOM 1627 C C . PHE A 1 201 ? 53.963 -0.293 -86.540 1.00 44.41 201 PHE A C 1
ATOM 1629 O O . PHE A 1 201 ? 53.738 -0.936 -85.515 1.00 44.41 201 PHE A O 1
ATOM 1636 N N . VAL A 1 202 ? 54.943 -0.558 -87.395 1.00 44.62 202 VAL A N 1
ATOM 1637 C CA . VAL A 1 202 ? 56.001 -1.555 -87.309 1.00 44.62 202 VAL A CA 1
ATOM 1638 C C . VAL A 1 202 ? 56.744 -1.430 -85.974 1.00 44.62 202 VAL A C 1
ATOM 1640 O O . VAL A 1 202 ? 57.320 -0.386 -85.673 1.00 44.62 202 VAL A O 1
ATOM 1643 N N . LEU A 1 203 ? 56.732 -2.514 -85.190 1.00 44.59 203 LEU A N 1
ATOM 1644 C CA . LEU A 1 203 ? 57.592 -2.705 -84.022 1.00 44.59 203 LEU A CA 1
ATOM 1645 C C . LEU A 1 203 ? 59.055 -2.790 -84.475 1.00 44.59 203 LEU A C 1
ATOM 1647 O O . LEU A 1 203 ? 59.473 -3.803 -85.037 1.00 44.59 203 LEU A O 1
ATOM 1651 N N . ASP A 1 204 ? 59.828 -1.750 -84.174 1.00 40.53 204 ASP A N 1
ATOM 1652 C CA . ASP A 1 204 ? 61.286 -1.813 -84.177 1.00 40.53 204 ASP A CA 1
ATOM 1653 C C . ASP A 1 204 ? 61.771 -2.250 -82.785 1.00 40.53 204 ASP A C 1
ATOM 1655 O O . ASP A 1 204 ? 61.542 -1.589 -81.769 1.00 40.53 204 ASP A O 1
ATOM 1659 N N . ASN A 1 205 ? 62.412 -3.418 -82.746 1.00 52.09 205 ASN A N 1
ATOM 1660 C CA . ASN A 1 205 ? 63.014 -4.027 -81.565 1.00 52.09 205 ASN A CA 1
ATOM 1661 C C . ASN A 1 205 ? 64.279 -3.256 -81.161 1.00 52.09 205 ASN A C 1
ATOM 1663 O O . ASN A 1 205 ? 65.357 -3.502 -81.702 1.00 52.09 205 ASN A O 1
ATOM 1667 N N . SER A 1 206 ? 64.174 -2.370 -80.171 1.00 53.16 206 SER A N 1
ATOM 1668 C CA . SER A 1 206 ? 65.342 -1.820 -79.471 1.00 53.16 206 SER A CA 1
ATOM 1669 C C . SER A 1 206 ? 64.976 -1.408 -78.040 1.00 53.16 206 SER A C 1
ATOM 1671 O O . SER A 1 206 ? 65.006 -0.236 -77.676 1.00 53.16 206 SER A O 1
ATOM 1673 N N . THR A 1 207 ? 64.579 -2.385 -77.218 1.00 53.44 207 THR A N 1
ATOM 1674 C CA . THR A 1 207 ? 63.982 -2.141 -75.886 1.00 53.44 207 THR A CA 1
ATOM 1675 C C . THR A 1 207 ? 64.641 -2.937 -74.759 1.00 53.44 207 THR A C 1
ATOM 1677 O O . THR A 1 207 ? 63.989 -3.279 -73.787 1.00 53.44 207 THR A O 1
ATOM 1680 N N . ASN A 1 208 ? 65.944 -3.225 -74.843 1.00 51.12 208 ASN A N 1
ATOM 1681 C CA . ASN A 1 208 ? 66.645 -3.982 -73.788 1.00 51.12 208 ASN A CA 1
ATOM 1682 C C . ASN A 1 208 ? 67.622 -3.146 -72.939 1.00 51.12 208 ASN A C 1
ATOM 1684 O O . ASN A 1 208 ? 68.346 -3.715 -72.128 1.00 51.12 208 ASN A O 1
ATOM 1688 N N . SER A 1 209 ? 67.651 -1.813 -73.091 1.00 47.75 209 SER A N 1
ATOM 1689 C CA . SER A 1 209 ? 68.571 -0.944 -72.325 1.00 47.75 209 SER A CA 1
ATOM 1690 C C . SER A 1 209 ? 67.903 0.160 -71.489 1.00 47.75 209 SER A C 1
ATOM 1692 O O . SER A 1 209 ? 68.607 0.814 -70.732 1.00 47.75 209 SER A O 1
ATOM 1694 N N . LEU A 1 210 ? 66.581 0.355 -71.589 1.00 52.00 210 LEU A N 1
ATOM 1695 C CA . LEU A 1 210 ? 65.807 1.341 -70.803 1.00 52.00 210 LEU A CA 1
ATOM 1696 C C . LEU A 1 210 ? 64.990 0.706 -69.659 1.00 52.00 210 LEU A C 1
ATOM 1698 O O . LEU A 1 210 ? 64.484 1.407 -68.793 1.00 52.00 210 LEU A O 1
ATOM 1702 N N . GLN A 1 211 ? 64.906 -0.625 -69.624 1.00 54.16 211 GLN A N 1
ATOM 1703 C CA . GLN A 1 211 ? 64.089 -1.377 -68.666 1.00 54.16 211 GLN A CA 1
ATOM 1704 C C . GLN A 1 211 ? 64.671 -1.385 -67.238 1.00 54.16 211 GLN A C 1
ATOM 1706 O O . GLN A 1 211 ? 63.939 -1.543 -66.269 1.00 54.16 211 GLN A O 1
ATOM 1711 N N . TRP A 1 212 ? 65.981 -1.162 -67.085 1.00 55.69 212 TRP A N 1
ATOM 1712 C CA . TRP A 1 212 ? 66.644 -1.181 -65.773 1.00 55.69 212 TRP A CA 1
ATOM 1713 C C . TRP A 1 212 ? 66.419 0.102 -64.953 1.00 55.69 212 TRP A C 1
ATOM 1715 O O . TRP A 1 212 ? 66.482 0.046 -63.724 1.00 55.69 212 TRP A O 1
ATOM 1725 N N . ASP A 1 213 ? 66.114 1.229 -65.605 1.00 56.94 213 ASP A N 1
ATOM 1726 C CA . ASP A 1 213 ? 65.840 2.505 -64.926 1.00 56.94 213 ASP A CA 1
ATOM 1727 C C . ASP A 1 213 ? 64.365 2.621 -64.481 1.00 56.94 213 ASP A C 1
ATOM 1729 O O . ASP A 1 213 ? 64.069 3.249 -63.460 1.00 56.94 213 ASP A O 1
ATOM 1733 N N . GLU A 1 214 ? 63.431 1.961 -65.178 1.00 65.19 214 GLU A N 1
ATOM 1734 C CA . GLU A 1 214 ? 62.010 1.911 -64.788 1.00 65.19 214 GLU A CA 1
ATOM 1735 C C . GLU A 1 214 ? 61.781 1.059 -63.530 1.00 65.19 214 GLU A C 1
ATOM 1737 O O . GLU A 1 214 ? 61.044 1.475 -62.631 1.00 65.19 214 GLU A O 1
ATOM 1742 N N . ASP A 1 215 ? 62.474 -0.077 -63.404 1.00 69.81 215 ASP A N 1
ATOM 1743 C CA . ASP A 1 215 ? 62.359 -0.958 -62.234 1.00 69.81 215 ASP A CA 1
ATOM 1744 C C . ASP A 1 215 ? 62.893 -0.297 -60.946 1.00 69.81 215 ASP A C 1
ATOM 1746 O O . ASP A 1 215 ? 62.339 -0.499 -59.859 1.00 69.81 215 ASP A O 1
ATOM 1750 N N . GLN A 1 216 ? 63.926 0.554 -61.044 1.00 73.50 216 GLN A N 1
ATOM 1751 C CA . GLN A 1 216 ? 64.390 1.359 -59.905 1.00 73.50 216 GLN A CA 1
ATOM 1752 C C . GLN A 1 216 ? 63.382 2.454 -59.527 1.00 73.50 216 GLN A C 1
ATOM 1754 O O . GLN A 1 216 ? 63.121 2.664 -58.340 1.00 73.50 216 GLN A O 1
ATOM 1759 N N . SER A 1 217 ? 62.769 3.110 -60.517 1.00 81.50 217 SER A N 1
ATOM 1760 C CA . SER A 1 217 ? 61.753 4.145 -60.288 1.00 81.50 217 SER A CA 1
ATOM 1761 C C . SER A 1 217 ? 60.498 3.590 -59.600 1.00 81.50 217 SER A C 1
ATOM 1763 O O . SER A 1 217 ? 60.001 4.183 -58.639 1.00 81.50 217 SER A O 1
ATOM 1765 N N . LEU A 1 218 ? 60.030 2.410 -60.019 1.00 82.88 218 LEU A N 1
ATOM 1766 C CA . LEU A 1 218 ? 58.903 1.705 -59.398 1.00 82.88 218 LEU A CA 1
ATOM 1767 C C . LEU A 1 218 ? 59.183 1.331 -57.937 1.00 82.88 218 LEU A C 1
ATOM 1769 O O . LEU A 1 218 ? 58.324 1.532 -57.077 1.00 82.88 218 LEU A O 1
ATOM 1773 N N . GLY A 1 219 ? 60.394 0.854 -57.634 1.00 89.19 219 GLY A N 1
ATOM 1774 C CA . GLY A 1 219 ? 60.797 0.521 -56.265 1.00 89.19 219 GLY A CA 1
ATOM 1775 C C . GLY A 1 219 ? 60.871 1.731 -55.324 1.00 89.19 219 GLY A C 1
ATOM 1776 O O . GLY A 1 219 ? 60.634 1.600 -54.120 1.00 89.19 219 GLY A O 1
ATOM 1777 N N . ASP A 1 220 ? 61.176 2.917 -55.848 1.00 89.81 220 ASP A N 1
ATOM 1778 C CA . ASP A 1 220 ? 61.187 4.159 -55.068 1.00 89.81 220 ASP A CA 1
ATOM 1779 C C . ASP A 1 220 ? 59.779 4.731 -54.861 1.00 89.81 220 ASP A C 1
ATOM 1781 O O . ASP A 1 220 ? 59.481 5.262 -53.786 1.00 89.81 220 ASP A O 1
ATOM 1785 N N . ILE A 1 221 ? 58.888 4.580 -55.847 1.00 89.88 221 ILE A N 1
ATOM 1786 C CA . ILE A 1 221 ? 57.469 4.936 -55.715 1.00 89.88 221 ILE A CA 1
ATOM 1787 C C . ILE A 1 221 ? 56.792 4.042 -54.670 1.00 89.88 221 ILE A C 1
ATOM 1789 O O . ILE A 1 221 ? 56.140 4.568 -53.768 1.00 89.88 221 ILE A O 1
ATOM 1793 N N . ASP A 1 222 ? 56.996 2.723 -54.725 1.00 92.94 222 ASP A N 1
ATOM 1794 C CA . ASP A 1 222 ? 56.428 1.780 -53.751 1.00 92.94 222 ASP A CA 1
ATOM 1795 C C . ASP A 1 222 ? 56.905 2.084 -52.322 1.00 92.94 222 ASP A C 1
ATOM 1797 O O . ASP A 1 222 ? 56.104 2.172 -51.388 1.00 92.94 222 ASP A O 1
ATOM 1801 N N . ARG A 1 223 ? 58.202 2.382 -52.151 1.00 94.62 223 ARG A N 1
ATOM 1802 C CA . ARG A 1 223 ? 58.752 2.802 -50.852 1.00 94.62 223 ARG A CA 1
ATOM 1803 C C . ARG A 1 223 ? 58.130 4.096 -50.329 1.00 94.62 223 ARG A C 1
ATOM 1805 O O . ARG A 1 223 ? 57.847 4.176 -49.134 1.00 94.62 223 ARG A O 1
ATOM 1812 N N . ARG A 1 224 ? 57.892 5.093 -51.189 1.00 94.38 224 ARG A N 1
ATOM 1813 C CA . ARG A 1 224 ? 57.217 6.344 -50.794 1.00 94.38 224 ARG A CA 1
ATOM 1814 C C . ARG A 1 224 ? 55.756 6.118 -50.424 1.00 94.38 224 ARG A C 1
ATOM 1816 O O . ARG A 1 224 ? 55.308 6.669 -49.423 1.00 94.38 224 ARG A O 1
ATOM 1823 N N . ILE A 1 225 ? 55.033 5.300 -51.192 1.00 94.44 225 ILE A N 1
ATOM 1824 C CA . ILE A 1 225 ? 53.640 4.945 -50.891 1.00 94.44 225 ILE A CA 1
ATOM 1825 C C . ILE A 1 225 ? 53.569 4.238 -49.539 1.00 94.44 225 ILE A C 1
ATOM 1827 O O . ILE A 1 225 ? 52.767 4.622 -48.692 1.00 94.44 225 ILE A O 1
ATOM 1831 N N . LYS A 1 226 ? 54.442 3.255 -49.303 1.00 95.62 226 LYS A N 1
ATOM 1832 C CA . LYS A 1 226 ? 54.490 2.521 -48.038 1.00 95.62 226 LYS A CA 1
ATOM 1833 C C . LYS A 1 226 ? 54.773 3.436 -46.847 1.00 95.62 226 LYS A C 1
ATOM 1835 O O . LYS A 1 226 ? 54.054 3.363 -45.857 1.00 95.62 226 LYS A O 1
ATOM 1840 N N . LEU A 1 227 ? 55.760 4.327 -46.968 1.00 95.69 227 LEU A N 1
ATOM 1841 C CA . LEU A 1 227 ? 56.072 5.305 -45.925 1.00 95.69 227 LEU A CA 1
ATOM 1842 C C . LEU A 1 227 ? 54.865 6.203 -45.620 1.00 95.69 227 LEU A C 1
ATOM 1844 O O . LEU A 1 227 ? 54.525 6.390 -44.458 1.00 95.69 227 LEU A O 1
ATOM 1848 N N . HIS A 1 228 ? 54.180 6.698 -46.653 1.00 94.94 228 HIS A N 1
ATOM 1849 C CA . HIS A 1 228 ? 53.011 7.554 -46.473 1.00 94.94 228 HIS A CA 1
ATOM 1850 C C . HIS A 1 228 ? 51.832 6.815 -45.819 1.00 94.94 228 HIS A C 1
ATOM 1852 O O . HIS A 1 228 ? 51.155 7.366 -44.955 1.00 94.94 228 HIS A O 1
ATOM 1858 N N . VAL A 1 229 ? 51.604 5.549 -46.184 1.00 94.94 229 VAL A N 1
ATOM 1859 C CA . VAL A 1 229 ? 50.583 4.702 -45.546 1.00 94.94 229 VAL A CA 1
ATOM 1860 C C . VAL A 1 229 ? 50.916 4.448 -44.075 1.00 94.94 229 VAL A C 1
ATOM 1862 O O . VAL A 1 229 ? 50.021 4.519 -43.232 1.00 94.94 229 VAL A O 1
ATOM 1865 N N . ASP A 1 230 ? 52.183 4.188 -43.748 1.00 95.56 230 ASP A N 1
ATOM 1866 C CA . ASP A 1 230 ? 52.622 3.991 -42.364 1.00 95.56 230 ASP A CA 1
ATOM 1867 C C . ASP A 1 230 ? 52.470 5.281 -41.536 1.00 95.56 230 ASP A C 1
ATOM 1869 O O . ASP A 1 230 ? 51.980 5.225 -40.406 1.00 95.56 230 ASP A O 1
ATOM 1873 N N . GLU A 1 231 ? 52.796 6.445 -42.106 1.00 95.94 231 GLU A N 1
ATOM 1874 C CA . GLU A 1 231 ? 52.557 7.758 -41.489 1.00 95.94 231 GLU A CA 1
ATOM 1875 C C . GLU A 1 231 ? 51.062 8.003 -41.239 1.00 95.94 231 GLU A C 1
ATOM 1877 O O . GLU A 1 231 ? 50.678 8.342 -40.120 1.00 95.94 231 GLU A O 1
ATOM 1882 N N . MET A 1 232 ? 50.203 7.763 -42.237 1.00 94.19 232 MET A N 1
ATOM 1883 C CA . MET A 1 232 ? 48.746 7.891 -42.094 1.00 94.19 232 MET A CA 1
ATOM 1884 C C . MET A 1 232 ? 48.174 6.933 -41.044 1.00 94.19 232 MET A C 1
ATOM 1886 O O . MET A 1 232 ? 47.239 7.273 -40.320 1.00 94.19 232 MET A O 1
ATOM 1890 N N . LYS A 1 233 ? 48.721 5.719 -40.947 1.00 95.25 233 LYS A N 1
ATOM 1891 C CA . LYS A 1 233 ? 48.305 4.746 -39.937 1.00 95.25 233 LYS A CA 1
ATOM 1892 C C . LYS A 1 233 ? 48.689 5.212 -38.535 1.00 95.25 233 LYS A C 1
ATOM 1894 O O . LYS A 1 233 ? 47.879 5.081 -37.620 1.00 95.25 233 LYS A O 1
ATOM 1899 N N . GLN A 1 234 ? 49.891 5.762 -38.367 1.00 96.00 234 GLN A N 1
ATOM 1900 C CA . GLN A 1 234 ? 50.343 6.305 -37.086 1.00 96.00 234 GLN A CA 1
ATOM 1901 C C . GLN A 1 234 ? 49.527 7.528 -36.659 1.00 96.00 234 GLN A C 1
ATOM 1903 O O . GLN A 1 234 ? 49.139 7.605 -35.495 1.00 96.00 234 GLN A O 1
ATOM 1908 N N . THR A 1 235 ? 49.220 8.454 -37.574 1.00 94.56 235 THR A N 1
ATOM 1909 C CA . THR A 1 235 ? 48.381 9.621 -37.251 1.00 94.56 235 THR A CA 1
ATOM 1910 C C . THR A 1 235 ? 46.964 9.202 -36.882 1.00 94.56 235 THR A C 1
ATOM 1912 O O . THR A 1 235 ? 46.466 9.617 -35.842 1.00 94.56 235 THR A O 1
ATOM 1915 N N . PHE A 1 236 ? 46.347 8.302 -37.652 1.00 94.06 236 PHE A N 1
ATOM 1916 C CA . PHE A 1 236 ? 45.015 7.786 -37.338 1.00 94.06 236 PHE A CA 1
ATOM 1917 C C . PHE A 1 236 ? 44.974 7.041 -35.997 1.00 94.06 236 PHE A C 1
ATOM 1919 O O . PHE A 1 236 ? 44.028 7.203 -35.225 1.00 94.06 236 PHE A O 1
ATOM 1926 N N . GLN A 1 237 ? 45.993 6.228 -35.703 1.00 96.38 237 GLN A N 1
ATOM 1927 C CA . GLN A 1 237 ? 46.095 5.534 -34.422 1.00 96.38 237 GLN A CA 1
ATOM 1928 C C . GLN A 1 237 ? 46.199 6.529 -33.262 1.00 96.38 237 GLN A C 1
ATOM 1930 O O . GLN A 1 237 ? 45.465 6.391 -32.285 1.00 96.38 237 GLN A O 1
ATOM 1935 N N . LYS A 1 238 ? 47.054 7.547 -33.393 1.00 96.81 238 LYS A N 1
ATOM 1936 C CA . LYS A 1 238 ? 47.215 8.596 -32.386 1.00 96.81 238 LYS A CA 1
ATOM 1937 C C . LYS A 1 238 ? 45.911 9.371 -32.158 1.00 96.81 238 LYS A C 1
ATOM 1939 O O . LYS A 1 238 ? 45.503 9.527 -31.013 1.00 96.81 238 LYS A O 1
ATOM 1944 N N . ASP A 1 239 ? 45.215 9.768 -33.222 1.00 95.19 239 ASP A N 1
ATOM 1945 C CA . ASP A 1 239 ? 43.919 10.454 -33.122 1.00 95.19 239 ASP A CA 1
ATOM 1946 C C . ASP A 1 239 ? 42.857 9.571 -32.442 1.00 95.19 239 ASP A C 1
ATOM 1948 O O . ASP A 1 239 ? 42.017 10.058 -31.682 1.00 95.19 239 ASP A O 1
ATOM 1952 N N . CYS A 1 240 ? 42.875 8.257 -32.689 1.00 93.75 240 CYS A N 1
ATOM 1953 C CA . CYS A 1 240 ? 41.996 7.318 -31.994 1.00 93.75 240 CYS A CA 1
ATOM 1954 C C . CYS A 1 240 ? 42.330 7.222 -30.499 1.00 93.75 240 CYS A C 1
ATOM 1956 O O . CYS A 1 240 ? 41.414 7.234 -29.679 1.00 93.75 240 CYS A O 1
ATOM 1958 N N . GLU A 1 241 ? 43.613 7.136 -30.142 1.00 96.00 241 GLU A N 1
ATOM 1959 C CA . GLU A 1 241 ? 44.072 7.081 -28.748 1.00 96.00 241 GLU A CA 1
ATOM 1960 C C . GLU A 1 241 ? 43.698 8.364 -27.987 1.00 96.00 241 GLU A C 1
ATOM 1962 O O . GLU A 1 241 ? 43.097 8.277 -26.915 1.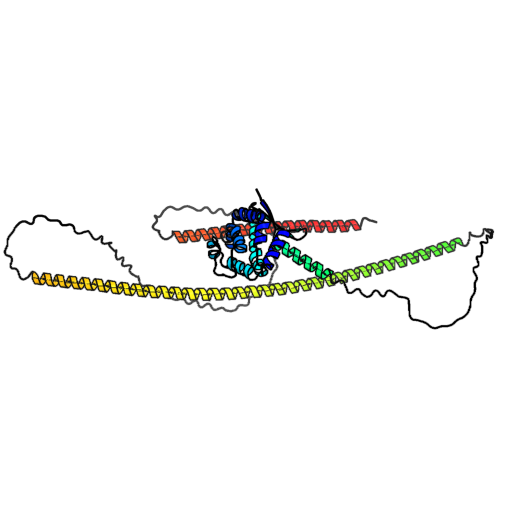00 96.00 241 GLU A O 1
ATOM 1967 N N . GLU A 1 242 ? 43.931 9.541 -28.577 1.00 97.19 242 GLU A N 1
ATOM 1968 C CA . GLU A 1 242 ? 43.565 10.839 -27.990 1.00 97.19 242 GLU A CA 1
ATOM 1969 C C . GLU A 1 242 ? 42.043 10.985 -27.807 1.00 97.19 242 GLU A C 1
ATOM 1971 O O . GLU A 1 242 ? 41.574 11.449 -26.764 1.00 97.19 242 GLU A O 1
ATOM 1976 N N . ASN A 1 243 ? 41.240 10.541 -28.782 1.00 94.38 243 ASN A N 1
ATOM 1977 C CA . ASN A 1 243 ? 39.779 10.565 -28.664 1.00 94.38 243 ASN A CA 1
ATOM 1978 C C . ASN A 1 243 ? 39.260 9.602 -27.587 1.00 94.38 243 ASN A C 1
ATOM 1980 O O . ASN A 1 243 ? 38.321 9.943 -26.862 1.00 94.38 243 ASN A O 1
ATOM 1984 N N . VAL A 1 244 ? 39.860 8.414 -27.459 1.00 94.81 244 VAL A N 1
ATOM 1985 C CA . VAL A 1 244 ? 39.516 7.462 -26.393 1.00 94.81 244 VAL A CA 1
ATOM 1986 C C . VAL A 1 244 ? 39.879 8.040 -25.027 1.00 94.81 244 VAL A C 1
ATOM 1988 O O . VAL A 1 244 ? 39.057 7.974 -24.116 1.00 94.81 244 VAL A O 1
ATOM 1991 N N . GLU A 1 245 ? 41.058 8.644 -24.876 1.00 96.56 245 GLU A N 1
ATOM 1992 C CA . GLU A 1 245 ? 41.478 9.267 -23.617 1.00 96.56 245 GLU A CA 1
ATOM 1993 C C . GLU A 1 245 ? 40.547 10.420 -23.219 1.00 96.56 245 GLU A C 1
ATOM 1995 O O . GLU A 1 245 ? 40.075 10.471 -22.080 1.00 96.56 245 GLU A O 1
ATOM 2000 N N . LYS A 1 246 ? 40.186 11.284 -24.176 1.00 97.19 246 LYS A N 1
ATOM 2001 C CA . LYS A 1 246 ? 39.211 12.360 -23.962 1.00 97.19 246 LYS A CA 1
ATOM 2002 C C . LYS A 1 246 ? 37.852 11.819 -23.508 1.00 97.19 246 LYS A C 1
ATOM 2004 O O . LYS A 1 246 ? 37.297 12.306 -22.525 1.00 97.19 246 LYS A O 1
ATOM 2009 N N . PHE A 1 247 ? 37.329 10.795 -24.182 1.00 94.56 247 PHE A N 1
ATOM 2010 C CA . PHE A 1 247 ? 36.042 10.192 -23.830 1.00 94.56 247 PHE A CA 1
ATOM 2011 C C . PHE A 1 247 ? 36.072 9.520 -22.449 1.00 94.56 247 PHE A C 1
ATOM 2013 O O . PHE A 1 247 ? 35.123 9.634 -21.673 1.00 94.56 247 PHE A O 1
ATOM 2020 N N . MET A 1 248 ? 37.181 8.860 -22.101 1.00 94.38 248 MET A N 1
ATOM 2021 C CA . MET A 1 248 ? 37.381 8.277 -20.772 1.00 94.38 248 MET A CA 1
ATOM 2022 C C . MET A 1 248 ? 37.408 9.347 -19.674 1.00 94.38 248 MET A C 1
ATOM 2024 O O . MET A 1 248 ? 36.862 9.115 -18.592 1.00 94.38 248 MET A O 1
ATOM 2028 N N . LEU A 1 249 ? 37.995 10.516 -19.948 1.00 96.62 249 LEU A N 1
ATOM 2029 C CA . LEU A 1 249 ? 37.985 11.655 -19.030 1.00 96.62 249 LEU A CA 1
ATOM 2030 C C . LEU A 1 249 ? 36.560 12.200 -18.829 1.00 96.62 249 LEU A C 1
ATOM 2032 O O . LEU A 1 249 ? 36.124 12.361 -17.693 1.00 96.62 249 LEU A O 1
ATOM 2036 N N . GLU A 1 250 ? 35.799 12.384 -19.913 1.00 95.75 250 GLU A N 1
ATOM 2037 C CA . GLU A 1 250 ? 34.402 12.846 -19.857 1.00 95.75 250 GLU A CA 1
ATOM 2038 C C . GLU A 1 250 ? 33.498 11.874 -19.076 1.00 95.75 250 GLU A C 1
ATOM 2040 O O . GLU A 1 250 ? 32.687 12.301 -18.249 1.00 95.75 250 GLU A O 1
ATOM 2045 N N . ILE A 1 251 ? 33.665 10.558 -19.275 1.00 93.38 251 ILE A N 1
ATOM 2046 C CA . ILE A 1 251 ? 32.964 9.539 -18.478 1.00 93.38 251 ILE A CA 1
ATOM 2047 C C . ILE A 1 251 ? 33.340 9.663 -17.001 1.00 93.38 251 ILE A C 1
ATOM 2049 O O . ILE A 1 251 ? 32.460 9.625 -16.140 1.00 93.38 251 ILE A O 1
ATOM 2053 N N . LYS A 1 252 ? 34.632 9.804 -16.691 1.00 97.44 252 LYS A N 1
ATOM 2054 C CA . LYS A 1 252 ? 35.117 9.904 -15.311 1.00 97.44 252 LYS A CA 1
ATOM 2055 C C . LYS A 1 252 ? 34.553 11.132 -14.596 1.00 97.44 252 LYS A C 1
ATOM 2057 O O . LYS A 1 252 ? 34.127 11.011 -13.444 1.00 97.44 252 LYS A O 1
ATOM 2062 N N . ASP A 1 253 ? 34.502 12.275 -15.269 1.00 96.25 253 ASP A N 1
ATOM 2063 C CA . ASP A 1 253 ? 33.948 13.512 -14.714 1.00 96.25 253 ASP A CA 1
ATOM 2064 C C . ASP A 1 253 ? 32.430 13.397 -14.520 1.00 96.25 253 ASP A C 1
ATOM 2066 O O . ASP A 1 253 ? 31.905 13.740 -13.459 1.00 96.25 253 ASP A O 1
ATOM 2070 N N . SER A 1 254 ? 31.720 12.818 -15.497 1.00 95.88 254 SER A N 1
ATOM 2071 C CA . SER A 1 254 ? 30.279 12.563 -15.398 1.00 95.88 254 SER A CA 1
ATOM 2072 C C . SER A 1 254 ? 29.932 11.619 -14.239 1.00 95.88 254 SER A C 1
ATOM 2074 O O . SER A 1 254 ? 29.005 11.886 -13.469 1.00 95.88 254 SER A O 1
ATOM 2076 N N . VAL A 1 255 ? 30.697 10.536 -14.067 1.00 93.00 255 VAL A N 1
ATOM 2077 C CA . VAL A 1 255 ? 30.515 9.583 -12.963 1.00 93.00 255 VAL A CA 1
ATOM 2078 C C . VAL A 1 255 ? 30.826 10.234 -11.616 1.00 93.00 255 VAL A C 1
ATOM 2080 O O . VAL A 1 255 ? 30.036 10.073 -10.686 1.00 93.00 255 VAL A O 1
ATOM 2083 N N . SER A 1 256 ? 31.912 11.006 -11.512 1.00 96.94 256 SER A N 1
ATOM 2084 C CA . SER A 1 256 ? 32.258 11.748 -10.289 1.00 96.94 256 SER A CA 1
ATOM 2085 C C . SER A 1 256 ? 31.132 12.700 -9.875 1.00 96.94 256 SER A C 1
ATOM 2087 O O . SER A 1 256 ? 30.660 12.641 -8.740 1.00 96.94 256 SER A O 1
ATOM 2089 N N . TYR A 1 257 ? 30.600 13.479 -10.821 1.00 96.31 257 TYR A N 1
ATOM 2090 C CA . TYR A 1 257 ? 29.470 14.381 -10.577 1.00 96.31 257 TYR A CA 1
ATOM 2091 C C . TYR A 1 257 ? 28.207 13.644 -10.095 1.00 96.31 257 TYR A C 1
ATOM 2093 O O . TYR A 1 257 ? 27.508 14.100 -9.182 1.00 96.31 257 TYR A O 1
ATOM 2101 N N . MET A 1 258 ? 27.899 12.483 -10.685 1.00 90.62 258 MET A N 1
ATOM 2102 C CA . MET A 1 258 ? 26.766 11.661 -10.247 1.00 90.62 258 MET A CA 1
ATOM 2103 C C . MET A 1 258 ? 26.960 11.103 -8.832 1.00 90.62 258 MET A C 1
ATOM 2105 O O . MET A 1 258 ? 25.988 11.046 -8.076 1.00 90.62 258 MET A O 1
ATOM 2109 N N . ILE A 1 259 ? 28.182 10.703 -8.461 1.00 93.69 259 ILE A N 1
ATOM 2110 C CA . ILE A 1 259 ? 28.506 10.226 -7.107 1.00 93.69 259 ILE A CA 1
ATOM 2111 C C . ILE A 1 259 ? 28.282 11.349 -6.091 1.00 93.69 259 ILE A C 1
ATOM 2113 O O . ILE A 1 259 ? 27.500 11.159 -5.161 1.00 93.69 259 ILE A O 1
ATOM 2117 N N . GLU A 1 260 ? 28.858 12.531 -6.318 1.00 96.62 260 GLU A N 1
ATOM 2118 C CA . GLU A 1 260 ? 28.700 13.694 -5.432 1.00 96.62 260 GLU A CA 1
ATOM 2119 C C . GLU A 1 260 ? 27.224 14.091 -5.266 1.00 96.62 260 GLU A C 1
ATOM 2121 O O . GLU A 1 260 ? 26.736 14.307 -4.154 1.00 96.62 260 GLU A O 1
ATOM 2126 N N . THR A 1 261 ? 26.467 14.109 -6.368 1.00 94.00 261 THR A N 1
ATOM 2127 C CA . THR A 1 261 ? 25.029 14.417 -6.342 1.00 94.00 261 THR A CA 1
ATOM 2128 C C . THR A 1 261 ? 24.236 13.381 -5.538 1.00 94.00 261 THR A C 1
ATOM 2130 O O . THR A 1 261 ? 23.293 13.728 -4.819 1.00 94.00 261 THR A O 1
ATOM 2133 N N . ASN A 1 262 ? 24.587 12.099 -5.648 1.00 89.50 262 ASN A N 1
ATOM 2134 C CA . ASN A 1 262 ? 23.930 11.031 -4.898 1.00 89.50 262 ASN A CA 1
ATOM 2135 C C . ASN A 1 262 ? 24.292 11.065 -3.409 1.00 89.50 262 ASN A C 1
ATOM 2137 O O . ASN A 1 262 ? 23.419 10.828 -2.572 1.00 89.50 262 ASN A O 1
ATOM 2141 N N . GLU A 1 263 ? 25.536 11.396 -3.064 1.00 96.88 263 GLU A N 1
ATOM 2142 C CA . GLU A 1 263 ? 25.957 11.594 -1.676 1.00 96.88 263 GLU A CA 1
ATOM 2143 C C . GLU A 1 263 ? 25.233 12.780 -1.030 1.00 96.88 263 GLU A C 1
ATOM 2145 O O . GLU A 1 263 ? 24.719 12.641 0.081 1.00 96.88 263 GLU A O 1
ATOM 2150 N N . ALA A 1 264 ? 25.075 13.896 -1.748 1.00 96.00 264 ALA A N 1
ATOM 2151 C CA . ALA A 1 264 ? 24.295 15.044 -1.280 1.00 96.00 264 ALA A CA 1
ATOM 2152 C C . ALA A 1 264 ? 22.814 14.693 -1.040 1.00 96.00 264 ALA A C 1
ATOM 2154 O O . ALA A 1 264 ? 22.243 15.031 -0.005 1.00 96.00 264 ALA A O 1
ATOM 2155 N N . LYS A 1 265 ? 22.183 13.942 -1.952 1.00 94.31 265 LYS A N 1
ATOM 2156 C CA . LYS A 1 265 ? 20.800 13.467 -1.751 1.00 94.31 265 LYS A CA 1
ATOM 2157 C C . LYS A 1 265 ? 20.680 12.504 -0.572 1.00 94.31 265 LYS A C 1
ATOM 2159 O O . LYS A 1 265 ? 19.675 12.514 0.137 1.00 94.31 265 LYS A O 1
ATOM 2164 N N . LYS A 1 266 ? 21.688 11.655 -0.355 1.00 95.56 266 LYS A N 1
ATOM 2165 C CA . LYS A 1 266 ? 21.721 10.728 0.781 1.00 95.56 266 LYS A CA 1
ATOM 2166 C C . LYS A 1 266 ? 21.771 11.488 2.108 1.00 95.56 266 LYS A C 1
ATOM 2168 O O . LYS A 1 266 ? 21.004 11.153 3.007 1.00 95.56 266 LYS A O 1
ATOM 2173 N N . THR A 1 267 ? 22.626 12.506 2.225 1.00 96.25 267 THR A N 1
ATOM 2174 C CA . THR A 1 267 ? 22.727 13.321 3.446 1.00 96.25 267 THR A CA 1
ATOM 2175 C C . THR A 1 267 ? 21.463 14.149 3.689 1.00 96.25 267 THR A C 1
ATOM 2177 O O . THR A 1 267 ? 21.007 14.234 4.829 1.00 96.25 267 THR A O 1
ATOM 2180 N N . GLU A 1 268 ? 20.829 14.673 2.636 1.00 96.12 268 GLU A N 1
ATOM 2181 C CA . GLU A 1 268 ? 19.530 15.357 2.724 1.00 96.12 268 GLU A CA 1
ATOM 2182 C C . GLU A 1 268 ? 18.427 14.427 3.260 1.00 96.12 268 GLU A C 1
ATOM 2184 O O . GLU A 1 268 ? 17.717 14.774 4.207 1.00 96.12 268 GLU A O 1
ATOM 2189 N N . LEU A 1 269 ? 18.307 13.216 2.703 1.00 92.38 269 LEU A N 1
ATOM 2190 C CA . LEU A 1 269 ? 17.329 12.223 3.157 1.00 92.38 269 LEU A CA 1
ATOM 2191 C C . LEU A 1 269 ? 17.586 11.768 4.598 1.00 92.38 269 LEU A C 1
ATOM 2193 O O . LEU A 1 269 ? 16.640 11.575 5.361 1.00 92.38 269 LEU A O 1
ATOM 2197 N N . GLU A 1 270 ? 18.850 11.606 4.985 1.00 95.25 270 GLU A N 1
ATOM 2198 C CA . GLU A 1 270 ? 19.228 11.246 6.351 1.00 95.25 270 GLU A CA 1
ATOM 2199 C C . GLU A 1 270 ? 18.887 12.361 7.349 1.00 95.25 270 GLU A C 1
ATOM 2201 O O . GLU A 1 270 ? 18.321 12.080 8.408 1.00 95.25 270 GLU A O 1
ATOM 2206 N N . SER A 1 271 ? 19.132 13.621 6.979 1.00 96.94 271 SER A N 1
ATOM 2207 C CA . SER A 1 271 ? 18.718 14.795 7.755 1.00 96.94 271 SER A CA 1
ATOM 2208 C C . SER A 1 271 ? 17.198 14.841 7.938 1.00 96.94 271 SER A C 1
ATOM 2210 O O . SER A 1 271 ? 16.712 14.933 9.068 1.00 96.94 271 SER A O 1
ATOM 2212 N N . LYS A 1 272 ? 16.433 14.660 6.852 1.00 95.44 272 LYS A N 1
ATOM 2213 C CA . LYS A 1 272 ? 14.963 14.635 6.892 1.00 95.44 272 LYS A CA 1
ATOM 2214 C C . LYS A 1 272 ? 14.424 13.506 7.773 1.00 95.44 272 LYS A C 1
ATOM 2216 O O . LYS A 1 272 ? 13.550 13.742 8.601 1.00 95.44 272 LYS A O 1
ATOM 2221 N N . ARG A 1 273 ? 14.973 12.293 7.648 1.00 94.56 273 ARG A N 1
ATOM 2222 C CA . ARG A 1 273 ? 14.600 11.151 8.498 1.00 94.56 273 ARG A CA 1
ATOM 2223 C C . ARG A 1 273 ? 14.858 11.450 9.977 1.00 94.56 273 ARG A C 1
ATOM 2225 O O . ARG A 1 273 ? 14.035 11.114 10.823 1.00 94.56 273 ARG A O 1
ATOM 2232 N N . ASN A 1 274 ? 16.000 12.059 10.299 1.00 96.00 274 ASN A N 1
ATOM 2233 C CA . ASN A 1 274 ? 16.341 12.404 11.679 1.00 96.00 274 ASN A CA 1
ATOM 2234 C C . ASN A 1 274 ? 15.408 13.493 12.233 1.00 96.00 274 ASN A C 1
ATOM 2236 O O . ASN A 1 274 ? 15.015 13.420 13.395 1.00 96.00 274 ASN A O 1
ATOM 2240 N N . GLN A 1 275 ? 15.006 14.458 11.402 1.00 96.69 275 GLN A N 1
ATOM 2241 C CA . GLN A 1 275 ? 14.003 15.457 11.761 1.00 96.69 275 GLN A CA 1
ATOM 2242 C C . GLN A 1 275 ? 12.639 14.814 12.053 1.00 96.69 275 GLN A C 1
ATOM 2244 O O . GLN A 1 275 ? 12.106 15.007 13.139 1.00 96.69 275 GLN A O 1
ATOM 2249 N N . GLU A 1 276 ? 12.122 13.980 11.146 1.00 94.38 276 GLU A N 1
ATOM 2250 C CA . GLU A 1 276 ? 10.842 13.276 11.335 1.00 94.38 276 GLU A CA 1
ATOM 2251 C C . GLU A 1 276 ? 10.855 12.379 12.587 1.00 94.38 276 GLU A C 1
ATOM 2253 O O . GLU A 1 276 ? 9.860 12.287 13.307 1.00 94.38 276 GLU A O 1
ATOM 2258 N N . MET A 1 277 ? 11.994 11.745 12.888 1.00 96.00 277 MET A N 1
ATOM 2259 C CA . MET A 1 277 ? 12.175 10.956 14.109 1.00 96.00 277 MET A CA 1
ATOM 2260 C C . MET A 1 277 ? 12.109 11.821 15.376 1.00 96.00 277 MET A C 1
ATOM 2262 O O . MET A 1 277 ? 11.495 11.416 16.363 1.00 96.00 277 MET A O 1
ATOM 2266 N N . ASN A 1 278 ? 12.725 13.006 15.359 1.00 96.56 278 ASN A N 1
ATOM 2267 C CA . ASN A 1 278 ? 12.679 13.940 16.484 1.00 96.56 278 ASN A CA 1
ATOM 2268 C C . ASN A 1 278 ? 11.264 14.493 16.700 1.00 96.56 278 ASN A C 1
ATOM 2270 O O . ASN A 1 278 ? 10.801 14.530 17.839 1.00 96.56 278 ASN A O 1
ATOM 2274 N N . ASP A 1 279 ? 10.556 14.833 15.621 1.00 95.12 279 ASP A N 1
ATOM 2275 C CA . ASP A 1 279 ? 9.164 15.291 15.681 1.00 95.12 279 ASP A CA 1
ATOM 2276 C C . ASP A 1 279 ? 8.247 14.197 16.252 1.00 95.12 279 ASP A C 1
ATOM 2278 O O . ASP A 1 279 ? 7.405 14.457 17.115 1.00 95.12 279 ASP A O 1
ATOM 2282 N N . LEU A 1 280 ? 8.443 12.942 15.829 1.00 95.50 280 LEU A N 1
ATOM 2283 C CA . LEU A 1 280 ? 7.696 11.801 16.358 1.00 95.50 280 LEU A CA 1
ATOM 2284 C C . LEU A 1 280 ? 7.998 11.553 17.841 1.00 95.50 280 LEU A C 1
ATOM 2286 O O . LEU A 1 280 ? 7.086 11.233 18.606 1.00 95.50 280 LEU A O 1
ATOM 2290 N N . LYS A 1 281 ? 9.262 11.700 18.254 1.00 97.19 281 LYS A N 1
ATOM 2291 C CA . LYS A 1 281 ? 9.674 11.568 19.655 1.00 97.19 281 LYS A CA 1
ATOM 2292 C C . LYS A 1 281 ? 8.995 12.625 20.528 1.00 97.19 281 LYS A C 1
ATOM 2294 O O . LYS A 1 281 ? 8.418 12.260 21.548 1.00 97.19 281 LYS A O 1
ATOM 2299 N N . LEU A 1 282 ? 8.995 13.885 20.088 1.00 97.12 282 LEU A N 1
ATOM 2300 C CA . LEU A 1 282 ? 8.323 14.984 20.784 1.00 97.12 282 LEU A CA 1
ATOM 2301 C C . LEU A 1 282 ? 6.812 14.736 20.893 1.00 97.12 282 LEU A C 1
ATOM 2303 O O . LEU A 1 282 ? 6.235 14.842 21.971 1.00 97.12 282 LEU A O 1
ATOM 2307 N N . TRP A 1 283 ? 6.173 14.317 19.798 1.00 96.31 283 TRP A N 1
ATOM 2308 C CA . TRP A 1 283 ? 4.745 13.996 19.799 1.00 96.31 283 TRP A CA 1
ATOM 2309 C C . TRP A 1 283 ? 4.391 12.848 20.755 1.00 96.31 283 TRP A C 1
ATOM 2311 O O . TRP A 1 283 ? 3.339 12.863 21.400 1.00 96.31 283 TRP A O 1
ATOM 2321 N N . LEU A 1 284 ? 5.250 11.826 20.841 1.00 94.00 284 LEU A N 1
ATOM 2322 C CA . LEU A 1 284 ? 5.066 10.722 21.780 1.00 94.00 284 LEU A CA 1
ATOM 2323 C C . LEU A 1 284 ? 5.183 11.195 23.227 1.00 94.00 284 LEU A C 1
ATOM 2325 O O . LEU A 1 284 ? 4.325 10.815 24.021 1.00 94.00 284 LEU A O 1
ATOM 2329 N N . GLU A 1 285 ? 6.178 12.028 23.534 1.00 96.19 285 GLU A N 1
ATOM 2330 C CA . GLU A 1 285 ? 6.411 12.611 24.861 1.00 96.19 285 GLU A CA 1
ATOM 2331 C C . GLU A 1 285 ? 5.207 13.450 25.324 1.00 96.19 285 GLU A C 1
ATOM 2333 O O . GLU A 1 285 ? 4.607 13.165 26.363 1.00 96.19 285 GLU A O 1
ATOM 2338 N N . GLU A 1 286 ? 4.722 14.364 24.477 1.00 96.00 286 GLU A N 1
ATOM 2339 C CA . GLU A 1 286 ? 3.512 15.150 24.755 1.00 96.00 286 GLU A CA 1
ATOM 2340 C C . GLU A 1 286 ? 2.286 14.254 24.994 1.00 96.00 286 GLU A C 1
ATOM 2342 O O . GLU A 1 286 ? 1.475 14.476 25.900 1.00 96.00 286 GLU A O 1
ATOM 2347 N N . ARG A 1 287 ? 2.124 13.199 24.186 1.00 93.81 287 ARG A N 1
ATOM 2348 C CA . ARG A 1 287 ? 0.985 12.282 24.306 1.00 93.81 287 ARG A CA 1
ATOM 2349 C C . ARG A 1 287 ? 1.071 11.415 25.559 1.00 93.81 287 ARG A C 1
ATOM 2351 O O . ARG A 1 287 ? 0.018 11.074 26.112 1.00 93.81 287 ARG A O 1
ATOM 2358 N N . THR A 1 288 ? 2.269 11.016 25.983 1.00 93.06 288 THR A N 1
ATOM 2359 C CA . THR A 1 288 ? 2.466 10.279 27.234 1.00 93.06 288 THR A CA 1
ATOM 2360 C C . THR A 1 288 ? 2.166 11.158 28.436 1.00 93.06 288 THR A C 1
ATOM 2362 O O . THR A 1 288 ? 1.406 10.714 29.295 1.00 93.06 288 THR A O 1
ATOM 2365 N N . ASP A 1 289 ? 2.608 12.414 28.435 1.00 95.19 289 ASP A N 1
ATOM 2366 C CA . ASP A 1 289 ? 2.369 13.357 29.533 1.00 95.19 289 ASP A CA 1
ATOM 2367 C C . ASP A 1 289 ? 0.883 13.690 29.683 1.00 95.19 289 ASP A C 1
ATOM 2369 O O . ASP A 1 289 ? 0.313 13.601 30.773 1.00 95.19 289 ASP A O 1
ATOM 2373 N N . VAL A 1 290 ? 0.196 13.967 28.568 1.00 93.75 290 VAL A N 1
ATOM 2374 C CA . VAL A 1 290 ? -1.255 14.215 28.571 1.00 93.75 290 VAL A CA 1
ATOM 2375 C C . VAL A 1 290 ? -2.026 12.998 29.095 1.00 93.75 290 VAL A C 1
ATOM 2377 O O . VAL A 1 290 ? -3.010 13.144 29.829 1.00 93.75 290 VAL A O 1
ATOM 2380 N N . ARG A 1 291 ? -1.604 11.778 28.738 1.00 90.81 291 ARG A N 1
ATOM 2381 C CA . ARG A 1 291 ? -2.231 10.545 29.239 1.00 90.81 291 ARG A CA 1
ATOM 2382 C C . ARG A 1 291 ? -1.930 10.309 30.716 1.00 90.81 291 ARG A C 1
ATOM 2384 O O . ARG A 1 291 ? -2.857 9.933 31.431 1.00 90.81 291 ARG A O 1
ATOM 2391 N N . ALA A 1 292 ? -0.696 10.538 31.160 1.00 93.94 292 ALA A N 1
ATOM 2392 C CA . ALA A 1 292 ? -0.295 10.416 32.558 1.00 93.94 292 ALA A CA 1
ATOM 2393 C C . ALA A 1 292 ? -1.120 11.367 33.436 1.00 93.94 292 ALA A C 1
ATOM 2395 O O . ALA A 1 292 ? -1.824 10.904 34.331 1.00 93.94 292 ALA A O 1
ATOM 2396 N N . ALA A 1 293 ? -1.195 12.652 33.074 1.00 95.50 293 ALA A N 1
ATOM 2397 C CA . ALA A 1 293 ? -2.004 13.644 33.783 1.00 95.50 293 ALA A CA 1
ATOM 2398 C C . ALA A 1 293 ? -3.503 13.276 33.818 1.00 95.50 293 ALA A C 1
ATOM 2400 O O . ALA A 1 293 ? -4.192 13.456 34.827 1.00 95.50 293 ALA A O 1
ATOM 2401 N N . ALA A 1 294 ? -4.041 12.723 32.724 1.00 93.75 294 ALA A N 1
ATOM 2402 C CA . ALA A 1 294 ? -5.429 12.265 32.682 1.00 93.75 294 ALA A CA 1
ATOM 2403 C C . ALA A 1 294 ? -5.684 11.044 33.586 1.00 93.75 294 ALA A C 1
ATOM 2405 O O . ALA A 1 294 ? -6.770 10.928 34.164 1.00 93.75 294 ALA A O 1
ATOM 2406 N N . ILE A 1 295 ? -4.716 10.130 33.697 1.00 93.31 295 ILE A N 1
ATOM 2407 C CA . ILE A 1 295 ? -4.779 8.968 34.591 1.00 93.31 295 ILE A CA 1
ATOM 2408 C C . ILE A 1 295 ? -4.667 9.421 36.047 1.00 93.31 295 ILE A C 1
ATOM 2410 O O . ILE A 1 295 ? -5.533 9.059 36.841 1.00 93.31 295 ILE A O 1
ATOM 2414 N N . GLU A 1 296 ? -3.695 10.269 36.381 1.00 96.44 296 GLU A N 1
ATOM 2415 C CA . GLU A 1 296 ? -3.539 10.849 37.720 1.00 96.44 296 GLU A CA 1
ATOM 2416 C C . GLU A 1 296 ? -4.829 11.529 38.180 1.00 96.44 296 GLU A C 1
ATOM 2418 O O . GLU A 1 296 ? -5.352 11.223 39.251 1.00 96.44 296 GLU A O 1
ATOM 2423 N N . LYS A 1 297 ? -5.439 12.363 37.328 1.00 97.12 297 LYS A N 1
ATOM 2424 C CA . LYS A 1 297 ? -6.718 13.018 37.640 1.00 97.12 297 LYS A CA 1
ATOM 2425 C C . LYS A 1 297 ? -7.848 12.021 37.924 1.00 97.12 297 LYS A C 1
ATOM 2427 O O . LYS A 1 297 ? -8.687 12.273 38.790 1.00 97.12 297 LYS A O 1
ATOM 2432 N N . LYS A 1 298 ? -7.899 10.890 37.208 1.00 95.69 298 LYS A N 1
ATOM 2433 C CA . LYS A 1 298 ? -8.881 9.822 37.469 1.00 95.69 298 LYS A CA 1
ATOM 2434 C C . LYS A 1 298 ? -8.604 9.104 38.788 1.00 95.69 298 LYS A C 1
ATOM 2436 O O . LYS A 1 298 ? -9.563 8.800 39.494 1.00 95.69 298 LYS A O 1
ATOM 2441 N N . ILE A 1 299 ? -7.335 8.857 39.112 1.00 96.19 299 ILE A N 1
ATOM 2442 C CA . ILE A 1 299 ? -6.917 8.241 40.378 1.00 96.19 299 ILE A CA 1
ATOM 2443 C C . ILE A 1 299 ? -7.313 9.143 41.547 1.00 96.19 299 ILE A C 1
ATOM 2445 O O . ILE A 1 299 ? -8.010 8.676 42.443 1.00 96.19 299 ILE A O 1
ATOM 2449 N N . TYR A 1 300 ? -6.979 10.437 41.503 1.00 97.38 300 TYR A N 1
ATOM 2450 C CA . TYR A 1 300 ? -7.363 11.390 42.550 1.00 97.38 300 TYR A CA 1
ATOM 2451 C C . TYR A 1 300 ? -8.878 11.469 42.739 1.00 97.38 300 TYR A C 1
ATOM 2453 O O . TYR A 1 300 ? -9.358 11.388 43.866 1.00 97.38 300 TYR A O 1
ATOM 2461 N N . LYS A 1 301 ? -9.643 11.538 41.643 1.00 97.44 301 LYS A N 1
ATOM 2462 C CA . LYS A 1 301 ? -11.109 11.527 41.715 1.00 97.44 301 LYS A CA 1
ATOM 2463 C C . LYS A 1 301 ? -11.641 10.252 42.381 1.00 97.44 301 LYS A C 1
ATOM 2465 O O . LYS A 1 301 ? -12.539 10.319 43.212 1.00 97.44 301 LYS A O 1
ATOM 2470 N N . LYS A 1 302 ? -11.092 9.085 42.027 1.00 97.38 302 LYS A N 1
ATOM 2471 C CA . LYS A 1 302 ? -11.493 7.808 42.633 1.00 97.38 302 LYS A CA 1
ATOM 2472 C C . LYS A 1 302 ? -11.111 7.713 44.107 1.00 97.38 302 LYS A C 1
ATOM 2474 O O . LYS A 1 302 ? -11.878 7.161 44.888 1.00 97.38 302 LYS A O 1
ATOM 2479 N N . PHE A 1 303 ? -9.963 8.264 44.481 1.00 97.25 303 PHE A N 1
ATOM 2480 C CA . PHE A 1 303 ? -9.528 8.334 45.870 1.00 97.25 303 PHE A CA 1
ATOM 2481 C C . PHE A 1 303 ? -10.467 9.213 46.711 1.00 97.25 303 PHE A C 1
ATOM 2483 O O . PHE A 1 303 ? -10.877 8.806 47.794 1.00 97.25 303 PHE A O 1
ATOM 2490 N N . GLU A 1 304 ? -10.884 10.366 46.182 1.00 97.94 304 GLU A N 1
ATOM 2491 C CA . GLU A 1 304 ? -11.865 11.250 46.822 1.00 97.94 304 GLU A CA 1
ATOM 2492 C C . GLU A 1 304 ? -13.241 10.571 46.981 1.00 97.94 304 GLU A C 1
ATOM 2494 O O . GLU A 1 304 ? -13.846 10.635 48.052 1.00 97.94 304 GLU A O 1
ATOM 2499 N N . GLU A 1 305 ? -13.719 9.859 45.951 1.00 97.19 305 GLU A N 1
ATOM 2500 C CA . GLU A 1 305 ? -14.951 9.054 46.021 1.00 97.19 305 GLU A CA 1
ATOM 2501 C C . GLU A 1 305 ? -14.872 7.997 47.140 1.00 97.19 305 GLU A C 1
ATOM 2503 O O . GLU A 1 305 ? -15.766 7.931 47.984 1.00 97.19 305 GLU A O 1
ATOM 2508 N N . LEU A 1 306 ? -13.775 7.232 47.207 1.00 96.62 306 LEU A N 1
ATOM 2509 C CA . LEU A 1 306 ? -13.560 6.217 48.246 1.00 96.62 306 LEU A CA 1
ATOM 2510 C C . LEU A 1 306 ? -13.477 6.820 49.653 1.00 96.62 306 LEU A C 1
ATOM 2512 O O . LEU A 1 306 ? -14.014 6.250 50.602 1.00 96.62 306 LEU A O 1
ATOM 2516 N N . GLN A 1 307 ? -12.833 7.978 49.806 1.00 97.12 307 GLN A N 1
ATOM 2517 C CA . GLN A 1 307 ? -12.742 8.663 51.093 1.00 97.12 307 GLN A CA 1
ATOM 2518 C C . GLN A 1 307 ? -14.122 9.138 51.574 1.00 97.12 307 GLN A C 1
ATOM 2520 O O . GLN A 1 307 ? -14.454 8.995 52.753 1.00 97.12 307 GLN A O 1
ATOM 2525 N N . ASN A 1 308 ? -14.955 9.640 50.660 1.00 97.44 308 ASN A N 1
ATOM 2526 C CA . ASN A 1 308 ? -16.332 10.027 50.959 1.00 97.44 308 ASN A CA 1
ATOM 2527 C C . ASN A 1 308 ? -17.201 8.818 51.339 1.00 97.44 308 ASN A C 1
ATOM 2529 O O . ASN A 1 308 ? -17.933 8.880 52.328 1.00 97.44 308 ASN A O 1
ATOM 2533 N N . GLU A 1 309 ? -17.086 7.702 50.614 1.00 97.50 309 GLU A N 1
ATOM 2534 C CA . GLU A 1 309 ? -17.778 6.448 50.944 1.00 97.50 309 GLU A CA 1
ATOM 2535 C C . GLU A 1 309 ? -17.348 5.894 52.310 1.00 97.50 309 GLU A C 1
ATOM 2537 O O . GLU A 1 309 ? -18.192 5.468 53.105 1.00 97.50 309 GLU A O 1
ATOM 2542 N N . HIS A 1 310 ? -16.050 5.948 52.620 1.00 97.12 310 HIS A N 1
ATOM 2543 C CA . HIS A 1 310 ? -15.512 5.540 53.915 1.00 97.12 310 HIS A CA 1
ATOM 2544 C C . HIS A 1 310 ? -16.073 6.397 55.059 1.00 97.12 310 HIS A C 1
ATOM 2546 O O . HIS A 1 310 ? -16.565 5.860 56.054 1.00 97.12 310 HIS A O 1
ATOM 2552 N N . ASN A 1 311 ? -16.071 7.724 54.899 1.00 97.50 311 ASN A N 1
ATOM 2553 C CA . ASN A 1 311 ? -16.633 8.654 55.880 1.00 97.50 311 ASN A CA 1
ATOM 2554 C C . ASN A 1 311 ? -18.137 8.425 56.095 1.00 97.50 311 ASN A C 1
ATOM 2556 O O . ASN A 1 311 ? -18.608 8.413 57.235 1.00 97.50 311 ASN A O 1
ATOM 2560 N N . GLU A 1 312 ? -18.888 8.182 55.019 1.00 97.88 312 GLU A N 1
ATOM 2561 C CA . GLU A 1 312 ? -20.318 7.876 55.080 1.00 97.88 312 GLU A CA 1
ATOM 2562 C C . GLU A 1 312 ? -20.597 6.546 55.796 1.00 97.88 312 GLU A C 1
ATOM 2564 O O . GLU A 1 312 ? -21.526 6.445 56.604 1.00 97.88 312 GLU A O 1
ATOM 2569 N N . SER A 1 313 ? -19.781 5.524 55.535 1.00 97.44 313 SER A N 1
ATOM 2570 C CA . SER A 1 313 ? -19.870 4.231 56.217 1.00 97.44 313 SER A CA 1
ATOM 2571 C C . SER A 1 313 ? -19.594 4.372 57.719 1.00 97.44 313 SER A C 1
ATOM 2573 O O . SER A 1 313 ? -20.391 3.912 58.541 1.00 97.44 313 SER A O 1
ATOM 2575 N N . ASN A 1 314 ? -18.534 5.099 58.091 1.00 97.38 314 ASN A N 1
ATOM 2576 C CA . ASN A 1 314 ? -18.197 5.383 59.489 1.00 97.38 314 ASN A CA 1
ATOM 2577 C C . ASN A 1 314 ? -19.316 6.148 60.206 1.00 97.38 314 ASN A C 1
ATOM 2579 O O . ASN A 1 314 ? -19.656 5.820 61.345 1.00 97.38 314 ASN A O 1
ATOM 2583 N N . ARG A 1 315 ? -19.943 7.123 59.534 1.00 98.00 315 ARG A N 1
ATOM 2584 C CA . ARG A 1 315 ? -21.109 7.842 60.066 1.00 98.00 315 ARG A CA 1
ATOM 2585 C C . ARG A 1 315 ? -22.257 6.883 60.392 1.00 98.00 315 ARG A C 1
ATOM 2587 O O . ARG A 1 315 ? -22.749 6.894 61.518 1.00 98.00 315 ARG A O 1
ATOM 2594 N N . LYS A 1 316 ? -22.627 6.000 59.457 1.00 97.94 316 LYS A N 1
ATOM 2595 C CA . LYS A 1 316 ? -23.695 5.000 59.655 1.00 97.94 316 LYS A CA 1
ATOM 2596 C C . LYS A 1 316 ? -23.387 4.017 60.786 1.00 97.94 316 LYS A C 1
ATOM 2598 O O . LYS A 1 316 ? -24.296 3.612 61.511 1.00 97.94 316 LYS A O 1
ATOM 2603 N N . ILE A 1 317 ? -22.126 3.604 60.933 1.00 97.38 317 ILE A N 1
ATOM 2604 C CA . ILE A 1 317 ? -21.690 2.735 62.036 1.00 97.38 317 ILE A CA 1
ATOM 2605 C C . ILE A 1 317 ? -21.864 3.459 63.374 1.00 97.38 317 ILE A C 1
ATOM 2607 O O . ILE A 1 317 ? -22.466 2.899 64.291 1.00 97.38 317 ILE A O 1
ATOM 2611 N N . ASN A 1 318 ? -21.411 4.710 63.469 1.00 96.88 318 ASN A N 1
ATOM 2612 C CA . ASN A 1 318 ? -21.543 5.510 64.684 1.00 96.88 318 ASN A CA 1
ATOM 2613 C C . ASN A 1 318 ? -23.010 5.754 65.059 1.00 96.88 318 ASN A C 1
ATOM 2615 O O . ASN A 1 318 ? -23.374 5.552 66.213 1.00 96.88 318 ASN A O 1
ATOM 2619 N N . GLU A 1 319 ? -23.877 6.083 64.098 1.00 97.62 319 GLU A N 1
ATOM 2620 C CA . GLU A 1 319 ? -25.322 6.233 64.335 1.00 97.62 319 GLU A CA 1
ATOM 2621 C C . GLU A 1 319 ? -25.957 4.945 64.889 1.00 97.62 319 GLU A C 1
ATOM 2623 O O . GLU A 1 319 ? -26.740 4.985 65.844 1.00 97.62 319 GLU A O 1
ATOM 2628 N N . LYS A 1 320 ? -25.587 3.779 64.338 1.00 97.69 320 LYS A N 1
ATOM 2629 C CA . LYS A 1 320 ? -26.045 2.475 64.847 1.00 97.69 320 LYS A CA 1
ATOM 2630 C C . LYS A 1 320 ? -25.545 2.208 66.265 1.00 97.69 320 LYS A C 1
ATOM 2632 O O . LYS A 1 320 ? -26.332 1.760 67.099 1.00 97.69 320 LYS A O 1
ATOM 2637 N N . LEU A 1 321 ? -24.270 2.482 66.547 1.00 96.88 321 LEU A N 1
ATOM 2638 C CA . LEU A 1 321 ? -23.697 2.325 67.886 1.00 96.88 321 LEU A CA 1
ATOM 2639 C C . LEU A 1 321 ? -24.393 3.240 68.898 1.00 96.88 321 LEU A C 1
ATOM 2641 O O . LEU A 1 321 ? -24.803 2.762 69.954 1.00 96.88 321 LEU A O 1
ATOM 2645 N N . SER A 1 322 ? -24.614 4.513 68.564 1.00 96.81 322 SER A N 1
ATOM 2646 C CA . SER A 1 322 ? -25.362 5.451 69.409 1.00 96.81 322 SER A CA 1
ATOM 2647 C C . SER A 1 322 ? -26.782 4.954 69.694 1.00 96.81 322 SER A C 1
ATOM 2649 O O . SER A 1 322 ? -27.205 4.936 70.850 1.00 96.81 322 SER A O 1
ATOM 2651 N N . SER A 1 323 ? -27.496 4.459 68.676 1.00 97.44 323 SER A N 1
ATOM 2652 C CA . SER A 1 323 ? -28.835 3.876 68.850 1.00 97.44 323 SER A CA 1
ATOM 2653 C C . SER A 1 323 ? -28.836 2.654 69.781 1.00 97.44 323 SER A C 1
ATOM 2655 O O . SER A 1 323 ? -29.731 2.504 70.618 1.00 97.44 323 SER A O 1
ATOM 2657 N N . LEU A 1 324 ? -27.828 1.781 69.671 1.00 96.56 324 LEU A N 1
ATOM 2658 C CA . LEU A 1 324 ? -27.672 0.622 70.555 1.00 96.56 324 LEU A CA 1
ATOM 2659 C C . LEU A 1 324 ? -27.372 1.041 71.99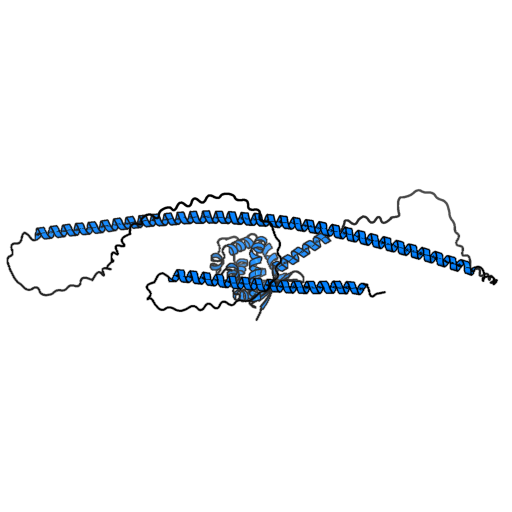8 1.00 96.56 324 LEU A C 1
ATOM 2661 O O . LEU A 1 324 ? -27.990 0.504 72.918 1.00 96.56 324 LEU A O 1
ATOM 2665 N N . PHE A 1 325 ? -26.496 2.027 72.202 1.00 96.44 325 PHE A N 1
ATOM 2666 C CA . PHE A 1 325 ? -26.215 2.585 73.527 1.00 96.44 325 PHE A CA 1
ATOM 2667 C C . PHE A 1 325 ? -27.467 3.184 74.176 1.00 96.44 325 PHE A C 1
ATOM 2669 O O . PHE A 1 325 ? -27.736 2.928 75.349 1.00 96.44 325 PHE A O 1
ATOM 2676 N N . GLU A 1 326 ? -28.288 3.919 73.423 1.00 96.56 326 GLU A N 1
ATOM 2677 C CA . GLU A 1 326 ? -29.559 4.436 73.939 1.00 96.56 326 GLU A CA 1
ATOM 2678 C C . GLU A 1 326 ? -30.549 3.327 74.322 1.00 96.56 326 GLU A C 1
ATOM 2680 O O . GLU A 1 326 ? -31.271 3.457 75.314 1.00 96.56 326 GLU A O 1
ATOM 2685 N N . LYS A 1 327 ? -30.625 2.243 73.537 1.00 96.19 327 LYS A N 1
ATOM 2686 C CA . LYS A 1 327 ? -31.463 1.079 73.868 1.00 96.19 327 LYS A CA 1
ATOM 2687 C C . LYS A 1 327 ? -30.975 0.389 75.140 1.00 96.19 327 LYS A C 1
ATOM 2689 O O . LYS A 1 327 ? -31.792 0.083 76.005 1.00 96.19 327 LYS A O 1
ATOM 2694 N N . LEU A 1 328 ? -29.663 0.195 75.272 1.00 94.75 328 LEU A N 1
ATOM 2695 C CA . LEU A 1 328 ? -29.046 -0.399 76.456 1.00 94.75 328 LEU A CA 1
ATOM 2696 C C . LEU A 1 328 ? -29.315 0.447 77.709 1.00 94.75 328 LEU A C 1
ATOM 2698 O O . LEU A 1 328 ? -29.768 -0.087 78.720 1.00 94.75 328 LEU A O 1
ATOM 2702 N N . ASN A 1 329 ? -29.126 1.766 77.624 1.00 93.94 329 ASN A N 1
ATOM 2703 C CA . ASN A 1 329 ? -29.415 2.686 78.726 1.00 93.94 329 ASN A CA 1
ATOM 2704 C C . ASN A 1 329 ? -30.896 2.643 79.137 1.00 93.94 329 ASN A C 1
ATOM 2706 O O . ASN A 1 329 ? -31.200 2.586 80.328 1.00 93.94 329 ASN A O 1
ATOM 2710 N N . ARG A 1 330 ? -31.827 2.604 78.170 1.00 94.06 330 ARG A N 1
ATOM 2711 C CA . ARG A 1 330 ? -33.266 2.435 78.446 1.00 94.06 330 ARG A CA 1
ATOM 2712 C C . ARG A 1 330 ? -33.572 1.113 79.149 1.00 94.06 330 ARG A C 1
ATOM 2714 O O . ARG A 1 330 ? -34.342 1.103 80.107 1.00 94.06 330 ARG A O 1
ATOM 2721 N N . MET A 1 331 ? -32.958 0.019 78.703 1.00 91.56 331 MET A N 1
ATOM 2722 C CA . MET A 1 331 ? -33.138 -1.302 79.305 1.00 91.56 331 MET A CA 1
ATOM 2723 C C . MET A 1 331 ? -32.664 -1.318 80.765 1.00 91.56 331 MET A C 1
ATOM 2725 O O . MET A 1 331 ? -33.434 -1.704 81.642 1.00 91.56 331 MET A O 1
ATOM 2729 N N . MET A 1 332 ? -31.463 -0.802 81.040 1.00 86.25 332 MET A N 1
ATOM 2730 C CA . MET A 1 332 ? -30.893 -0.729 82.394 1.00 86.25 332 MET A CA 1
ATOM 2731 C C . MET A 1 332 ? -31.742 0.117 83.357 1.00 86.25 332 MET A C 1
ATOM 2733 O O . MET A 1 332 ? -31.904 -0.247 84.522 1.00 86.25 332 MET A O 1
ATOM 2737 N N . LEU A 1 333 ? -32.326 1.220 82.874 1.00 87.81 333 LEU A N 1
ATOM 2738 C CA . LEU A 1 333 ? -33.236 2.061 83.663 1.00 87.81 333 LEU A CA 1
ATOM 2739 C C . LEU A 1 333 ? -34.584 1.377 83.951 1.00 87.81 333 LEU A C 1
ATOM 2741 O O . LEU A 1 333 ? -35.206 1.656 84.972 1.00 87.81 333 LEU A O 1
ATOM 2745 N N . SER A 1 334 ? -35.046 0.480 83.076 1.00 83.25 334 SER A N 1
ATOM 2746 C CA . SER A 1 334 ? -36.317 -0.234 83.260 1.00 83.25 334 SER A CA 1
ATOM 2747 C C . SER A 1 334 ? -36.232 -1.420 84.233 1.00 83.25 334 SER A C 1
ATOM 2749 O O . SER A 1 334 ? -37.230 -1.772 84.860 1.00 83.25 334 SER A O 1
ATOM 2751 N N . THR A 1 335 ? -35.050 -2.015 84.418 1.00 69.94 335 THR A N 1
ATOM 2752 C CA . THR A 1 335 ? -34.853 -3.207 85.265 1.00 69.94 335 THR A CA 1
ATOM 2753 C C . THR A 1 335 ? -34.733 -2.923 86.765 1.00 69.94 335 THR A C 1
ATOM 2755 O O . THR A 1 335 ? -34.806 -3.850 87.564 1.00 69.94 335 THR A O 1
ATOM 2758 N N . THR A 1 336 ? -34.597 -1.666 87.192 1.00 55.41 336 THR A N 1
ATOM 2759 C CA . THR A 1 336 ? -34.416 -1.297 88.612 1.00 55.41 336 THR A CA 1
ATOM 2760 C C . THR A 1 336 ? -35.716 -1.039 89.387 1.00 55.41 336 THR A C 1
ATOM 2762 O O . THR A 1 336 ? -35.654 -0.670 90.555 1.00 55.41 336 THR A O 1
ATOM 2765 N N . THR A 1 337 ? -36.900 -1.256 88.798 1.00 53.09 337 THR A N 1
ATOM 2766 C CA . THR A 1 337 ? -38.197 -0.923 89.440 1.00 53.09 337 THR A CA 1
ATOM 2767 C C . THR A 1 337 ? -39.138 -2.100 89.702 1.00 53.09 337 THR A C 1
ATOM 2769 O O . THR A 1 337 ? -40.284 -1.882 90.090 1.00 53.09 337 THR A O 1
ATOM 2772 N N . LYS A 1 338 ? -38.687 -3.353 89.573 1.00 51.44 338 LYS A N 1
ATOM 2773 C CA . LYS A 1 338 ? -39.496 -4.513 89.980 1.00 51.44 338 LYS A CA 1
ATOM 2774 C C . LYS A 1 338 ? -38.772 -5.366 91.014 1.00 51.44 338 LYS A C 1
ATOM 2776 O O . LYS A 1 338 ? -37.884 -6.148 90.693 1.00 51.44 338 LYS A O 1
ATOM 2781 N N . THR A 1 339 ? -39.193 -5.188 92.263 1.00 45.91 339 THR A N 1
ATOM 2782 C CA . THR A 1 339 ? -38.987 -6.113 93.379 1.00 45.91 339 THR A CA 1
ATOM 2783 C C . THR A 1 339 ? -39.395 -7.528 92.940 1.00 45.91 339 THR A C 1
ATOM 2785 O O . THR A 1 339 ? -40.462 -7.673 92.339 1.00 45.91 339 THR A O 1
ATOM 2788 N N . PRO A 1 340 ? -38.575 -8.563 93.183 1.00 46.22 340 PRO A N 1
ATOM 2789 C CA . PRO A 1 340 ? -38.847 -9.900 92.677 1.00 46.22 340 PRO A CA 1
ATOM 2790 C C . PRO A 1 340 ? -39.905 -10.588 93.544 1.00 46.22 340 PRO A C 1
ATOM 2792 O O . PRO A 1 340 ? -39.632 -10.974 94.679 1.00 46.22 340 PRO A O 1
ATOM 2795 N N . GLU A 1 341 ? -41.104 -10.768 92.997 1.00 39.81 341 GLU A N 1
ATOM 2796 C CA . GLU A 1 341 ? -42.061 -11.753 93.497 1.00 39.81 341 GLU A CA 1
ATOM 2797 C C . GLU A 1 341 ? -41.886 -13.023 92.658 1.00 39.81 341 GLU A C 1
ATOM 2799 O O . GLU A 1 341 ? -42.041 -13.023 91.436 1.00 39.81 341 GLU A O 1
ATOM 2804 N N . ALA A 1 342 ? -41.417 -14.081 93.318 1.00 47.59 342 ALA A N 1
ATOM 2805 C CA . ALA A 1 342 ? -41.072 -15.346 92.696 1.00 47.59 342 ALA A CA 1
ATOM 2806 C C . ALA A 1 342 ? -42.337 -16.086 92.249 1.00 47.59 342 ALA A C 1
ATOM 2808 O O . ALA A 1 342 ? -43.189 -16.428 93.068 1.00 47.59 342 ALA A O 1
ATOM 2809 N N . THR A 1 343 ? -42.435 -16.419 90.965 1.00 40.47 343 THR A N 1
ATOM 2810 C CA . THR A 1 343 ? -43.299 -17.515 90.519 1.00 40.47 343 THR A CA 1
ATOM 2811 C C . THR A 1 343 ? -42.614 -18.241 89.370 1.00 40.47 343 THR A C 1
ATOM 2813 O O . THR A 1 343 ? -42.321 -17.674 88.320 1.00 40.47 343 THR A O 1
ATOM 2816 N N . ILE A 1 344 ? -42.279 -19.495 89.655 1.00 51.81 344 ILE A N 1
ATOM 2817 C CA . ILE A 1 344 ? -41.727 -20.488 88.742 1.00 51.81 344 ILE A CA 1
ATOM 2818 C C . ILE A 1 344 ? -42.912 -21.051 87.963 1.00 51.81 344 ILE A C 1
ATOM 2820 O O . ILE A 1 344 ? -43.738 -21.726 88.565 1.00 51.81 344 ILE A O 1
ATOM 2824 N N . GLU A 1 345 ? -42.984 -20.821 86.654 1.00 41.94 345 GLU A N 1
ATOM 2825 C CA . GLU A 1 345 ? -43.801 -21.656 85.769 1.00 41.94 345 GLU A CA 1
ATOM 2826 C C . GLU A 1 345 ? -43.199 -21.706 84.355 1.00 41.94 345 GLU A C 1
ATOM 2828 O O . GLU A 1 345 ? -43.145 -20.721 83.624 1.00 41.94 345 GLU A O 1
ATOM 2833 N N . THR A 1 346 ? -42.644 -22.887 84.064 1.00 50.34 346 THR A N 1
ATOM 2834 C CA . THR A 1 346 ? -42.575 -23.606 82.778 1.00 50.34 346 THR A CA 1
ATOM 2835 C C . THR A 1 346 ? -42.501 -22.793 81.480 1.00 50.34 346 THR A C 1
ATOM 2837 O O . THR A 1 346 ? -43.506 -22.320 80.954 1.00 50.34 346 THR A O 1
ATOM 2840 N N . LEU A 1 347 ? -41.292 -22.757 80.908 1.00 38.38 347 LEU A N 1
ATOM 2841 C CA . LEU A 1 347 ? -40.989 -22.273 79.563 1.00 38.38 347 LEU A CA 1
ATOM 2842 C C . LEU A 1 347 ? -41.016 -23.451 78.574 1.00 38.38 347 LEU A C 1
ATOM 2844 O O . LEU A 1 347 ? -40.031 -24.181 78.455 1.00 38.38 347 LEU A O 1
ATOM 2848 N N . ASP A 1 348 ? -42.139 -23.609 77.873 1.00 44.78 348 ASP A N 1
ATOM 2849 C CA . ASP A 1 348 ? -42.272 -24.489 76.710 1.00 44.78 348 ASP A CA 1
ATOM 2850 C C . ASP A 1 348 ? -42.041 -23.689 75.415 1.00 44.78 348 ASP A C 1
ATOM 2852 O O . ASP A 1 348 ? -42.742 -22.731 75.098 1.00 44.78 348 ASP A O 1
ATOM 2856 N N . GLN A 1 349 ? -40.974 -24.075 74.718 1.00 54.66 349 GLN A N 1
ATOM 2857 C CA . GLN A 1 349 ? -40.888 -24.320 73.276 1.00 54.66 349 GLN A CA 1
ATOM 2858 C C . GLN A 1 349 ? -41.794 -23.511 72.311 1.00 54.66 349 GLN A C 1
ATOM 2860 O O . GLN A 1 349 ? -42.892 -23.930 71.966 1.00 54.66 349 GLN A O 1
ATOM 2865 N N . GLU A 1 350 ? -41.240 -22.463 71.686 1.00 41.53 350 GLU A N 1
ATOM 2866 C CA . GLU A 1 350 ? -41.578 -22.122 70.290 1.00 41.53 350 GLU A CA 1
ATOM 2867 C C . GLU A 1 350 ? -40.376 -21.442 69.601 1.00 41.53 350 GLU A C 1
ATOM 2869 O O . GLU A 1 350 ? -40.184 -20.227 69.640 1.00 41.53 350 GLU A O 1
ATOM 2874 N N . GLN A 1 351 ? -39.517 -22.261 68.981 1.00 47.06 351 GLN A N 1
ATOM 2875 C CA . GLN A 1 351 ? -38.520 -21.809 68.008 1.00 47.06 351 GLN A CA 1
ATOM 2876 C C . GLN A 1 351 ? -39.255 -21.309 66.758 1.00 47.06 351 GLN A C 1
ATOM 2878 O O . GLN A 1 351 ? -39.797 -22.109 65.994 1.00 47.06 351 GLN A O 1
ATOM 2883 N N . ARG A 1 352 ? -39.254 -19.992 66.528 1.00 40.44 352 ARG A N 1
ATOM 2884 C CA . ARG A 1 352 ? -39.574 -19.411 65.221 1.00 40.44 352 ARG A CA 1
ATOM 2885 C C . ARG A 1 352 ? -38.309 -18.946 64.521 1.00 40.44 352 ARG A C 1
ATOM 2887 O O . ARG A 1 352 ? -37.430 -18.327 65.108 1.00 40.44 352 ARG A O 1
ATOM 2894 N N . ASN A 1 353 ? -38.271 -19.324 63.253 1.00 50.25 353 ASN A N 1
ATOM 2895 C CA . ASN A 1 353 ? -37.196 -19.162 62.297 1.00 50.25 353 ASN A CA 1
ATOM 2896 C C . ASN A 1 353 ? -36.959 -17.685 61.969 1.00 50.25 353 ASN A C 1
ATOM 2898 O O . ASN A 1 353 ? -37.795 -17.078 61.301 1.00 50.25 353 ASN A O 1
ATOM 2902 N N . ASP A 1 354 ? -35.795 -17.163 62.343 1.00 42.00 354 ASP A N 1
ATOM 2903 C CA . ASP A 1 354 ? -35.225 -15.983 61.697 1.00 42.00 354 ASP A CA 1
ATOM 2904 C C . ASP A 1 354 ? -34.203 -16.431 60.637 1.00 42.00 354 ASP A C 1
ATOM 2906 O O . ASP A 1 354 ? -33.398 -17.335 60.892 1.00 42.00 354 ASP A O 1
ATOM 2910 N N . PRO A 1 355 ? -34.219 -15.839 59.429 1.00 54.97 355 PRO A N 1
ATOM 2911 C CA . PRO A 1 355 ? -33.270 -16.177 58.385 1.00 54.97 355 PRO A CA 1
ATOM 2912 C C . PRO A 1 355 ? -31.881 -15.671 58.778 1.00 54.97 355 PRO A C 1
ATOM 2914 O O . PRO A 1 355 ? -31.655 -14.476 58.969 1.00 54.97 355 PRO A O 1
ATOM 2917 N N . ILE A 1 356 ? -30.950 -16.617 58.874 1.00 40.59 356 ILE A N 1
ATOM 2918 C CA . ILE A 1 356 ? -29.522 -16.393 59.074 1.00 40.59 356 ILE A CA 1
ATOM 2919 C C . ILE A 1 356 ? -29.026 -15.455 57.969 1.00 40.59 356 ILE A C 1
ATOM 2921 O O . ILE A 1 356 ? -28.907 -15.832 56.802 1.00 40.59 356 ILE A O 1
ATOM 2925 N N . LEU A 1 357 ? -28.750 -14.209 58.346 1.00 41.12 357 LEU A N 1
ATOM 2926 C CA . LEU A 1 357 ? -28.009 -13.270 57.524 1.00 41.12 357 LEU A CA 1
ATOM 2927 C C . LEU A 1 357 ? -26.556 -13.760 57.511 1.00 41.12 357 LEU A C 1
ATOM 2929 O O . LEU A 1 357 ? -25.867 -13.673 58.526 1.00 41.12 357 LEU A O 1
ATOM 2933 N N . ASN A 1 358 ? -26.116 -14.315 56.379 1.00 41.12 358 ASN A N 1
ATOM 2934 C CA . ASN A 1 358 ? -24.723 -14.676 56.126 1.00 41.12 358 ASN A CA 1
ATOM 2935 C C . ASN A 1 358 ? -23.841 -13.429 56.282 1.00 41.12 358 ASN A C 1
ATOM 2937 O O . ASN A 1 358 ? -23.669 -12.642 55.352 1.00 41.12 358 ASN A O 1
ATOM 2941 N N . GLY A 1 359 ? -23.314 -13.237 57.488 1.00 37.56 359 GLY A N 1
ATOM 2942 C CA . GLY A 1 359 ? -22.263 -12.281 57.771 1.00 37.56 359 GLY A CA 1
ATOM 2943 C C . GLY A 1 359 ? -20.975 -12.791 57.150 1.00 37.56 359 GLY A C 1
ATOM 2944 O O . GLY A 1 359 ? -20.323 -13.672 57.703 1.00 37.56 359 GLY A O 1
ATOM 2945 N N . THR A 1 360 ? -20.614 -12.239 55.996 1.00 42.31 360 THR A N 1
ATOM 2946 C CA . THR A 1 360 ? -19.244 -12.298 55.495 1.00 42.31 360 THR A CA 1
ATOM 2947 C C . THR A 1 360 ? -18.351 -11.670 56.559 1.00 42.31 360 THR A C 1
ATOM 2949 O O . THR A 1 360 ? -18.408 -10.464 56.801 1.00 42.31 360 THR A O 1
ATOM 2952 N N . ILE A 1 361 ? -17.570 -12.508 57.235 1.00 42.50 361 ILE A N 1
ATOM 2953 C CA . ILE A 1 361 ? -16.479 -12.090 58.108 1.00 42.50 361 ILE A CA 1
ATOM 2954 C C . ILE A 1 361 ? -15.480 -11.363 57.206 1.00 42.50 361 ILE A C 1
ATOM 2956 O O . ILE A 1 361 ? -14.757 -11.988 56.436 1.00 42.50 361 ILE A O 1
ATOM 2960 N N . ILE A 1 362 ? -15.491 -10.032 57.247 1.00 42.25 362 ILE A N 1
ATOM 2961 C CA . ILE A 1 362 ? -14.391 -9.229 56.721 1.00 42.25 362 ILE A CA 1
ATOM 2962 C C . ILE A 1 362 ? -13.310 -9.297 57.797 1.00 42.25 362 ILE A C 1
ATOM 2964 O O . ILE A 1 362 ? -13.390 -8.614 58.819 1.00 42.25 362 ILE A O 1
ATOM 2968 N N . GLU A 1 363 ? -12.335 -10.181 57.595 1.00 39.78 363 GLU A N 1
ATOM 2969 C CA . GLU A 1 363 ? -11.058 -10.116 58.294 1.00 39.78 363 GLU A CA 1
ATOM 2970 C C . GLU A 1 363 ? -10.440 -8.743 58.013 1.00 39.78 363 GLU A C 1
ATOM 2972 O O . GLU A 1 363 ? -9.937 -8.467 56.925 1.00 39.78 363 GLU A O 1
ATOM 2977 N N . ASN A 1 364 ? -10.500 -7.862 59.011 1.00 41.16 364 ASN A N 1
ATOM 2978 C CA . ASN A 1 364 ? -9.658 -6.677 59.076 1.00 41.16 364 ASN A CA 1
ATOM 2979 C C . ASN A 1 364 ? -8.204 -7.143 59.222 1.00 41.16 364 ASN A C 1
ATOM 2981 O O . ASN A 1 364 ? -7.679 -7.264 60.331 1.00 41.16 364 ASN A O 1
ATOM 2985 N N . GLN A 1 365 ? -7.542 -7.397 58.095 1.00 40.91 365 GLN A N 1
ATOM 2986 C CA . GLN A 1 365 ? -6.090 -7.370 58.034 1.00 40.91 365 GLN A CA 1
ATOM 2987 C C . GLN A 1 365 ? -5.651 -5.914 58.202 1.00 40.91 365 GLN A C 1
ATOM 2989 O O . GLN A 1 365 ? -5.561 -5.143 57.250 1.00 40.91 365 GLN A O 1
ATOM 2994 N N . ASN A 1 366 ? -5.389 -5.537 59.454 1.00 41.91 366 ASN A N 1
ATOM 2995 C CA . ASN A 1 366 ? -4.514 -4.421 59.782 1.00 41.91 366 ASN A CA 1
ATOM 2996 C C . ASN A 1 366 ? -3.122 -4.738 59.218 1.00 41.91 366 ASN A C 1
ATOM 2998 O O . ASN A 1 366 ? -2.268 -5.291 59.910 1.00 41.91 366 ASN A O 1
ATOM 3002 N N . VAL A 1 367 ? -2.894 -4.395 57.953 1.00 40.78 367 VAL A N 1
ATOM 3003 C CA . VAL A 1 367 ? -1.544 -4.253 57.416 1.00 40.78 367 VAL A CA 1
ATOM 3004 C C . VAL A 1 367 ? -0.973 -2.994 58.053 1.00 40.78 367 VAL A C 1
ATOM 3006 O O . VAL A 1 367 ? -1.326 -1.870 57.698 1.00 40.78 367 VAL A O 1
ATOM 3009 N N . SER A 1 368 ? -0.123 -3.188 59.058 1.00 38.88 368 SER A N 1
ATOM 3010 C CA . SER A 1 368 ? 0.746 -2.141 59.572 1.00 38.88 368 SER A CA 1
ATOM 3011 C C . SER A 1 368 ? 1.573 -1.592 58.411 1.00 38.88 368 SER A C 1
ATOM 3013 O O . SER A 1 368 ? 2.471 -2.263 57.908 1.00 38.88 368 SER A O 1
ATOM 3015 N N . ILE A 1 369 ? 1.270 -0.365 57.987 1.00 39.94 369 ILE A N 1
ATOM 3016 C CA . ILE A 1 369 ? 2.163 0.424 57.143 1.00 39.94 369 ILE A CA 1
ATOM 3017 C C . ILE A 1 369 ? 3.375 0.746 58.015 1.00 39.94 369 ILE A C 1
ATOM 3019 O O . ILE A 1 369 ? 3.368 1.678 58.822 1.00 39.94 369 ILE A O 1
ATOM 3023 N N . ALA A 1 370 ? 4.399 -0.095 57.905 1.00 39.06 370 ALA A N 1
ATOM 3024 C CA . ALA A 1 370 ? 5.723 0.212 58.396 1.00 39.06 370 ALA A CA 1
ATOM 3025 C C . ALA A 1 370 ? 6.216 1.455 57.647 1.00 39.06 370 ALA A C 1
ATOM 3027 O O . ALA A 1 370 ? 6.454 1.436 56.443 1.00 39.06 370 ALA A O 1
ATOM 3028 N N . LYS A 1 371 ? 6.272 2.553 58.398 1.00 41.06 371 LYS A N 1
ATOM 3029 C CA . LYS A 1 371 ? 7.237 3.650 58.322 1.00 41.06 371 LYS A CA 1
ATOM 3030 C C . LYS A 1 371 ? 8.340 3.406 57.272 1.00 41.06 371 LYS A C 1
ATOM 3032 O O . LYS A 1 371 ? 9.315 2.713 57.543 1.00 41.06 371 LYS A O 1
ATOM 3037 N N . LEU A 1 372 ? 8.174 3.992 56.085 1.00 38.19 372 LEU A N 1
ATOM 3038 C CA . LEU A 1 372 ? 9.256 4.176 55.120 1.00 38.19 372 LEU A CA 1
ATOM 3039 C C . LEU A 1 372 ? 10.214 5.215 55.710 1.00 38.19 372 LEU A C 1
ATOM 3041 O O . LEU A 1 372 ? 9.981 6.420 55.632 1.00 38.19 372 LEU A O 1
ATOM 3045 N N . GLU A 1 373 ? 11.246 4.722 56.386 1.00 34.78 373 GLU A N 1
ATOM 3046 C CA . GLU A 1 373 ? 12.427 5.504 56.714 1.00 34.78 373 GLU A CA 1
ATOM 3047 C C . GLU A 1 373 ? 13.229 5.764 55.433 1.00 34.78 373 GLU A C 1
ATOM 3049 O O . GLU A 1 373 ? 13.449 4.884 54.603 1.00 34.78 373 GLU A O 1
ATOM 3054 N N . SER A 1 374 ? 13.595 7.034 55.301 1.00 42.81 374 SER A N 1
ATOM 3055 C CA . SER A 1 374 ? 14.544 7.655 54.383 1.00 42.81 374 SER A CA 1
ATOM 3056 C C . SER A 1 374 ? 15.635 6.736 53.823 1.00 42.81 374 SER A C 1
ATOM 3058 O O . SER A 1 374 ? 16.459 6.209 54.571 1.00 42.81 374 SER A O 1
ATOM 3060 N N . ILE A 1 375 ? 15.717 6.675 52.495 1.00 36.34 375 ILE A N 1
ATOM 3061 C CA . ILE A 1 375 ? 16.945 6.320 51.778 1.00 36.34 375 ILE A CA 1
ATOM 3062 C C . ILE A 1 375 ? 17.799 7.599 51.707 1.00 36.34 375 ILE A C 1
ATOM 3064 O O . ILE A 1 375 ? 17.264 8.633 51.303 1.00 36.34 375 ILE A O 1
ATOM 3068 N N . PRO A 1 376 ? 19.078 7.581 52.122 1.00 45.94 376 PRO A N 1
ATOM 3069 C CA . PRO A 1 376 ? 19.940 8.748 52.018 1.00 45.94 376 PRO A CA 1
ATOM 3070 C C . PRO A 1 376 ? 20.336 8.986 50.558 1.00 45.94 376 PRO A C 1
ATOM 3072 O O . PRO A 1 376 ? 20.725 8.060 49.846 1.00 45.94 376 PRO A O 1
ATOM 3075 N N . GLU A 1 377 ? 20.245 10.247 50.142 1.00 37.66 377 GLU A N 1
ATOM 3076 C CA . GLU A 1 377 ? 20.839 10.767 48.915 1.00 37.66 377 GLU A CA 1
ATOM 3077 C C . GLU A 1 377 ? 22.350 10.512 48.958 1.00 37.66 377 GLU A C 1
ATOM 3079 O O . GLU A 1 377 ? 23.076 11.072 49.779 1.00 37.66 377 GLU A O 1
ATOM 3084 N N . THR A 1 378 ? 22.832 9.621 48.096 1.00 37.00 378 THR A N 1
ATOM 3085 C CA . THR A 1 378 ? 24.253 9.551 47.773 1.00 37.00 378 THR A CA 1
ATOM 3086 C C . THR A 1 378 ? 24.535 10.563 46.676 1.00 37.00 378 THR A C 1
ATOM 3088 O O . THR A 1 378 ? 24.245 10.315 45.505 1.00 37.00 378 THR A O 1
ATOM 3091 N N . ASP A 1 379 ? 25.112 11.690 47.084 1.00 43.88 379 ASP A N 1
ATOM 3092 C CA . ASP A 1 379 ? 25.857 12.602 46.227 1.00 43.88 379 ASP A CA 1
ATOM 3093 C C . ASP A 1 379 ? 26.905 11.820 45.425 1.00 43.88 379 ASP A C 1
ATOM 3095 O O . ASP A 1 379 ? 27.875 11.299 45.979 1.00 43.88 379 ASP A O 1
ATOM 3099 N N . SER A 1 380 ? 26.739 11.763 44.104 1.00 38.66 380 SER A N 1
ATOM 3100 C CA . SER A 1 380 ? 27.846 11.467 43.196 1.00 38.66 380 SER A CA 1
ATOM 3101 C C . SER A 1 380 ? 28.148 12.711 42.367 1.00 38.66 380 SER A C 1
ATOM 3103 O O . SER A 1 380 ? 27.671 12.877 41.243 1.00 38.66 380 SER A O 1
ATOM 3105 N N . HIS A 1 381 ? 28.969 13.589 42.942 1.00 46.50 381 HIS A N 1
ATOM 3106 C CA . HIS A 1 381 ? 29.819 14.479 42.167 1.00 46.50 381 HIS A CA 1
ATOM 3107 C C . HIS A 1 381 ? 30.717 13.617 41.275 1.00 46.50 381 HIS A C 1
ATOM 3109 O O . HIS A 1 381 ? 31.585 12.898 41.771 1.00 46.50 381 HIS A O 1
ATOM 3115 N N . HIS A 1 382 ? 30.516 13.688 39.961 1.00 38.38 382 HIS A N 1
ATOM 3116 C CA . HIS A 1 382 ? 31.539 13.263 39.019 1.00 38.38 382 HIS A CA 1
ATOM 3117 C C . HIS A 1 382 ? 31.872 14.422 38.087 1.00 38.38 382 HIS A C 1
ATOM 3119 O O . HIS A 1 382 ? 31.181 14.691 37.102 1.00 38.38 382 HIS A O 1
ATOM 3125 N N . ASP A 1 383 ? 32.931 15.123 38.487 1.00 36.97 383 ASP A N 1
ATOM 3126 C CA . ASP A 1 383 ? 33.707 16.031 37.662 1.00 36.97 383 ASP A CA 1
ATOM 3127 C C . ASP A 1 383 ? 34.077 15.340 36.348 1.00 36.97 383 ASP A C 1
ATOM 3129 O O . ASP A 1 383 ? 34.677 14.262 36.325 1.00 36.97 383 ASP A O 1
ATOM 3133 N N . LYS A 1 384 ? 33.699 15.968 35.235 1.00 38.78 384 LYS A N 1
ATOM 3134 C CA . LYS A 1 384 ? 34.267 15.669 33.923 1.00 38.78 384 LYS A CA 1
ATOM 3135 C C . LYS A 1 384 ? 35.436 16.614 33.705 1.00 38.78 384 LYS A C 1
ATOM 3137 O O . LYS A 1 384 ? 35.259 17.689 33.138 1.00 38.78 384 LYS A O 1
ATOM 3142 N N . ASP A 1 385 ? 36.613 16.179 34.132 1.00 39.94 385 ASP A N 1
ATOM 3143 C CA . ASP A 1 385 ? 37.858 16.731 33.621 1.00 39.94 385 ASP A CA 1
ATOM 3144 C C . ASP A 1 385 ? 38.099 16.228 32.195 1.00 39.94 385 ASP A C 1
ATOM 3146 O O . ASP A 1 385 ? 38.060 15.032 31.889 1.00 39.94 385 ASP A O 1
ATOM 3150 N N . HIS A 1 386 ? 38.324 17.198 31.314 1.00 47.25 386 HIS A N 1
ATOM 3151 C CA . HIS A 1 386 ? 38.866 17.029 29.978 1.00 47.25 386 HIS A CA 1
ATOM 3152 C C . HIS A 1 386 ? 40.259 16.396 30.046 1.00 47.25 386 HIS A C 1
ATOM 3154 O O . HIS A 1 386 ? 41.175 16.976 30.624 1.00 47.25 386 HIS A O 1
ATOM 3160 N N . VAL A 1 387 ? 40.446 15.273 29.352 1.00 40.50 387 VAL A N 1
ATOM 3161 C CA . VAL A 1 387 ? 41.766 14.845 28.880 1.00 40.50 387 VAL A CA 1
ATOM 3162 C C . VAL A 1 387 ? 41.641 14.482 27.406 1.00 40.50 387 VAL A C 1
ATOM 3164 O O . VAL A 1 387 ? 41.029 13.479 27.039 1.00 40.50 387 VAL A O 1
ATOM 3167 N N . GLU A 1 388 ? 42.205 15.346 26.565 1.00 41.53 388 GLU A N 1
ATOM 3168 C CA . GLU A 1 388 ? 42.576 15.032 25.190 1.00 41.53 388 GLU A CA 1
ATOM 3169 C C . GLU A 1 388 ? 43.640 13.929 25.222 1.00 41.53 388 GLU A C 1
ATOM 3171 O O . GLU A 1 388 ? 44.714 14.095 25.799 1.00 41.53 388 GLU A O 1
ATOM 3176 N N . GLY A 1 389 ? 43.319 12.778 24.635 1.00 38.94 389 GLY A N 1
ATOM 3177 C CA . GLY A 1 389 ? 44.252 11.680 24.423 1.00 38.94 389 GLY A CA 1
ATOM 3178 C C . GLY A 1 389 ? 44.296 11.346 22.943 1.00 38.94 389 GLY A C 1
ATOM 3179 O O . GLY A 1 389 ? 43.406 10.666 22.436 1.00 38.94 389 GLY A O 1
ATOM 3180 N N . GLU A 1 390 ? 45.323 11.851 22.263 1.00 46.16 390 GLU A N 1
ATOM 3181 C CA . GLU A 1 390 ? 45.727 11.453 20.917 1.00 46.16 390 GLU A CA 1
ATOM 3182 C C . GLU A 1 390 ? 45.830 9.922 20.820 1.00 46.16 390 GLU A C 1
ATOM 3184 O O . GLU A 1 390 ? 46.611 9.292 21.536 1.00 46.16 390 GLU A O 1
ATOM 3189 N N . VAL A 1 391 ? 45.073 9.312 19.906 1.00 37.69 391 VAL A N 1
ATOM 3190 C CA . VAL A 1 391 ? 45.262 7.907 19.531 1.00 37.69 391 VAL A CA 1
ATOM 3191 C C . VAL A 1 391 ? 45.848 7.864 18.130 1.00 37.69 391 VAL A C 1
ATOM 3193 O O . VAL A 1 391 ? 45.165 8.078 17.132 1.00 37.69 391 VAL A O 1
ATOM 3196 N N . ASN A 1 392 ? 47.149 7.580 18.100 1.00 34.62 392 ASN A N 1
ATOM 3197 C CA . ASN A 1 392 ? 47.896 7.171 16.921 1.00 34.62 392 ASN A CA 1
ATOM 3198 C C . ASN A 1 392 ? 47.301 5.886 16.335 1.00 34.62 392 ASN A C 1
ATOM 3200 O O . ASN A 1 392 ? 47.255 4.843 16.990 1.00 34.62 392 ASN A O 1
ATOM 3204 N N . GLU A 1 393 ? 46.918 5.964 15.069 1.00 38.00 393 GLU A N 1
ATOM 3205 C CA . GLU A 1 393 ? 46.511 4.844 14.236 1.00 38.00 393 GLU A CA 1
ATOM 3206 C C . GLU A 1 393 ? 47.757 4.020 13.862 1.00 38.00 393 GLU A C 1
ATOM 3208 O O . GLU A 1 393 ? 48.584 4.426 13.044 1.00 38.00 393 GLU A O 1
ATOM 3213 N N . ARG A 1 394 ? 47.936 2.857 14.502 1.00 36.03 394 ARG A N 1
ATOM 3214 C CA . ARG A 1 394 ? 48.838 1.808 14.011 1.00 36.03 394 ARG A CA 1
ATOM 3215 C C . ARG A 1 394 ? 48.013 0.696 13.385 1.00 36.03 394 ARG A C 1
ATOM 3217 O O . ARG A 1 394 ? 47.292 -0.028 14.062 1.00 36.03 394 ARG A O 1
ATOM 3224 N N . VAL A 1 395 ? 48.170 0.602 12.072 1.00 46.44 395 VAL A N 1
ATOM 3225 C CA . VAL A 1 395 ? 47.794 -0.519 11.220 1.00 46.44 395 VAL A CA 1
ATOM 3226 C C . VAL A 1 395 ? 48.577 -1.751 11.670 1.00 46.44 395 VAL A C 1
ATOM 3228 O O . VAL A 1 395 ? 49.798 -1.762 11.546 1.00 46.44 395 VAL A O 1
ATOM 3231 N N . ASP A 1 396 ? 47.884 -2.782 12.149 1.00 43.19 396 ASP A N 1
ATOM 3232 C CA . ASP A 1 396 ? 48.444 -4.129 12.258 1.00 43.19 396 ASP A CA 1
ATOM 3233 C C . ASP A 1 396 ? 47.501 -5.140 11.597 1.00 43.19 396 ASP A C 1
ATOM 3235 O O . ASP A 1 396 ? 46.377 -5.391 12.036 1.00 43.19 396 ASP A O 1
ATOM 3239 N N . ASN A 1 397 ? 47.999 -5.701 10.495 1.00 44.59 397 ASN A N 1
ATOM 3240 C CA . ASN A 1 397 ? 47.437 -6.845 9.794 1.00 44.59 397 ASN A CA 1
ATOM 3241 C C . ASN A 1 397 ? 47.588 -8.099 10.660 1.00 44.59 397 ASN A C 1
ATOM 3243 O O . ASN A 1 397 ? 48.694 -8.441 11.076 1.00 44.59 397 ASN A O 1
ATOM 3247 N N . SER A 1 398 ? 46.502 -8.845 10.853 1.00 39.44 398 SER A N 1
ATOM 3248 C CA . SER A 1 398 ? 46.568 -10.189 11.427 1.00 39.44 398 SER A CA 1
ATOM 3249 C C . SER A 1 398 ? 45.484 -11.087 10.835 1.00 39.44 398 SER A C 1
ATOM 3251 O O . SER A 1 398 ? 44.385 -11.219 11.374 1.00 39.44 398 SER A O 1
ATOM 3253 N N . ASP A 1 399 ? 45.851 -11.770 9.754 1.00 47.84 399 ASP A N 1
ATOM 3254 C CA . ASP A 1 399 ? 45.266 -13.046 9.358 1.00 47.84 399 ASP A CA 1
ATOM 3255 C C . ASP A 1 399 ? 45.548 -14.102 10.440 1.00 47.84 399 ASP A C 1
ATOM 3257 O O . ASP A 1 399 ? 46.691 -14.545 10.588 1.00 47.84 399 ASP A O 1
ATOM 3261 N N . ARG A 1 400 ? 44.525 -14.572 11.173 1.00 37.47 400 ARG A N 1
ATOM 3262 C CA . ARG A 1 400 ? 44.591 -15.908 11.794 1.00 37.47 400 ARG A CA 1
ATOM 3263 C C . ARG A 1 400 ? 43.241 -16.498 12.219 1.00 37.47 400 ARG A C 1
ATOM 3265 O O . ARG A 1 400 ? 42.610 -16.044 13.160 1.00 37.47 400 ARG A O 1
ATOM 3272 N N . ALA A 1 401 ? 42.900 -17.581 11.519 1.00 40.47 401 ALA A N 1
ATOM 3273 C CA . ALA A 1 401 ? 42.326 -18.844 11.993 1.00 40.47 401 ALA A CA 1
ATOM 3274 C C . ALA A 1 401 ? 41.145 -18.819 12.992 1.00 40.47 401 ALA A C 1
ATOM 3276 O O . ALA A 1 401 ? 41.321 -18.687 14.199 1.00 40.47 401 ALA A O 1
ATOM 3277 N N . ASN A 1 402 ? 39.957 -19.141 12.465 1.00 38.28 402 ASN A N 1
ATOM 3278 C CA . ASN A 1 402 ? 38.816 -19.660 13.221 1.00 38.28 402 ASN A CA 1
ATOM 3279 C C . ASN A 1 402 ? 39.161 -21.011 13.870 1.00 38.28 402 ASN A C 1
ATOM 3281 O O . ASN A 1 402 ? 39.472 -21.974 13.166 1.00 38.28 402 ASN A O 1
ATOM 3285 N N . GLN A 1 403 ? 39.025 -21.095 15.192 1.00 38.03 403 GLN A N 1
ATOM 3286 C CA . GLN A 1 403 ? 38.878 -22.353 15.920 1.00 38.03 403 GLN A CA 1
ATOM 3287 C C . GLN A 1 403 ? 37.572 -22.303 16.716 1.00 38.03 403 GLN A C 1
ATOM 3289 O O . GLN A 1 403 ? 37.394 -21.457 17.590 1.00 38.03 403 GLN A O 1
ATOM 3294 N N . ASP A 1 404 ? 36.662 -23.212 16.372 1.00 46.09 404 ASP A N 1
ATOM 3295 C CA . ASP A 1 404 ? 35.404 -23.460 17.065 1.00 46.09 404 ASP A CA 1
ATOM 3296 C C . ASP A 1 404 ? 35.663 -23.968 18.492 1.00 46.09 404 ASP A C 1
ATOM 3298 O O . ASP A 1 404 ? 36.311 -24.999 18.686 1.00 46.09 404 ASP A O 1
ATOM 3302 N N . GLN A 1 405 ? 35.100 -23.290 19.494 1.00 39.03 405 GLN A N 1
ATOM 3303 C CA . GLN A 1 405 ? 34.915 -23.841 20.837 1.00 39.03 405 GLN A CA 1
ATOM 3304 C C . GLN A 1 405 ? 33.421 -23.962 21.134 1.00 39.03 405 GLN A C 1
ATOM 3306 O O . GLN A 1 405 ? 32.721 -22.981 21.374 1.00 39.03 405 GLN A O 1
ATOM 3311 N N . GLN A 1 406 ? 32.943 -25.207 21.111 1.00 41.78 406 GLN A N 1
ATOM 3312 C CA . GLN A 1 406 ? 31.672 -25.610 21.700 1.00 41.78 406 GLN A CA 1
ATOM 3313 C C . GLN A 1 406 ? 31.800 -25.561 23.226 1.00 41.78 406 GLN A C 1
ATOM 3315 O O . GLN A 1 406 ? 32.575 -26.320 23.808 1.00 41.78 406 GLN A O 1
ATOM 3320 N N . ILE A 1 407 ? 31.024 -24.692 23.869 1.00 37.06 407 ILE A N 1
ATOM 3321 C CA . ILE A 1 407 ? 30.836 -24.693 25.321 1.00 37.06 407 ILE A CA 1
ATOM 3322 C C . ILE A 1 407 ? 29.549 -25.468 25.614 1.00 37.06 407 ILE A C 1
ATOM 3324 O O . ILE A 1 407 ? 28.462 -25.096 25.177 1.00 37.06 407 ILE A O 1
ATOM 3328 N N . TYR A 1 408 ? 29.708 -26.586 26.320 1.00 40.47 408 TYR A N 1
ATOM 3329 C CA . TYR A 1 408 ? 28.641 -27.455 26.804 1.00 40.47 408 TYR A CA 1
ATOM 3330 C C . TYR A 1 408 ? 28.339 -27.047 28.253 1.00 40.47 408 TYR A C 1
ATOM 3332 O O . TYR A 1 408 ? 29.051 -27.453 29.170 1.00 40.47 408 TYR A O 1
ATOM 3340 N N . GLU A 1 409 ? 27.318 -26.217 28.476 1.00 42.28 409 GLU A N 1
ATOM 3341 C CA . GLU A 1 409 ? 26.859 -25.895 29.831 1.00 42.28 409 GLU A CA 1
ATOM 3342 C C . GLU A 1 409 ? 25.857 -26.945 30.316 1.00 42.28 409 GLU A C 1
ATOM 3344 O O . GLU A 1 409 ? 24.760 -27.123 29.784 1.00 42.28 409 GLU A O 1
ATOM 3349 N N . ARG A 1 410 ? 26.288 -27.681 31.339 1.00 39.19 410 ARG A N 1
ATOM 3350 C CA . ARG A 1 410 ? 25.526 -28.697 32.058 1.00 39.19 410 ARG A CA 1
ATOM 3351 C C . ARG A 1 410 ? 24.872 -28.009 33.258 1.00 39.19 410 ARG A C 1
ATOM 3353 O O . ARG A 1 410 ? 25.575 -27.599 34.174 1.00 39.19 410 ARG A O 1
ATOM 3360 N N . SER A 1 411 ? 23.550 -27.862 33.237 1.00 44.19 411 SER A N 1
ATOM 3361 C CA . SER A 1 411 ? 22.778 -27.291 34.347 1.00 44.19 411 SER A CA 1
ATOM 3362 C C . SER A 1 411 ? 22.379 -28.400 35.326 1.00 44.19 411 SER A C 1
ATOM 3364 O O . SER A 1 411 ? 21.717 -29.367 34.941 1.00 44.19 411 SER A O 1
ATOM 3366 N N . GLU A 1 412 ? 22.847 -28.289 36.570 1.00 44.69 412 GLU A N 1
ATOM 3367 C CA . GLU A 1 412 ? 22.466 -29.151 37.689 1.00 44.69 412 GLU A CA 1
ATOM 3368 C C . GLU A 1 412 ? 21.118 -28.709 38.271 1.00 44.69 412 GLU A C 1
ATOM 3370 O O . GLU A 1 412 ? 20.883 -27.536 38.559 1.00 44.69 412 GLU A O 1
ATOM 3375 N N . VAL A 1 413 ? 20.232 -29.690 38.428 1.00 45.28 413 VAL A N 1
ATOM 3376 C CA . VAL A 1 413 ? 18.907 -29.585 39.040 1.00 45.28 413 VAL A CA 1
ATOM 3377 C C . VAL A 1 413 ? 19.064 -29.629 40.561 1.00 45.28 413 VAL A C 1
ATOM 3379 O O . VAL A 1 413 ? 19.700 -30.546 41.077 1.00 45.28 413 VAL A O 1
ATOM 3382 N N . SER A 1 414 ? 18.452 -28.677 41.270 1.00 39.59 414 SER A N 1
ATOM 3383 C CA . SER A 1 414 ? 18.264 -28.732 42.724 1.00 39.59 414 SER A CA 1
ATOM 3384 C C . SER A 1 414 ? 16.776 -28.655 43.068 1.00 39.59 414 SER A C 1
ATOM 3386 O O . SER A 1 414 ? 16.023 -27.880 42.474 1.00 39.59 414 SER A O 1
ATOM 3388 N N . ASP A 1 415 ? 16.376 -29.514 44.000 1.00 50.09 415 ASP A N 1
ATOM 3389 C CA . ASP A 1 415 ? 15.007 -29.827 44.388 1.00 50.09 415 ASP A CA 1
ATOM 3390 C C . ASP A 1 415 ? 14.343 -28.770 45.295 1.00 50.09 415 ASP A C 1
ATOM 3392 O O . ASP A 1 415 ? 14.904 -28.313 46.286 1.00 50.09 415 ASP A O 1
ATOM 3396 N N . GLN A 1 416 ? 13.082 -28.497 44.947 1.00 52.84 416 GLN A N 1
ATOM 3397 C CA . GLN A 1 416 ? 11.889 -28.289 45.784 1.00 52.84 416 GLN A CA 1
ATOM 3398 C C . GLN A 1 416 ? 11.902 -27.286 46.957 1.00 52.84 416 GLN A C 1
ATOM 3400 O O . GLN A 1 416 ? 12.382 -27.565 48.053 1.00 52.84 416 GLN A O 1
ATOM 3405 N N . VAL A 1 417 ? 11.112 -26.214 46.781 1.00 38.22 417 VAL A N 1
ATOM 3406 C CA . VAL A 1 417 ? 10.370 -25.523 47.855 1.00 38.22 417 VAL A CA 1
ATOM 3407 C C . VAL A 1 417 ? 8.911 -25.299 47.390 1.00 38.22 417 VAL A C 1
ATOM 3409 O O . VAL A 1 417 ? 8.713 -24.949 46.223 1.00 38.22 417 VAL A O 1
ATOM 3412 N N . PRO A 1 418 ? 7.876 -25.519 48.234 1.00 49.84 418 PRO A N 1
ATOM 3413 C CA . PRO A 1 418 ? 6.470 -25.456 47.821 1.00 49.84 418 PRO A CA 1
ATOM 3414 C C . PRO A 1 418 ? 5.965 -24.041 47.511 1.00 49.84 418 PRO A C 1
ATOM 3416 O O . PRO A 1 418 ? 6.234 -23.086 48.238 1.00 49.84 418 PRO A O 1
ATOM 3419 N N . GLN A 1 419 ? 5.177 -23.958 46.439 1.00 44.22 419 GLN A N 1
ATOM 3420 C CA . GLN A 1 419 ? 4.577 -22.754 45.875 1.00 44.22 419 GLN A CA 1
ATOM 3421 C C . GLN A 1 419 ? 3.558 -22.070 46.793 1.00 44.22 419 GLN A C 1
ATOM 3423 O O . GLN A 1 419 ? 2.641 -22.707 47.311 1.00 44.22 419 GLN A O 1
ATOM 3428 N N . VAL A 1 420 ? 3.635 -20.738 46.829 1.00 50.41 420 VAL A N 1
ATOM 3429 C CA . VAL A 1 420 ? 2.484 -19.849 47.024 1.00 50.41 420 VAL A CA 1
ATOM 3430 C C . VAL A 1 420 ? 2.635 -18.692 46.030 1.00 50.41 420 VAL A C 1
ATOM 3432 O O . VAL A 1 420 ? 3.238 -17.679 46.364 1.00 50.41 420 VAL A O 1
ATOM 3435 N N . SER A 1 421 ? 2.137 -18.817 44.794 1.00 47.69 421 SER A N 1
ATOM 3436 C CA . SER A 1 421 ? 1.995 -17.638 43.925 1.00 47.69 421 SER A CA 1
ATOM 3437 C C . SER A 1 421 ? 0.829 -17.762 42.940 1.00 47.69 421 SER A C 1
ATOM 3439 O O . SER A 1 421 ? 0.758 -18.651 42.097 1.00 47.69 421 SER A O 1
ATOM 3441 N N . GLY A 1 422 ? -0.140 -16.858 43.101 1.00 51.81 422 GLY A N 1
ATOM 3442 C CA . GLY A 1 422 ? -1.296 -16.682 42.217 1.00 51.81 422 GLY A CA 1
ATOM 3443 C C . GLY A 1 422 ? -1.217 -15.415 41.359 1.00 51.81 422 GLY A C 1
ATOM 3444 O O . GLY A 1 422 ? -2.204 -15.069 40.722 1.00 51.81 422 GLY A O 1
ATOM 3445 N N . TYR A 1 423 ? -0.073 -14.718 41.348 1.00 52.84 423 TYR A N 1
ATOM 3446 C CA . TYR A 1 423 ? 0.100 -13.429 40.660 1.00 52.84 423 TYR A CA 1
ATOM 3447 C C . TYR A 1 423 ? 1.242 -13.391 39.623 1.00 52.84 423 TYR A C 1
ATOM 3449 O O . TYR A 1 423 ? 1.357 -12.402 38.908 1.00 52.84 423 TYR A O 1
ATOM 3457 N N . ASP A 1 424 ? 2.014 -14.471 39.441 1.00 54.97 424 ASP A N 1
ATOM 3458 C CA . ASP A 1 424 ? 3.180 -14.483 38.529 1.00 54.97 424 ASP A CA 1
ATOM 3459 C C . ASP A 1 424 ? 2.857 -14.855 37.067 1.00 54.97 424 ASP A C 1
ATOM 3461 O O . ASP A 1 424 ? 3.729 -14.806 36.199 1.00 54.97 424 ASP A O 1
ATOM 3465 N N . SER A 1 425 ? 1.610 -15.223 36.742 1.00 72.62 425 SER A N 1
ATOM 3466 C CA . SER A 1 425 ? 1.321 -15.841 35.434 1.00 72.62 425 SER A CA 1
ATOM 3467 C C . SER A 1 425 ? 1.364 -14.867 34.246 1.00 72.62 425 SER A C 1
ATOM 3469 O O . SER A 1 425 ? 1.624 -15.286 33.119 1.00 72.62 425 SER A O 1
ATOM 3471 N N . GLU A 1 426 ? 1.116 -13.571 34.461 1.00 78.12 426 GLU A N 1
ATOM 3472 C CA . GLU A 1 426 ? 1.109 -12.592 33.362 1.00 78.12 426 GLU A CA 1
ATOM 3473 C C . GLU A 1 426 ? 2.517 -12.121 32.985 1.00 78.12 426 GLU A C 1
ATOM 3475 O O . GLU A 1 426 ? 2.820 -12.013 31.793 1.00 78.12 426 GLU A O 1
ATOM 3480 N N . GLU A 1 427 ? 3.387 -11.919 33.977 1.00 81.12 427 GLU A N 1
ATOM 3481 C CA . GLU A 1 427 ? 4.784 -11.522 33.773 1.00 81.12 427 GLU A CA 1
ATOM 3482 C C . GLU A 1 427 ? 5.572 -12.642 33.082 1.00 81.12 427 GLU A C 1
ATOM 3484 O O . GLU A 1 427 ? 6.240 -12.410 32.072 1.00 81.12 427 GLU A O 1
ATOM 3489 N N . GLU A 1 428 ? 5.393 -13.893 33.519 1.00 83.94 428 GLU A N 1
ATOM 3490 C CA . GLU A 1 428 ? 6.033 -15.047 32.880 1.00 83.94 428 GLU A CA 1
ATOM 3491 C C . GLU A 1 428 ? 5.582 -15.205 31.413 1.00 83.94 428 GLU A C 1
ATOM 3493 O O . GLU A 1 428 ? 6.371 -15.520 30.517 1.00 83.94 428 GLU A O 1
ATOM 3498 N N . ASN A 1 429 ? 4.312 -14.913 31.124 1.00 83.12 429 ASN A N 1
ATOM 3499 C CA . ASN A 1 429 ? 3.761 -14.979 29.772 1.00 83.12 429 ASN A CA 1
ATOM 3500 C C . ASN A 1 429 ? 4.194 -13.785 28.894 1.00 83.12 429 ASN A C 1
ATOM 3502 O O . ASN A 1 429 ? 4.217 -13.879 27.661 1.00 83.12 429 ASN A O 1
ATOM 3506 N N . HIS A 1 430 ? 4.547 -12.646 29.494 1.00 82.50 430 HIS A N 1
ATOM 3507 C CA . HIS A 1 430 ? 5.175 -11.532 28.785 1.00 82.50 430 HIS A CA 1
ATOM 3508 C C . HIS A 1 430 ? 6.638 -11.845 28.444 1.00 82.50 430 HIS A C 1
ATOM 3510 O O . HIS A 1 430 ? 7.037 -11.718 27.283 1.00 82.50 430 HIS A O 1
ATOM 3516 N N . GLN A 1 431 ? 7.399 -12.373 29.405 1.00 90.88 431 GLN A N 1
ATOM 3517 C CA . GLN A 1 431 ? 8.793 -12.775 29.203 1.00 90.88 431 GLN A CA 1
ATOM 3518 C C . GLN A 1 431 ? 8.933 -13.882 28.150 1.00 90.88 431 GLN A C 1
ATOM 3520 O O . GLN A 1 431 ? 9.790 -13.786 27.270 1.00 90.88 431 GLN A O 1
ATOM 3525 N N . ARG A 1 432 ? 8.035 -14.881 28.138 1.00 92.19 432 ARG A N 1
ATOM 3526 C CA . ARG A 1 432 ? 8.004 -15.906 27.075 1.00 92.19 432 ARG A CA 1
ATOM 3527 C C . ARG A 1 432 ? 7.741 -15.314 25.689 1.00 92.19 432 ARG A C 1
ATOM 3529 O O . ARG A 1 432 ? 8.360 -15.742 24.718 1.00 92.19 432 ARG A O 1
ATOM 3536 N N . ARG A 1 433 ? 6.856 -14.316 25.577 1.00 90.88 433 ARG A N 1
ATOM 3537 C CA . ARG A 1 433 ? 6.579 -13.640 24.296 1.00 90.88 433 ARG A CA 1
ATOM 3538 C C . ARG A 1 433 ? 7.777 -12.834 23.798 1.00 90.88 433 ARG A C 1
ATOM 3540 O O . ARG A 1 433 ? 8.067 -12.885 22.604 1.00 90.88 433 ARG A O 1
ATOM 3547 N N . LEU A 1 434 ? 8.485 -12.143 24.690 1.00 90.38 434 LEU A N 1
ATOM 3548 C CA . LEU A 1 434 ? 9.717 -11.425 24.350 1.00 90.38 434 LEU A CA 1
ATOM 3549 C C . LEU A 1 434 ? 10.835 -12.384 23.921 1.00 90.38 434 LEU A C 1
ATOM 3551 O O . LEU A 1 434 ? 11.491 -12.145 22.907 1.00 90.38 434 LEU A O 1
ATOM 3555 N N . ALA A 1 435 ? 11.013 -13.496 24.637 1.00 91.50 435 ALA A N 1
ATOM 3556 C CA . ALA A 1 435 ? 11.986 -14.523 24.275 1.00 91.50 435 ALA A CA 1
ATOM 3557 C C . ALA A 1 435 ? 11.697 -15.117 22.885 1.00 91.50 435 ALA A C 1
ATOM 3559 O O . ALA A 1 435 ? 12.607 -15.239 22.066 1.00 91.50 435 ALA A O 1
ATOM 3560 N N . GLU A 1 436 ? 10.429 -15.407 22.580 1.00 93.19 436 GLU A N 1
ATOM 3561 C CA . GLU A 1 436 ? 10.032 -15.943 21.275 1.00 93.19 436 GLU A CA 1
ATOM 3562 C C . GLU A 1 436 ? 10.202 -14.916 20.145 1.00 93.19 436 GLU A C 1
ATOM 3564 O O . GLU A 1 436 ? 10.691 -15.258 19.068 1.00 93.19 436 GLU A O 1
ATOM 3569 N N . GLN A 1 437 ? 9.881 -13.639 20.381 1.00 89.00 437 GLN A N 1
ATOM 3570 C CA . GLN A 1 437 ? 10.164 -12.580 19.407 1.00 89.00 437 GLN A CA 1
ATOM 3571 C C . GLN A 1 437 ? 11.663 -12.468 19.121 1.00 89.00 437 GLN A C 1
ATOM 3573 O O . GLN A 1 437 ? 12.060 -12.466 17.954 1.00 89.00 437 GLN A O 1
ATOM 3578 N N . ASN A 1 438 ? 12.500 -12.435 20.159 1.00 91.44 438 ASN A N 1
ATOM 3579 C CA . ASN A 1 438 ? 13.952 -12.365 20.004 1.00 91.44 438 ASN A CA 1
ATOM 3580 C C . ASN A 1 438 ? 14.509 -13.591 19.266 1.00 91.44 438 ASN A C 1
ATOM 3582 O O . ASN A 1 438 ? 15.380 -13.440 18.407 1.00 91.44 438 ASN A O 1
ATOM 3586 N N . ARG A 1 439 ? 13.958 -14.785 19.520 1.00 96.56 439 ARG A N 1
ATOM 3587 C CA . ARG A 1 439 ? 14.288 -16.014 18.783 1.00 96.56 439 ARG A CA 1
ATOM 3588 C C . ARG A 1 439 ? 13.980 -15.872 17.289 1.00 96.56 439 ARG A C 1
ATOM 3590 O O . ARG A 1 439 ? 14.856 -16.114 16.460 1.00 96.56 439 ARG A O 1
ATOM 3597 N N . ILE A 1 440 ? 12.778 -15.403 16.945 1.00 90.62 440 ILE A N 1
ATOM 3598 C CA . ILE A 1 440 ? 12.346 -15.187 15.553 1.00 90.62 440 ILE A CA 1
ATOM 3599 C C . ILE A 1 440 ? 13.216 -14.129 14.855 1.00 90.62 440 ILE A C 1
ATOM 3601 O O . ILE A 1 440 ? 13.606 -14.309 13.698 1.00 90.62 440 ILE A O 1
ATOM 3605 N N . TYR A 1 441 ? 13.540 -13.021 15.530 1.00 86.56 441 TYR A N 1
ATOM 3606 C CA . TYR A 1 441 ? 14.420 -11.993 14.966 1.00 86.56 441 TYR A CA 1
ATOM 3607 C C . TYR A 1 441 ? 15.846 -12.511 14.757 1.00 86.56 441 TYR A C 1
ATOM 3609 O O . TYR A 1 441 ? 16.435 -12.235 13.710 1.00 86.56 441 TYR A O 1
ATOM 3617 N N . GLY A 1 442 ? 16.374 -13.310 15.688 1.00 93.38 442 GLY A N 1
ATOM 3618 C CA . GLY A 1 442 ? 17.674 -13.967 15.550 1.00 93.38 442 GLY A CA 1
ATOM 3619 C C . GLY A 1 442 ? 17.735 -14.908 14.343 1.00 93.38 442 GLY A C 1
ATOM 3620 O O . GLY A 1 442 ? 18.680 -14.837 13.554 1.00 93.38 442 GLY A O 1
ATOM 3621 N N . GLU A 1 443 ? 16.701 -15.730 14.137 1.00 93.38 443 GLU A N 1
ATOM 3622 C CA . GLU A 1 443 ? 16.593 -16.610 12.965 1.00 93.38 443 GLU A CA 1
ATOM 3623 C C . GLU A 1 443 ? 16.531 -15.813 11.655 1.00 93.38 443 GLU A C 1
ATOM 3625 O O . GLU A 1 443 ? 17.289 -16.099 10.726 1.00 93.38 443 GLU A O 1
ATOM 3630 N N . LYS A 1 444 ? 15.715 -14.750 11.589 1.00 88.81 444 LYS A N 1
ATOM 3631 C CA . LYS A 1 444 ? 15.656 -13.868 10.409 1.00 88.81 444 LYS A CA 1
ATOM 3632 C C . LYS A 1 444 ? 17.006 -13.221 10.108 1.00 88.81 444 LYS A C 1
ATOM 3634 O O . LYS A 1 444 ? 17.413 -13.170 8.947 1.00 88.81 444 LYS A O 1
ATOM 3639 N N . LEU A 1 445 ? 17.712 -12.743 11.134 1.00 87.19 445 LEU A N 1
ATOM 3640 C CA . LEU A 1 445 ? 19.032 -12.133 10.976 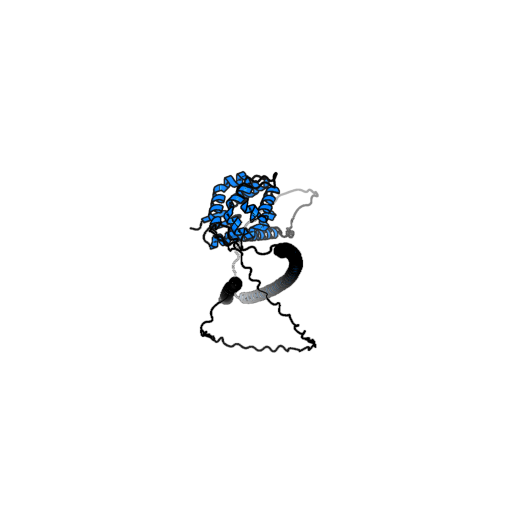1.00 87.19 445 LEU A CA 1
ATOM 3641 C C . LEU A 1 445 ? 20.047 -13.148 10.429 1.00 87.19 445 LEU A C 1
ATOM 3643 O O . LEU A 1 445 ? 20.834 -12.819 9.538 1.00 87.19 445 LEU A O 1
ATOM 3647 N N . LYS A 1 446 ? 19.989 -14.396 10.912 1.00 94.75 446 LYS A N 1
ATOM 3648 C CA . LYS A 1 446 ? 20.816 -15.502 10.419 1.00 94.75 446 LYS A CA 1
ATOM 3649 C C . LYS A 1 446 ? 20.541 -15.792 8.941 1.00 94.75 446 LYS A C 1
ATOM 3651 O O . LYS A 1 446 ? 21.486 -15.817 8.157 1.00 94.75 446 LYS A O 1
ATOM 3656 N N . THR A 1 447 ? 19.273 -15.896 8.536 1.00 90.62 447 THR A N 1
ATOM 3657 C CA . THR A 1 447 ? 18.891 -16.108 7.128 1.00 90.62 447 THR A CA 1
ATOM 3658 C C . THR A 1 447 ? 19.340 -14.956 6.225 1.00 90.62 447 THR A C 1
ATOM 3660 O O . THR A 1 447 ? 19.826 -15.188 5.119 1.00 90.62 447 THR A O 1
ATOM 3663 N N . ILE A 1 448 ? 19.230 -13.703 6.683 1.00 86.38 448 ILE A N 1
ATOM 3664 C CA . ILE A 1 448 ? 19.718 -12.533 5.932 1.00 86.38 448 ILE A CA 1
ATOM 3665 C C . ILE A 1 448 ? 21.239 -12.600 5.754 1.00 86.38 448 ILE A C 1
ATOM 3667 O O . ILE A 1 448 ? 21.742 -12.349 4.657 1.00 86.38 448 ILE A O 1
ATOM 3671 N N . LYS A 1 449 ? 21.979 -12.968 6.807 1.00 92.62 449 LYS A N 1
ATOM 3672 C CA . LYS A 1 449 ? 23.440 -13.107 6.757 1.00 92.62 449 LYS A CA 1
ATOM 3673 C C . LYS A 1 449 ? 23.870 -14.234 5.813 1.00 92.62 449 LYS A C 1
ATOM 3675 O O . LYS A 1 449 ? 24.773 -14.031 5.005 1.00 92.62 449 LYS A O 1
ATOM 3680 N N . GLU A 1 450 ? 23.193 -15.380 5.856 1.00 95.12 450 GLU A N 1
ATOM 3681 C CA . GLU A 1 450 ? 23.414 -16.495 4.925 1.00 95.12 450 GLU A CA 1
ATOM 3682 C C . GLU A 1 450 ? 23.138 -16.082 3.474 1.00 95.12 450 GLU A C 1
ATOM 3684 O O . GLU A 1 450 ? 23.985 -16.302 2.608 1.00 95.12 450 GLU A O 1
ATOM 3689 N N . ARG A 1 451 ? 22.022 -15.389 3.209 1.00 93.88 451 ARG A N 1
ATOM 3690 C CA . ARG A 1 451 ? 21.696 -14.880 1.868 1.00 93.88 451 ARG A CA 1
ATOM 3691 C C . ARG A 1 451 ? 22.723 -13.868 1.360 1.00 93.88 451 ARG A C 1
ATOM 3693 O O . ARG A 1 451 ? 23.106 -13.929 0.197 1.00 93.88 451 ARG A O 1
ATOM 3700 N N . ARG A 1 452 ? 23.199 -12.958 2.216 1.00 89.75 452 ARG A N 1
ATOM 3701 C CA . ARG A 1 452 ? 24.250 -11.992 1.854 1.00 89.75 452 ARG A CA 1
ATOM 3702 C C . ARG A 1 452 ? 25.560 -12.695 1.502 1.00 89.75 452 ARG A C 1
ATOM 3704 O O . ARG A 1 452 ? 26.197 -12.334 0.519 1.00 89.75 452 ARG A O 1
ATOM 3711 N N . ASN A 1 453 ? 25.939 -13.717 2.267 1.00 93.50 453 ASN A N 1
ATOM 3712 C CA . ASN A 1 453 ? 27.126 -14.516 1.971 1.00 93.50 453 ASN A CA 1
ATOM 3713 C C . ASN A 1 453 ? 26.984 -15.283 0.649 1.00 93.50 453 ASN A C 1
ATOM 3715 O O . ASN A 1 453 ? 27.956 -15.382 -0.095 1.00 93.50 453 ASN A O 1
ATOM 3719 N N . GLN A 1 454 ? 25.790 -15.795 0.345 1.00 95.12 454 GLN A N 1
ATOM 3720 C CA . GLN A 1 454 ? 25.507 -16.474 -0.918 1.00 95.12 454 GLN A CA 1
ATOM 3721 C C . GLN A 1 454 ? 25.611 -15.517 -2.116 1.00 95.12 454 GLN A C 1
ATOM 3723 O O . GLN A 1 454 ? 26.338 -15.811 -3.059 1.00 95.12 454 GLN A O 1
ATOM 3728 N N . LEU A 1 455 ? 24.986 -14.338 -2.035 1.00 88.56 455 LEU A N 1
ATOM 3729 C CA . LEU A 1 455 ? 25.076 -13.310 -3.080 1.00 88.56 455 LEU A CA 1
ATOM 3730 C C . LEU A 1 455 ? 26.515 -12.826 -3.295 1.00 88.56 455 LEU A C 1
ATOM 3732 O O . LEU A 1 455 ? 26.939 -12.641 -4.430 1.00 88.56 455 LEU A O 1
ATOM 3736 N N . ASN A 1 456 ? 27.295 -12.670 -2.222 1.00 89.69 456 ASN A N 1
ATOM 3737 C CA . ASN A 1 456 ? 28.711 -12.322 -2.342 1.00 89.69 456 ASN A CA 1
ATOM 3738 C C . ASN A 1 456 ? 29.510 -13.418 -3.067 1.00 89.69 456 ASN A C 1
ATOM 3740 O O . ASN A 1 456 ? 30.371 -13.093 -3.879 1.00 89.69 456 ASN A O 1
ATOM 3744 N N . LYS A 1 457 ? 29.224 -14.703 -2.807 1.00 95.69 457 LYS A N 1
ATOM 3745 C CA . LYS A 1 457 ? 29.857 -15.818 -3.531 1.00 95.69 457 LYS A CA 1
ATOM 3746 C C . LYS A 1 457 ? 29.481 -15.812 -5.012 1.00 95.69 457 LYS A C 1
ATOM 3748 O O . LYS A 1 457 ? 30.359 -15.954 -5.857 1.00 95.69 457 LYS A O 1
ATOM 3753 N N . GLU A 1 458 ? 28.206 -15.610 -5.326 1.00 93.75 458 GLU A N 1
ATOM 3754 C CA . GLU A 1 458 ? 27.720 -15.516 -6.708 1.00 93.75 458 GLU A CA 1
ATOM 3755 C C . GLU A 1 458 ? 28.384 -14.351 -7.452 1.00 93.75 458 GLU A C 1
ATOM 3757 O O . GLU A 1 458 ? 28.939 -14.558 -8.527 1.00 93.75 458 GLU A O 1
ATOM 3762 N N . ALA A 1 459 ? 28.467 -13.173 -6.827 1.00 90.25 459 ALA A N 1
ATOM 3763 C CA . ALA A 1 459 ? 29.149 -12.014 -7.397 1.00 90.25 459 ALA A CA 1
ATOM 3764 C C . ALA A 1 459 ? 30.650 -12.264 -7.638 1.00 90.25 459 ALA A C 1
ATOM 3766 O O . ALA A 1 459 ? 31.199 -11.831 -8.649 1.00 90.25 459 ALA A O 1
ATOM 3767 N N . THR A 1 460 ? 31.337 -12.985 -6.741 1.00 92.56 460 THR A N 1
ATOM 3768 C CA . THR A 1 460 ? 32.747 -13.354 -6.971 1.00 92.56 460 THR A CA 1
ATOM 3769 C C . THR A 1 460 ? 32.925 -14.328 -8.134 1.00 92.56 460 THR A C 1
ATOM 3771 O O . THR A 1 460 ? 33.908 -14.211 -8.862 1.00 92.56 460 THR A O 1
ATOM 3774 N N . ILE A 1 461 ? 31.980 -15.252 -8.338 1.00 94.62 461 ILE A N 1
ATOM 3775 C CA . ILE A 1 461 ? 32.000 -16.186 -9.473 1.00 94.62 461 ILE A CA 1
ATOM 3776 C C . ILE A 1 461 ? 31.760 -15.420 -10.777 1.00 94.62 461 ILE A C 1
ATOM 3778 O O . ILE A 1 461 ? 32.549 -15.551 -11.709 1.00 94.62 461 ILE A O 1
ATOM 3782 N N . GLU A 1 462 ? 30.735 -14.566 -10.820 1.00 92.50 462 GLU A N 1
ATOM 3783 C CA . GLU A 1 462 ? 30.397 -13.762 -12.000 1.00 92.50 462 GLU A CA 1
ATOM 3784 C C . GLU A 1 462 ? 31.552 -12.836 -12.410 1.00 92.50 462 GLU A C 1
ATOM 3786 O O . GLU A 1 462 ? 31.942 -12.799 -13.579 1.00 92.50 462 GLU A O 1
ATOM 3791 N N . ASN A 1 463 ? 32.183 -12.160 -11.445 1.00 88.50 463 ASN A N 1
ATOM 3792 C CA . ASN A 1 463 ? 33.369 -11.341 -11.708 1.00 88.50 463 ASN A CA 1
ATOM 3793 C C . ASN A 1 463 ? 34.546 -12.170 -12.251 1.00 88.50 463 ASN A C 1
ATOM 3795 O O . ASN A 1 463 ? 35.277 -11.699 -13.127 1.00 88.50 463 ASN A O 1
ATOM 3799 N N . GLY A 1 464 ? 34.722 -13.405 -11.769 1.00 93.50 464 GLY A N 1
ATOM 3800 C CA . GLY A 1 464 ? 35.708 -14.344 -12.305 1.00 93.50 464 GLY A CA 1
ATOM 3801 C C . GLY A 1 464 ? 35.431 -14.702 -13.768 1.00 93.50 464 GLY A C 1
ATOM 3802 O O . GLY A 1 464 ? 36.322 -14.589 -14.611 1.00 93.50 464 GLY A O 1
ATOM 3803 N N . GLU A 1 465 ? 34.184 -15.044 -14.099 1.00 94.12 465 GLU A N 1
ATOM 3804 C CA . GLU A 1 465 ? 33.776 -15.364 -15.472 1.00 94.12 465 GLU A CA 1
ATOM 3805 C C . GLU A 1 465 ? 33.935 -14.176 -16.430 1.00 94.12 465 GLU A C 1
ATOM 3807 O O . GLU A 1 465 ? 34.370 -14.348 -17.574 1.00 94.12 465 GLU A O 1
ATOM 3812 N N . ILE A 1 466 ? 33.604 -12.961 -15.980 1.00 90.94 466 ILE A N 1
ATOM 3813 C CA . ILE A 1 466 ? 33.796 -11.735 -16.763 1.00 90.94 466 ILE A CA 1
ATOM 3814 C C . ILE A 1 466 ? 35.288 -11.517 -17.039 1.00 90.94 466 ILE A C 1
ATOM 3816 O O . ILE A 1 466 ? 35.670 -11.290 -18.190 1.00 90.94 466 ILE A O 1
ATOM 3820 N N . SER A 1 467 ? 36.137 -11.651 -16.016 1.00 92.50 467 SER A N 1
ATOM 3821 C CA . SER A 1 467 ? 37.593 -11.524 -16.151 1.00 92.50 467 SER A CA 1
ATOM 3822 C C . SER A 1 467 ? 38.180 -12.546 -17.138 1.00 92.50 467 SER A C 1
ATOM 3824 O O . SER A 1 467 ? 38.981 -12.200 -18.014 1.00 92.50 467 SER A O 1
ATOM 3826 N N . GLU A 1 468 ? 37.721 -13.801 -17.091 1.00 93.44 468 GLU A N 1
ATOM 3827 C CA . GLU A 1 468 ? 38.123 -14.825 -18.061 1.00 93.44 468 GLU A CA 1
ATOM 3828 C C . GLU A 1 468 ? 37.662 -14.517 -19.492 1.00 93.44 468 GLU A C 1
ATOM 3830 O O . GLU A 1 468 ? 38.405 -14.764 -20.447 1.00 93.44 468 GLU A O 1
ATOM 3835 N N . ARG A 1 469 ? 36.442 -13.994 -19.678 1.00 91.31 469 ARG A N 1
ATOM 3836 C CA . ARG A 1 469 ? 35.937 -13.606 -21.008 1.00 91.31 469 ARG A CA 1
ATOM 3837 C C . ARG A 1 469 ? 36.752 -12.460 -21.598 1.00 91.31 469 ARG A C 1
ATOM 3839 O O . ARG A 1 469 ? 37.101 -12.517 -22.776 1.00 91.31 469 ARG A O 1
ATOM 3846 N N . ILE A 1 470 ? 37.090 -11.458 -20.787 1.00 88.75 470 ILE A N 1
ATOM 3847 C CA . ILE A 1 470 ? 37.961 -10.349 -21.197 1.00 88.75 470 ILE A CA 1
ATOM 3848 C C . ILE A 1 470 ? 39.334 -10.892 -21.612 1.00 88.75 470 ILE A C 1
ATOM 3850 O O . ILE A 1 470 ? 39.826 -10.554 -22.688 1.00 88.75 470 ILE A O 1
ATOM 3854 N N . SER A 1 471 ? 39.906 -11.804 -20.821 1.00 89.06 471 SER A N 1
ATOM 3855 C CA . SER A 1 471 ? 41.215 -12.407 -21.103 1.00 89.06 471 SER A CA 1
ATOM 3856 C C . SER A 1 471 ? 41.220 -13.236 -22.397 1.00 89.06 471 SER A C 1
ATOM 3858 O O . SER A 1 471 ? 42.135 -13.109 -23.212 1.00 89.06 471 SER A O 1
ATOM 3860 N N . ARG A 1 472 ? 40.172 -14.035 -22.649 1.00 87.38 472 ARG A N 1
ATOM 3861 C CA . ARG A 1 472 ? 40.009 -14.788 -23.910 1.00 87.38 472 ARG A CA 1
ATOM 3862 C C . ARG A 1 472 ? 39.856 -13.871 -25.123 1.00 87.38 472 ARG A C 1
ATOM 3864 O O . ARG A 1 472 ? 40.472 -14.121 -26.158 1.00 87.38 472 ARG A O 1
ATOM 3871 N N . ASN A 1 473 ? 39.081 -12.798 -24.991 1.00 84.81 473 ASN A N 1
ATOM 3872 C CA . ASN A 1 473 ? 38.890 -11.825 -26.066 1.00 84.81 473 ASN A CA 1
ATOM 3873 C C . ASN A 1 473 ? 40.172 -11.035 -26.368 1.00 84.81 473 ASN A C 1
ATOM 3875 O O . ASN A 1 473 ? 40.413 -10.692 -27.525 1.00 84.81 473 ASN A O 1
ATOM 3879 N N . ALA A 1 474 ? 41.006 -10.778 -25.357 1.00 79.31 474 ALA A N 1
ATOM 3880 C CA . ALA A 1 474 ? 42.318 -10.172 -25.545 1.00 79.31 474 ALA A CA 1
ATOM 3881 C C . ALA A 1 474 ? 43.282 -11.126 -26.274 1.00 79.31 474 ALA A C 1
ATOM 3883 O O . ALA A 1 474 ? 43.918 -10.721 -27.244 1.00 79.31 474 ALA A O 1
ATOM 3884 N N . ALA A 1 475 ? 43.340 -12.404 -25.881 1.00 78.69 475 ALA A N 1
ATOM 3885 C CA . ALA A 1 475 ? 44.212 -13.399 -26.513 1.00 78.69 475 ALA A CA 1
ATOM 3886 C C . ALA A 1 475 ? 43.834 -13.697 -27.979 1.00 78.69 475 ALA A C 1
ATOM 3888 O O . ALA A 1 475 ? 44.711 -13.858 -28.827 1.00 78.69 475 ALA A O 1
ATOM 3889 N N . GLY A 1 476 ? 42.536 -13.706 -28.308 1.00 72.38 476 GLY A N 1
ATOM 3890 C CA . GLY A 1 476 ? 42.047 -13.947 -29.671 1.00 72.38 476 GLY A CA 1
ATOM 3891 C C . GLY A 1 476 ? 42.441 -12.874 -30.696 1.00 72.38 476 GLY A C 1
ATOM 3892 O O . GLY A 1 476 ? 42.445 -13.156 -31.891 1.00 72.38 476 GLY A O 1
ATOM 3893 N N . ARG A 1 477 ? 42.818 -11.664 -30.257 1.00 62.56 477 ARG A N 1
ATOM 3894 C CA . ARG A 1 477 ? 43.268 -10.586 -31.158 1.00 62.56 477 ARG A CA 1
ATOM 3895 C C . ARG A 1 477 ? 44.742 -10.676 -31.562 1.00 62.56 477 ARG A C 1
ATOM 3897 O O . ARG A 1 477 ? 45.120 -10.023 -32.525 1.00 62.56 477 ARG A O 1
ATOM 3904 N N . TYR A 1 478 ? 45.551 -11.496 -30.889 1.00 62.50 478 TYR A N 1
ATOM 3905 C CA . TYR A 1 478 ? 46.983 -11.650 -31.193 1.00 62.50 478 TYR A CA 1
ATOM 3906 C C . TYR A 1 478 ? 47.320 -12.903 -32.020 1.00 62.50 478 TYR A C 1
ATOM 3908 O O . TYR A 1 478 ? 48.483 -13.125 -32.331 1.00 62.50 478 TYR A O 1
ATOM 3916 N N . SER A 1 479 ? 46.327 -13.717 -32.400 1.00 49.94 479 SER A N 1
ATOM 3917 C CA . SER A 1 479 ? 46.543 -14.974 -33.143 1.00 49.94 479 SER A CA 1
ATOM 3918 C C . SER A 1 479 ? 46.285 -14.869 -34.656 1.00 49.94 479 SER A C 1
ATOM 3920 O O . SER A 1 479 ? 46.211 -15.894 -35.332 1.00 49.94 479 SER A O 1
ATOM 3922 N N . VAL A 1 480 ? 46.132 -13.657 -35.196 1.00 52.47 480 VAL A N 1
ATOM 3923 C CA . VAL A 1 480 ? 45.999 -13.418 -36.643 1.00 52.47 480 VAL A CA 1
ATOM 3924 C C . VAL A 1 480 ? 47.228 -12.653 -37.129 1.00 52.47 480 VAL A C 1
ATOM 3926 O O . VAL A 1 480 ? 47.139 -11.479 -37.473 1.00 52.47 480 VAL A O 1
ATOM 3929 N N . HIS A 1 481 ? 48.385 -13.314 -37.104 1.00 48.97 481 HIS A N 1
ATOM 3930 C CA . HIS A 1 481 ? 49.556 -12.929 -37.886 1.00 48.97 481 HIS A CA 1
ATOM 3931 C C . HIS A 1 481 ? 50.359 -14.153 -38.299 1.00 48.97 481 HIS A C 1
ATOM 3933 O O . HIS A 1 481 ? 50.627 -15.002 -37.419 1.00 48.97 481 HIS A O 1
#